Protein AF-A0A7X7MBW1-F1 (afdb_monomer)

pLDDT: mean 75.89, std 17.69, range [26.09, 98.38]

Mean predicted aligned error: 20.04 Å

Foldseek 3Di:
DDDDDDDDDDDDDDDDDPDPPPQWAWAAKDFAAQFPDPPPQQFADPPDPQNGQAWKWAFLVRDIDHFGTKAFAALDLAAITHNRNVQWFKFWADWDADPVGFTFKTKIWIKHFQAQAFDPDFTRWHAGPRGDIHDTPDTGHRWKFFQKKKFWQFAADDCPSADPQADDFPADDDQGKHWDDFRIWTFDGDAFPPVDRDPPDRRGRDTTGMHTQGIAGHRGMGIDMTIIGGNVGHDPPFLLNVLNVCRNVPVDTLQHKALDRPNRPSRHADGDHDPVDHDDDGRRRITTMMMGGYTDPPDPDPDFPDFFAFDLALLKEFEFFAVVQHKKWKFKDKDADFFFWFKKKFKWAWFLNQAFADPVGHRDVLQKKKKKWKFFWDDDPDPDPHIDGAATPAIDIAHRPQKDKDWPFFQGFYKYAYPVVLDIGGRGGGTMMMIMHGDDRVRTDGDDHHNVRMGMMMMMMHMYRNDPPVRGTMGTMWGPDDDDTAMWMDSHDPPDGDDTDGDADGPPRPRPGHGTGTGMTTHGDGRPDDFFKFFFAAADPVEVPAPAHAQGWVVSLGEIEGDDLFFKEAADPDPVQQGRHGDPIGQYDNQRCRSVVVPHANQPQKADDPPPADAAQFWDKIKGAMDGNNQFFWFKWKFKPQQQNRYGPDPPRTQGFRHTDGHGIDIDTGGHHNNGDPDWIWMWMWIFHGTPDDRGHYDDPRTYYDTYTDGRDDD

Sequence (715 aa):
MKSRMSLSGTLAVYAVASLFPFRAFAGPALPVTKPPVAPLNWTGPAPDPLALQGQWFSYPDEREVVCTNEFHDNIIAAGGGLADSGAISGYVSTLFLDDVGNLTNFCILATIFNDTGPTVEPWADGYNSHGESLQSQTPQEPVVMQETRLVAEFAIRDVNWLPRQFTGPYRLSAPFIEAVNEDLAAWYCWCPDMPNPPPGFQAGNYFVPAWDFGTIPPGQSATRELRFEIPAGLPPSDPRFSALLLSFDMQTDILLNRTTSLKISTWIDDPAPDTGYAYPEEPLRGSDASVFFNLVTETAPDSWKWRQPPNLSETGMDVACLKEDPVLLADDFLCTTNTTITNIVVWGSWLYDELPLDPLGAGSPSNVVFTLSFHADIPAGGAATWSMPGAPLWVGTFGPGEYDVRVEAAQIVEGWYEPATSNYLPAADWTCWRYTFPVDITRAFVQTGTVDHPIVYWLDVQAKPIEEIPSARFGWKTTPTHWNDDACWAPATEPYSGIWWEMRYPDNHPWVPESIDLAFMLFGGPAPEEPEWDFGDAPDLSVAGSPWNYPTRLATNGARHQIDPTGPWLGAPPDPLGLPDAETDGQPDINALGDDNNGYDDENGVQFPSFPPMVAGQSPIIHVLVSDGAGVGGTVDAWFDWNGDGDWNDPGEQVLAASWMGVGFNPVAIAIPANATNGWIFARFRISRRGGLTLAVAAPSGTFLGKTYARLRYP

Radius of gyration: 34.31 Å; Cα contacts (8 Å, |Δi|>4): 1900; chains: 1; bounding box: 90×61×96 Å

Secondary structure (DSSP, 8-state):
-------------------------BPPPEE--S--PSSGGGSS-TT-SSTTTSEEEE-TTS-EEEE-EEEE-BSSSSSSB-TT--SEEEEEEEEEE-TTS-EEEEEEEEEEE---S--SSPPPPEE-TTS-EE--SSPPPP--EEEEEEEE-BEES--TTS-TT----S---SPP-EESS-SEEEEE-PPP--SSPPTT---S-EEEEEEEEEEE-TT-EEEEEEEEEEEEEE-TTSTTHHHHHHHHHH---SSSBSTTS--B-TTT-------S----S-SSS---EEEEEEE-SS---SSEEEEE----STT-EEEE-BTTTB-EEEEEEEE-S--EEEEEEEEEEEGGG-PPBPTTS-B-TTSEEEEEEEEEEE-TTSSSSS-EEEEEEEEEEE-TTSSEEEEEEEEEEEEEEETTTTEEEEEEEEEEEEEEEE--GGGSEE----SSS-EEEEEEEEEEESS--TT--EEEEB-S---SS--EEES--SS--S--EE-BPPTTSTTTTSB--B-EEEEE-PPPPP--EE------TTSTT-----S-SGGGT--BEE--TTSEEES-TT-TT-S----SS----TTS-TTTTTT----TTEE--SSSPP-TT--PEEEEEEEETTSS-EEEEEEE-SS-SS-S-STT-EEEEEEEE-SEEEEEE----TTPPSS---EEEEEESS----SSSBPPSSEE-----------

Nearest PDB structures (foldseek):
  5z7a-assembly1_A  TM=3.429E-01  e=5.734E-01  Homo sapiens
  6o14-assembly1_A  TM=4.436E-01  e=9.965E+00  Aquifex aeolicus VF5
  8txb-assembly1_A  TM=1.375E-01  e=6.682E-01  Chlamydomonas reinhardtii

Structure (mmCIF, N/CA/C/O backbone):
data_AF-A0A7X7MBW1-F1
#
_entry.id   AF-A0A7X7MBW1-F1
#
loop_
_atom_site.group_PDB
_atom_site.id
_atom_site.type_symbol
_atom_site.label_atom_id
_atom_site.label_alt_id
_atom_site.label_comp_id
_atom_site.label_asym_id
_atom_site.label_entity_id
_atom_site.label_seq_id
_atom_site.pdbx_PDB_ins_code
_atom_site.Cartn_x
_atom_site.Cartn_y
_atom_site.Cartn_z
_atom_site.occupancy
_atom_site.B_iso_or_equiv
_atom_site.auth_seq_id
_atom_site.auth_comp_id
_atom_site.auth_asym_id
_atom_site.auth_atom_id
_atom_site.pdbx_PDB_model_num
ATOM 1 N N . MET A 1 1 ? 50.647 -34.650 13.489 1.00 34.84 1 MET A N 1
ATOM 2 C CA . MET A 1 1 ? 51.445 -34.416 14.716 1.00 34.84 1 MET A CA 1
ATOM 3 C C . MET A 1 1 ? 51.153 -33.000 15.177 1.00 34.84 1 MET A C 1
ATOM 5 O O . MET A 1 1 ? 51.314 -32.089 14.384 1.00 34.84 1 MET A O 1
ATOM 9 N N . LYS A 1 2 ? 50.624 -32.830 16.393 1.00 34.72 2 LYS A N 1
ATOM 10 C CA . LYS A 1 2 ? 50.243 -31.529 16.962 1.00 34.72 2 LYS A CA 1
ATOM 11 C C . LYS A 1 2 ? 51.502 -30.753 17.373 1.00 34.72 2 LYS A C 1
ATOM 13 O O . LYS A 1 2 ? 52.279 -31.293 18.154 1.00 34.72 2 LYS A O 1
ATOM 18 N N . SER A 1 3 ? 51.652 -29.497 16.956 1.00 26.95 3 SER A N 1
ATOM 19 C CA . SER A 1 3 ? 52.502 -28.528 17.661 1.00 26.95 3 SER A CA 1
ATOM 20 C C . SER A 1 3 ? 51.666 -27.304 18.026 1.00 26.95 3 SER A C 1
ATOM 22 O O . SER A 1 3 ? 51.418 -26.434 17.198 1.00 26.95 3 SER A O 1
ATOM 24 N N . ARG A 1 4 ? 51.201 -27.261 19.279 1.00 28.73 4 ARG A N 1
ATOM 25 C CA . ARG A 1 4 ? 50.742 -26.024 19.918 1.00 28.73 4 ARG A CA 1
ATOM 26 C C . ARG A 1 4 ? 51.982 -25.274 20.386 1.00 28.73 4 ARG A C 1
ATOM 28 O O . ARG A 1 4 ? 52.754 -25.824 21.168 1.00 28.73 4 ARG A O 1
ATOM 35 N N . MET A 1 5 ? 52.149 -24.043 19.929 1.00 26.09 5 MET A N 1
ATOM 36 C CA . MET A 1 5 ? 53.155 -23.119 20.435 1.00 26.09 5 MET A CA 1
ATOM 37 C C . MET A 1 5 ? 52.410 -22.086 21.287 1.00 26.09 5 MET A C 1
ATOM 39 O O . MET A 1 5 ? 51.585 -21.343 20.767 1.00 26.09 5 MET A O 1
ATOM 43 N N . SER A 1 6 ? 52.616 -22.109 22.608 1.00 28.11 6 SER A N 1
ATOM 44 C CA . SER A 1 6 ? 52.097 -21.080 23.514 1.00 28.11 6 SER A CA 1
ATOM 45 C C . SER A 1 6 ? 53.157 -20.002 23.698 1.00 28.11 6 SER A C 1
ATOM 47 O O . SER A 1 6 ? 54.277 -20.327 24.095 1.00 28.11 6 SER A O 1
ATOM 49 N N . LEU A 1 7 ? 52.797 -18.737 23.497 1.00 29.02 7 LEU A N 1
ATOM 50 C CA . LEU A 1 7 ? 53.545 -17.610 24.043 1.00 29.02 7 LEU A CA 1
ATOM 51 C C . LEU A 1 7 ? 52.671 -16.878 25.059 1.00 29.02 7 LEU A C 1
ATOM 53 O O . LEU A 1 7 ? 51.674 -16.247 24.735 1.00 29.02 7 LEU A O 1
ATOM 57 N N . SER A 1 8 ? 53.075 -17.023 26.314 1.00 31.47 8 SER A N 1
ATOM 58 C CA . SER A 1 8 ? 52.645 -16.262 27.477 1.00 31.47 8 SER A CA 1
ATOM 59 C C . SER A 1 8 ? 53.345 -14.899 27.496 1.00 31.47 8 SER A C 1
ATOM 61 O O . SER A 1 8 ? 54.576 -14.851 27.492 1.00 31.47 8 SER A O 1
ATOM 63 N N . GLY A 1 9 ? 52.572 -13.814 27.568 1.00 27.81 9 GLY A N 1
ATOM 64 C CA . GLY A 1 9 ? 53.057 -12.444 27.736 1.00 27.81 9 GLY A CA 1
ATOM 65 C C . GLY A 1 9 ? 52.043 -11.600 28.512 1.00 27.81 9 GLY A C 1
ATOM 66 O O . GLY A 1 9 ? 50.887 -11.498 28.132 1.00 27.81 9 GLY A O 1
ATOM 67 N N . THR A 1 10 ? 52.501 -11.069 29.637 1.00 30.73 10 THR A N 1
ATOM 68 C CA . THR A 1 10 ? 51.832 -10.337 30.722 1.00 30.73 10 THR A CA 1
ATOM 69 C C . THR A 1 10 ? 50.838 -9.246 30.282 1.00 30.73 10 THR A C 1
ATOM 71 O O . THR A 1 10 ? 51.243 -8.288 29.629 1.00 30.73 10 THR A O 1
ATOM 74 N N . LEU A 1 11 ? 49.574 -9.321 30.727 1.00 26.86 11 LEU A N 1
ATOM 75 C CA . LEU A 1 11 ? 48.608 -8.215 30.633 1.00 26.86 11 LEU A CA 1
ATOM 76 C C . LEU A 1 11 ? 48.587 -7.430 31.955 1.00 26.86 11 LEU A C 1
ATOM 78 O O . LEU A 1 11 ? 48.318 -7.991 33.019 1.00 26.86 11 LEU A O 1
ATOM 82 N N . ALA A 1 12 ? 48.902 -6.137 31.887 1.00 29.19 12 ALA A N 1
ATOM 83 C CA . ALA A 1 12 ? 48.758 -5.205 32.997 1.00 29.19 12 ALA A CA 1
ATOM 84 C C . ALA A 1 12 ? 47.276 -4.855 33.204 1.00 29.19 12 ALA A C 1
ATOM 86 O O . ALA A 1 12 ? 46.556 -4.568 32.251 1.00 29.19 12 ALA A O 1
ATOM 87 N N . VAL A 1 13 ? 46.840 -4.875 34.463 1.00 31.19 13 VAL A N 1
ATOM 88 C CA . VAL A 1 13 ? 45.500 -4.468 34.898 1.00 31.19 13 VAL A CA 1
ATOM 89 C C . VAL A 1 13 ? 45.346 -2.958 34.697 1.00 31.19 13 VAL A C 1
ATOM 91 O O . VAL A 1 13 ? 46.019 -2.183 35.374 1.00 31.19 13 VAL A O 1
ATOM 94 N N . TYR A 1 14 ? 44.438 -2.550 33.809 1.00 26.58 14 TYR A N 1
ATOM 95 C CA . TYR A 1 14 ? 43.868 -1.203 33.783 1.00 26.58 14 TYR A CA 1
ATOM 96 C C . TYR A 1 14 ? 42.360 -1.267 34.039 1.00 26.58 14 TYR A C 1
ATOM 98 O O . TYR A 1 14 ? 41.702 -2.266 33.761 1.00 26.58 14 TYR A O 1
ATOM 106 N N . ALA A 1 15 ? 41.882 -0.214 34.694 1.00 27.25 15 ALA A N 1
ATOM 107 C CA . ALA A 1 15 ? 40.635 -0.113 35.433 1.00 27.25 15 ALA A CA 1
ATOM 108 C C . ALA A 1 15 ? 39.376 -0.553 34.670 1.00 27.25 15 ALA A C 1
ATOM 110 O O . ALA A 1 15 ? 39.189 -0.240 33.498 1.00 27.25 15 ALA A O 1
ATOM 111 N N . VAL A 1 16 ? 38.476 -1.210 35.407 1.00 31.17 16 VAL A N 1
ATOM 112 C CA . VAL A 1 16 ? 37.099 -1.488 34.994 1.00 31.17 16 VAL A CA 1
ATOM 113 C C . VAL A 1 16 ? 36.349 -0.157 34.932 1.00 31.17 16 VAL A C 1
ATOM 115 O O . VAL A 1 16 ? 35.877 0.346 35.951 1.00 31.17 16 VAL A O 1
ATOM 118 N N . ALA A 1 17 ? 36.268 0.426 33.739 1.00 28.98 17 ALA A N 1
ATOM 119 C CA . ALA A 1 17 ? 35.177 1.322 33.399 1.00 28.98 17 ALA A CA 1
ATOM 120 C C . ALA A 1 17 ? 33.966 0.443 33.072 1.00 28.98 17 ALA A C 1
ATOM 122 O O . ALA A 1 17 ? 34.059 -0.492 32.278 1.00 28.98 17 ALA A O 1
ATOM 123 N N . SER A 1 18 ? 32.845 0.706 33.732 1.00 28.56 18 SER A N 1
ATOM 124 C CA . SER A 1 18 ? 31.542 0.142 33.399 1.00 28.56 18 SER A CA 1
ATOM 125 C C . SER A 1 18 ? 31.182 0.510 31.956 1.00 28.56 18 SER A C 1
ATOM 127 O O . SER A 1 18 ? 30.691 1.608 31.703 1.00 28.56 18 SER A O 1
ATOM 129 N N . LEU A 1 19 ? 31.462 -0.391 31.017 1.00 29.55 19 LEU A N 1
ATOM 130 C CA . LEU A 1 19 ? 30.981 -0.318 29.644 1.00 29.55 19 LEU A CA 1
ATOM 131 C C . LEU A 1 19 ? 29.529 -0.798 29.643 1.00 29.55 19 LEU A C 1
ATOM 133 O O . LEU A 1 19 ? 29.260 -1.994 29.550 1.00 29.55 19 LEU A O 1
ATOM 137 N N . PHE A 1 20 ? 28.585 0.133 29.765 1.00 29.17 20 PHE A N 1
ATOM 138 C CA . PHE A 1 20 ? 27.349 -0.050 29.012 1.00 29.17 20 PHE A CA 1
ATOM 139 C C . PHE A 1 20 ? 27.763 -0.032 27.534 1.00 29.17 20 PHE A C 1
ATOM 141 O O . PHE A 1 20 ? 28.473 0.901 27.147 1.00 29.17 20 PHE A O 1
ATOM 148 N N . PRO A 1 21 ? 27.427 -1.049 26.723 1.00 35.50 21 PRO A N 1
ATOM 149 C CA . PRO A 1 21 ? 27.675 -0.973 25.296 1.00 35.50 21 PRO A CA 1
ATOM 150 C C . PRO A 1 21 ? 26.760 0.122 24.751 1.00 35.50 21 PRO A C 1
ATOM 152 O O . PRO A 1 21 ? 25.567 -0.093 24.553 1.00 35.50 21 PRO A O 1
ATOM 155 N N . PHE A 1 22 ? 27.309 1.320 24.568 1.00 39.59 22 PHE A N 1
ATOM 156 C CA . PHE A 1 22 ? 26.727 2.280 23.648 1.00 39.59 22 PHE A CA 1
ATOM 157 C C . PHE A 1 22 ? 26.828 1.625 22.275 1.00 39.59 22 PHE A C 1
ATOM 159 O O . PHE A 1 22 ? 27.925 1.508 21.734 1.00 39.59 22 PHE A O 1
ATOM 166 N N . ARG A 1 23 ? 25.711 1.106 21.759 1.00 45.34 23 ARG A N 1
ATOM 167 C CA . ARG A 1 23 ? 25.635 0.839 20.327 1.00 45.34 23 ARG A CA 1
ATOM 168 C C . ARG A 1 23 ? 25.602 2.197 19.642 1.00 45.34 23 ARG A C 1
ATOM 170 O O . ARG A 1 23 ? 24.777 3.040 19.990 1.00 45.34 23 ARG A O 1
ATOM 177 N N . ALA A 1 24 ? 26.561 2.411 18.754 1.00 51.59 24 ALA A N 1
ATOM 178 C CA . ALA A 1 24 ? 26.473 3.459 17.757 1.00 51.59 24 ALA A CA 1
ATOM 179 C C . ALA A 1 24 ? 25.280 3.153 16.832 1.00 51.59 24 ALA A C 1
ATOM 181 O O . ALA A 1 24 ? 24.818 2.015 16.777 1.00 51.59 24 ALA A O 1
ATOM 182 N N . PHE A 1 25 ? 24.765 4.171 16.154 1.00 54.78 25 PHE A N 1
ATOM 183 C CA . PHE A 1 25 ? 23.632 4.054 15.235 1.00 54.78 25 PHE A CA 1
ATOM 184 C C . PHE A 1 25 ? 24.097 4.406 13.821 1.00 54.78 25 PHE A C 1
ATOM 186 O O . PHE A 1 25 ? 25.078 5.152 13.669 1.00 54.78 25 PHE A O 1
ATOM 193 N N . ALA A 1 26 ? 23.425 3.856 12.814 1.00 57.97 26 ALA A N 1
ATOM 194 C CA . ALA A 1 26 ? 23.625 4.172 11.409 1.00 57.97 26 ALA A CA 1
ATOM 195 C C . ALA A 1 26 ? 23.334 5.652 11.138 1.00 57.97 26 ALA A C 1
ATOM 197 O O . ALA A 1 26 ? 22.880 6.397 12.005 1.00 57.97 26 ALA A O 1
ATOM 198 N N . GLY A 1 27 ? 23.629 6.108 9.925 1.00 57.31 27 GLY A N 1
ATOM 199 C CA . GLY A 1 27 ? 23.180 7.400 9.415 1.00 57.31 27 GLY A CA 1
ATOM 200 C C . GLY A 1 27 ? 21.695 7.359 9.042 1.00 57.31 27 GLY A C 1
ATOM 201 O O . GLY A 1 27 ? 21.131 6.275 8.892 1.00 57.31 27 GLY A O 1
ATOM 202 N N . PRO A 1 28 ? 21.029 8.521 8.910 1.00 64.12 28 PRO A N 1
ATOM 203 C CA . PRO A 1 28 ? 19.631 8.554 8.493 1.00 64.12 28 PRO A CA 1
ATOM 204 C C . PRO A 1 28 ? 19.461 7.916 7.108 1.00 64.12 28 PRO A C 1
ATOM 206 O O . PRO A 1 28 ? 20.389 7.919 6.301 1.00 64.12 28 PRO A O 1
ATOM 209 N N . ALA A 1 29 ? 18.262 7.409 6.814 1.00 73.31 29 ALA A N 1
ATOM 210 C CA . ALA A 1 29 ? 17.932 6.903 5.483 1.00 73.31 29 ALA A CA 1
ATOM 211 C C . ALA A 1 29 ? 17.940 8.053 4.467 1.00 73.31 29 ALA A C 1
ATOM 213 O O . ALA A 1 29 ? 17.148 8.991 4.593 1.00 73.31 29 ALA A O 1
ATOM 214 N N . LEU A 1 30 ? 18.788 7.981 3.442 1.00 72.50 30 LEU A N 1
ATOM 215 C CA . LEU A 1 30 ? 18.946 9.066 2.475 1.00 72.50 30 LEU A CA 1
ATOM 216 C C . LEU A 1 30 ? 18.298 8.707 1.144 1.00 72.50 30 LEU A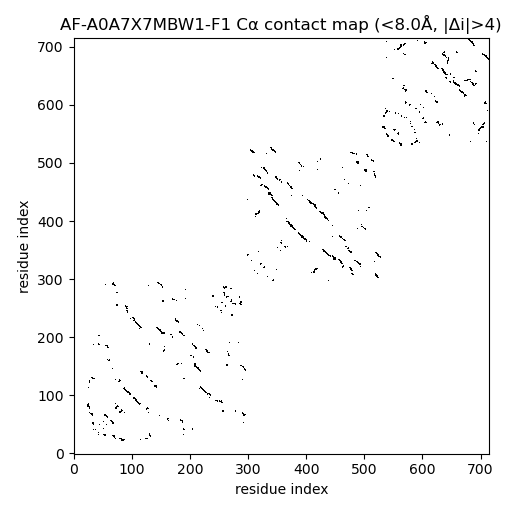 C 1
ATOM 218 O O . LEU A 1 30 ? 18.571 7.623 0.630 1.00 72.50 30 LEU A O 1
ATOM 222 N N . PRO A 1 31 ? 17.462 9.589 0.568 1.00 73.56 31 PRO A N 1
ATOM 223 C CA . PRO A 1 31 ? 17.042 9.441 -0.812 1.00 73.56 31 PRO A CA 1
ATOM 224 C C . PRO A 1 31 ? 18.268 9.378 -1.721 1.00 73.56 31 PRO A C 1
ATOM 226 O O . PRO A 1 31 ? 19.198 10.169 -1.564 1.00 73.56 31 PRO A O 1
ATOM 229 N N . VAL A 1 32 ? 18.255 8.446 -2.663 1.00 69.81 32 VAL A N 1
ATOM 230 C CA . VAL A 1 32 ? 19.230 8.369 -3.747 1.00 69.81 32 VAL A CA 1
ATOM 231 C C . VAL A 1 32 ? 18.502 8.663 -5.039 1.00 69.81 32 VAL A C 1
ATOM 233 O O . VAL A 1 32 ? 17.470 8.068 -5.328 1.00 69.81 32 VAL A O 1
ATOM 236 N N . THR A 1 33 ? 19.030 9.593 -5.819 1.00 65.25 33 THR A N 1
ATOM 237 C CA . THR A 1 33 ? 18.649 9.779 -7.223 1.00 65.25 33 THR A CA 1
ATOM 238 C C . THR A 1 33 ? 19.927 9.887 -8.043 1.00 65.25 33 THR A C 1
ATOM 240 O O . THR A 1 33 ? 21.019 9.860 -7.483 1.00 65.25 33 THR A O 1
ATOM 243 N N . LYS A 1 34 ? 19.829 9.964 -9.376 1.00 58.97 34 LYS A N 1
ATOM 244 C CA . LYS A 1 34 ? 21.005 10.105 -10.248 1.00 58.97 34 LYS A CA 1
ATOM 245 C C . LYS A 1 34 ? 22.024 11.102 -9.652 1.00 58.97 34 LYS A C 1
ATOM 247 O O . LYS A 1 34 ? 21.661 12.267 -9.465 1.00 58.97 34 LYS A O 1
ATOM 252 N N . PRO A 1 35 ? 23.289 10.704 -9.414 1.00 53.72 35 PRO A N 1
ATOM 253 C CA . PRO A 1 35 ? 24.193 11.517 -8.612 1.00 53.72 35 PRO A CA 1
ATOM 254 C C . PRO A 1 35 ? 24.543 12.840 -9.322 1.00 53.72 35 PRO A C 1
ATOM 256 O O . PRO A 1 35 ? 24.672 12.866 -10.555 1.00 53.72 35 PRO A O 1
ATOM 259 N N . PRO A 1 36 ? 24.761 13.946 -8.582 1.00 46.81 36 PRO A N 1
ATOM 260 C CA . PRO A 1 36 ? 25.107 15.265 -9.118 1.00 46.81 36 PRO A CA 1
ATOM 261 C C . PRO A 1 36 ? 26.567 15.358 -9.612 1.00 46.81 36 PRO A C 1
ATOM 263 O O . PRO A 1 36 ? 27.207 16.404 -9.479 1.00 46.81 36 PRO A O 1
ATOM 266 N N . VAL A 1 37 ? 27.131 14.291 -10.192 1.00 48.53 37 VAL A N 1
ATOM 267 C CA . VAL A 1 37 ? 28.507 14.319 -10.710 1.00 48.53 37 VAL A CA 1
ATOM 268 C C . VAL A 1 37 ? 28.539 15.121 -12.009 1.00 48.53 37 VAL A C 1
ATOM 270 O O . VAL A 1 37 ? 27.924 14.765 -13.019 1.00 48.53 37 VAL A O 1
ATOM 273 N N . ALA A 1 38 ? 29.274 16.230 -11.979 1.00 49.47 38 ALA A N 1
ATOM 274 C CA . ALA A 1 38 ? 29.596 17.015 -13.156 1.00 49.47 38 ALA A CA 1
ATOM 275 C C . ALA A 1 38 ? 30.999 16.630 -13.658 1.00 49.47 38 ALA A C 1
ATOM 277 O O . ALA A 1 38 ? 31.948 16.692 -12.878 1.00 49.47 38 ALA A O 1
ATOM 278 N N . PRO A 1 39 ? 31.175 16.330 -14.957 1.00 50.56 39 PRO A N 1
ATOM 279 C CA . PRO A 1 39 ? 30.186 16.430 -16.033 1.00 50.56 39 PRO A CA 1
ATOM 280 C C . PRO A 1 39 ? 29.234 15.210 -16.144 1.00 50.56 39 PRO A C 1
ATOM 282 O O . PRO A 1 39 ? 29.616 14.068 -15.917 1.00 50.56 39 PRO A O 1
ATOM 285 N N . LEU A 1 40 ? 27.978 15.466 -16.554 1.00 51.31 40 LEU A N 1
ATOM 286 C CA . LEU A 1 40 ? 26.843 14.511 -16.607 1.00 51.31 40 LEU A CA 1
ATOM 287 C C . LEU A 1 40 ? 27.048 13.268 -17.498 1.00 51.31 40 LEU A C 1
ATOM 289 O O . LEU A 1 40 ? 26.210 12.371 -17.525 1.00 51.31 40 LEU A O 1
ATOM 293 N N . ASN A 1 41 ? 28.128 13.225 -18.271 1.00 51.59 41 ASN A N 1
ATOM 294 C CA . ASN A 1 41 ? 28.531 12.088 -19.095 1.00 51.59 41 ASN A CA 1
ATOM 295 C C . ASN A 1 41 ? 29.293 11.012 -18.301 1.00 51.59 41 ASN A C 1
ATOM 297 O O . ASN A 1 41 ? 29.777 10.060 -18.908 1.00 51.59 41 ASN A O 1
ATOM 301 N N . TRP A 1 42 ? 29.441 11.177 -16.984 1.00 50.62 42 TRP A N 1
ATOM 302 C CA . TRP A 1 42 ? 30.103 10.219 -16.092 1.00 50.62 42 TRP A CA 1
ATOM 303 C C . TRP A 1 42 ? 29.120 9.410 -15.228 1.00 50.62 42 TRP A C 1
ATOM 305 O O . TRP A 1 42 ? 29.563 8.567 -14.456 1.00 50.62 42 TRP A O 1
ATOM 315 N N . THR A 1 43 ? 27.805 9.624 -15.380 1.00 50.12 43 THR A N 1
ATOM 316 C CA . THR A 1 43 ? 26.754 9.081 -14.493 1.00 50.12 43 THR A CA 1
ATOM 317 C C . THR A 1 43 ? 25.755 8.157 -15.199 1.00 50.12 43 THR A C 1
ATOM 319 O O . THR A 1 43 ? 24.544 8.288 -15.034 1.00 50.12 43 THR A O 1
ATOM 322 N N . GLY A 1 44 ? 26.259 7.194 -15.976 1.00 55.28 44 GLY A N 1
ATOM 323 C CA . GLY A 1 44 ? 25.442 6.118 -16.561 1.00 55.28 44 GLY A CA 1
ATOM 324 C C . GLY A 1 44 ? 24.915 6.390 -17.971 1.00 55.28 44 GLY A C 1
ATOM 325 O O . GLY A 1 44 ? 25.237 7.422 -18.571 1.00 55.28 44 GLY A O 1
ATOM 326 N N . PRO A 1 45 ? 24.135 5.454 -18.539 1.00 50.50 45 PRO A N 1
ATOM 327 C CA . PRO A 1 45 ? 23.693 5.541 -19.921 1.00 50.50 45 PRO A CA 1
ATOM 328 C C . PRO A 1 45 ? 22.600 6.608 -20.089 1.00 50.50 45 PRO A C 1
ATOM 330 O O . PRO A 1 45 ? 21.755 6.818 -19.223 1.00 50.50 45 PRO A O 1
ATOM 333 N N . ALA A 1 46 ? 22.601 7.295 -21.231 1.00 53.22 46 ALA A N 1
ATOM 334 C CA . ALA A 1 46 ? 21.507 8.172 -21.647 1.00 53.22 46 ALA A CA 1
ATOM 335 C C . ALA A 1 46 ? 20.752 7.511 -22.814 1.00 53.22 46 ALA A C 1
ATOM 337 O O . ALA A 1 46 ? 21.426 7.123 -23.776 1.00 53.22 46 ALA A O 1
ATOM 338 N N . PRO A 1 47 ? 19.403 7.422 -22.819 1.00 54.53 47 PRO A N 1
ATOM 339 C CA . PRO A 1 47 ? 18.413 7.787 -21.798 1.00 54.53 47 PRO A CA 1
ATOM 340 C C . PRO A 1 47 ? 17.836 6.549 -21.081 1.00 54.53 47 PRO A C 1
ATOM 342 O O . PRO A 1 47 ? 17.143 5.751 -21.707 1.00 54.53 47 PRO A O 1
ATOM 345 N N . ASP A 1 48 ? 18.076 6.420 -19.777 1.00 57.38 48 ASP A N 1
ATOM 346 C CA . ASP A 1 48 ? 17.426 5.412 -18.931 1.00 57.38 48 ASP A CA 1
ATOM 347 C C . ASP A 1 48 ? 16.547 6.108 -17.867 1.00 57.38 48 ASP A C 1
ATOM 349 O O . ASP A 1 48 ? 17.082 6.766 -16.967 1.00 57.38 48 ASP A O 1
ATOM 353 N N . PRO A 1 49 ? 15.206 6.035 -17.980 1.00 58.06 49 PRO A N 1
ATOM 354 C CA . PRO A 1 49 ? 14.282 6.637 -17.020 1.00 58.06 49 PRO A CA 1
ATOM 355 C C . PRO A 1 49 ? 14.360 6.063 -15.598 1.00 58.06 49 PRO A C 1
ATOM 357 O O . PRO A 1 49 ? 13.990 6.775 -14.663 1.00 58.06 49 PRO A O 1
ATOM 360 N N . LEU A 1 50 ? 14.812 4.818 -15.406 1.00 57.59 50 LEU A N 1
ATOM 361 C CA . LEU A 1 50 ? 14.922 4.197 -14.078 1.00 57.59 50 LEU A CA 1
ATOM 362 C C . LEU A 1 50 ? 16.133 4.725 -13.312 1.00 57.59 50 LEU A C 1
ATOM 364 O O . LEU A 1 50 ? 16.041 4.970 -12.111 1.00 57.59 50 LEU A O 1
ATOM 368 N N . ALA A 1 51 ? 17.227 5.030 -14.012 1.00 58.72 51 ALA A N 1
ATOM 369 C CA . ALA A 1 51 ? 18.413 5.644 -13.413 1.00 58.72 51 ALA A CA 1
ATOM 370 C C . ALA A 1 51 ? 18.145 7.034 -12.792 1.00 58.72 51 ALA A C 1
ATOM 372 O O . ALA A 1 51 ? 18.957 7.528 -12.012 1.00 58.72 51 ALA A O 1
ATOM 373 N N . LEU A 1 52 ? 17.025 7.688 -13.131 1.00 61.69 52 LEU A N 1
ATOM 374 C CA . LEU A 1 52 ? 16.595 8.960 -12.533 1.00 61.69 52 LEU A CA 1
ATOM 375 C C . LEU A 1 52 ? 15.767 8.789 -11.250 1.00 61.69 52 LEU A C 1
ATOM 377 O O . LEU A 1 52 ? 15.586 9.765 -10.528 1.00 61.69 52 LEU A O 1
ATOM 381 N N . GLN A 1 53 ? 15.263 7.584 -10.978 1.00 64.25 53 GLN A N 1
ATOM 382 C CA . GLN A 1 53 ? 14.311 7.306 -9.896 1.00 64.25 53 GLN A CA 1
ATOM 383 C C . GLN A 1 53 ? 14.980 6.762 -8.628 1.00 64.25 53 GLN A C 1
ATOM 385 O O . GLN A 1 53 ? 14.373 6.798 -7.563 1.00 64.25 53 GLN A O 1
ATOM 390 N N . GLY A 1 54 ? 16.219 6.277 -8.731 1.00 73.38 54 GLY A N 1
ATOM 391 C CA . GLY A 1 54 ? 17.009 5.843 -7.587 1.00 73.38 54 GLY A CA 1
ATOM 392 C C . GLY A 1 54 ? 18.161 4.924 -7.958 1.00 73.38 54 GLY A C 1
ATOM 393 O O . GLY A 1 54 ? 18.635 4.929 -9.096 1.00 73.38 54 GLY A O 1
ATOM 394 N N . GLN A 1 55 ? 18.617 4.131 -6.989 1.00 79.62 55 GLN A N 1
ATOM 395 C CA . GLN A 1 55 ? 19.606 3.090 -7.231 1.00 79.62 55 GLN A CA 1
ATOM 396 C C . GLN A 1 55 ? 18.980 1.984 -8.081 1.00 79.62 55 GLN A C 1
ATOM 398 O O . GLN A 1 55 ? 18.012 1.349 -7.674 1.00 79.62 55 GLN A O 1
ATOM 403 N N . TRP A 1 56 ? 19.554 1.739 -9.251 1.00 78.12 56 TRP A N 1
ATOM 404 C CA . TRP A 1 56 ? 19.031 0.809 -10.246 1.00 78.12 56 TRP A CA 1
ATOM 405 C C . TRP A 1 56 ? 19.653 -0.590 -10.121 1.00 78.12 56 TRP A C 1
ATOM 407 O O . TRP A 1 56 ? 20.849 -0.731 -9.841 1.00 78.12 56 TRP A O 1
ATOM 417 N N . PHE A 1 57 ? 18.835 -1.621 -10.345 1.00 81.44 57 PHE A N 1
ATOM 418 C CA . PHE A 1 57 ? 19.207 -3.034 -10.314 1.00 81.44 57 PHE A CA 1
ATOM 419 C C . PHE A 1 57 ? 18.617 -3.786 -11.507 1.00 81.44 57 PHE A C 1
ATOM 421 O O . PHE A 1 57 ? 17.526 -3.464 -11.978 1.00 81.44 57 PHE A O 1
ATOM 428 N N . SER A 1 58 ? 19.301 -4.846 -11.931 1.00 80.12 58 SER A N 1
ATOM 429 C CA . SER A 1 58 ? 18.871 -5.741 -13.005 1.00 80.12 58 SER A CA 1
ATOM 430 C C . SER A 1 58 ? 18.909 -7.206 -12.556 1.00 80.12 58 SER A C 1
ATOM 432 O O . SER A 1 58 ? 19.848 -7.641 -11.885 1.00 80.12 58 SER A O 1
ATOM 434 N N . TYR A 1 59 ? 17.872 -7.960 -12.909 1.00 79.38 59 TYR A N 1
ATOM 435 C CA . TYR A 1 59 ? 17.744 -9.397 -12.667 1.00 79.38 59 TYR A CA 1
ATOM 436 C C . TYR A 1 59 ? 18.290 -10.229 -13.846 1.00 79.38 59 TYR A C 1
ATOM 438 O O . TYR A 1 59 ? 18.400 -9.720 -14.963 1.00 79.38 59 TYR A O 1
ATOM 446 N N . PRO A 1 60 ? 18.554 -11.541 -13.652 1.00 78.31 60 PRO A N 1
ATOM 447 C CA . PRO A 1 60 ? 18.981 -12.448 -14.730 1.00 78.31 60 PRO A CA 1
ATOM 448 C C . PRO A 1 60 ? 18.024 -12.561 -15.913 1.00 78.31 60 PRO A C 1
ATOM 450 O O . PRO A 1 60 ? 18.427 -13.007 -16.985 1.00 78.31 60 PRO A O 1
ATOM 453 N N . ASP A 1 61 ? 16.761 -12.192 -15.718 1.00 73.75 61 ASP A N 1
ATOM 454 C CA . ASP A 1 61 ? 15.702 -12.201 -16.724 1.00 73.75 61 ASP A CA 1
ATOM 455 C C . ASP A 1 61 ? 15.504 -10.838 -17.413 1.00 73.75 61 ASP A C 1
ATOM 457 O O . ASP A 1 61 ? 14.477 -10.631 -18.054 1.00 73.75 61 ASP A O 1
ATOM 461 N N . GLU A 1 62 ? 16.478 -9.927 -17.296 1.00 71.19 62 GLU A N 1
ATOM 462 C CA . GLU A 1 62 ? 16.448 -8.553 -17.823 1.00 71.19 62 GLU A CA 1
ATOM 463 C C . GLU A 1 62 ? 15.399 -7.643 -17.155 1.00 71.19 62 GLU A C 1
ATOM 465 O O . GLU A 1 62 ? 15.223 -6.499 -17.572 1.00 71.19 62 GLU A O 1
ATOM 470 N N . ARG A 1 63 ? 14.709 -8.095 -16.096 1.00 76.00 63 ARG A N 1
ATOM 471 C CA . ARG A 1 63 ? 13.820 -7.225 -15.316 1.00 76.00 63 ARG A CA 1
ATOM 472 C C . ARG A 1 63 ? 14.639 -6.199 -14.541 1.00 76.00 63 ARG A C 1
ATOM 474 O O . ARG A 1 63 ? 15.631 -6.537 -13.900 1.00 76.00 63 ARG A O 1
ATOM 481 N N . GLU A 1 64 ? 14.171 -4.960 -14.533 1.00 74.75 64 GLU A N 1
ATOM 482 C CA . GLU A 1 64 ? 14.838 -3.842 -13.872 1.00 74.75 64 GLU A CA 1
ATOM 483 C C . GLU A 1 64 ? 13.994 -3.301 -12.716 1.00 74.75 64 GLU A C 1
ATOM 485 O O . GLU A 1 64 ? 12.764 -3.255 -12.798 1.00 74.75 64 GLU A O 1
ATOM 490 N N . VAL A 1 65 ? 14.652 -2.921 -11.620 1.00 72.69 65 VAL A N 1
ATOM 491 C CA . VAL A 1 65 ? 14.015 -2.361 -10.417 1.00 72.69 65 VAL A CA 1
ATOM 492 C C . VAL A 1 65 ? 14.852 -1.227 -9.836 1.00 72.69 65 VAL A C 1
ATOM 494 O O . VAL A 1 65 ? 16.040 -1.100 -10.140 1.00 72.69 65 VAL A O 1
ATOM 497 N N . VAL A 1 66 ? 14.232 -0.403 -8.992 1.00 76.75 66 VAL A N 1
ATOM 498 C CA . VAL A 1 66 ? 14.881 0.735 -8.334 1.00 76.75 66 VAL A CA 1
ATOM 499 C C . VAL A 1 66 ? 14.659 0.703 -6.821 1.00 76.75 66 VAL A C 1
ATOM 501 O O . VAL A 1 66 ? 13.581 0.329 -6.356 1.00 76.75 66 VAL A O 1
ATOM 504 N N . CYS A 1 67 ? 15.680 1.106 -6.066 1.00 79.50 67 CYS A N 1
ATOM 505 C CA . CYS A 1 67 ? 15.560 1.483 -4.659 1.00 79.50 67 CYS A CA 1
ATOM 506 C C . CYS A 1 67 ? 15.683 2.995 -4.513 1.00 79.50 67 CYS A C 1
ATOM 508 O O . CYS A 1 67 ? 16.612 3.594 -5.058 1.00 79.50 67 CYS A O 1
ATOM 510 N N . THR A 1 68 ? 14.801 3.598 -3.726 1.00 79.62 68 THR A N 1
ATOM 511 C CA . THR A 1 68 ? 14.775 5.051 -3.523 1.00 79.62 68 THR A CA 1
ATOM 512 C C . THR A 1 68 ? 15.694 5.531 -2.409 1.00 79.62 68 THR A C 1
ATOM 514 O O . THR A 1 68 ? 15.981 6.724 -2.350 1.00 79.62 68 THR A O 1
ATOM 517 N N . ASN A 1 69 ? 16.145 4.645 -1.516 1.00 82.19 69 ASN A N 1
ATOM 518 C CA . ASN A 1 69 ? 16.916 5.024 -0.336 1.00 82.19 69 ASN A CA 1
ATOM 519 C C . ASN A 1 69 ? 18.185 4.189 -0.164 1.00 82.19 69 ASN A C 1
ATOM 521 O O . ASN A 1 69 ? 18.226 3.010 -0.517 1.00 82.19 69 ASN A O 1
ATOM 525 N N . GLU A 1 70 ? 19.201 4.814 0.428 1.00 80.56 70 GLU A N 1
ATOM 526 C CA . GLU A 1 70 ? 20.475 4.207 0.809 1.00 80.56 70 GLU A CA 1
ATOM 527 C C . GLU A 1 70 ? 20.803 4.519 2.278 1.00 80.56 70 GLU A C 1
ATOM 529 O O . GLU A 1 70 ? 20.558 5.629 2.764 1.00 80.56 70 GLU A O 1
ATOM 534 N N . PHE A 1 71 ? 21.412 3.554 2.968 1.00 75.88 71 PHE A N 1
ATOM 535 C CA . PHE A 1 71 ? 22.337 3.820 4.072 1.00 75.88 71 PHE A CA 1
ATOM 536 C C . PHE A 1 71 ? 23.623 3.009 3.877 1.00 75.88 71 PHE A C 1
ATOM 538 O O . PHE A 1 71 ? 23.625 1.940 3.264 1.00 75.88 71 PHE A O 1
ATOM 545 N N . HIS A 1 72 ? 24.725 3.513 4.420 1.00 70.81 72 HIS A N 1
ATOM 546 C CA . HIS A 1 72 ? 26.021 2.836 4.431 1.00 70.81 72 HIS A CA 1
ATOM 547 C C . HIS A 1 72 ? 26.666 2.961 5.814 1.00 70.81 72 HIS A C 1
ATOM 549 O O . HIS A 1 72 ? 26.254 3.817 6.587 1.00 70.81 72 HIS A O 1
ATOM 555 N N . ASP A 1 73 ? 27.657 2.122 6.127 1.00 62.84 73 ASP A N 1
ATOM 556 C CA . ASP A 1 73 ? 28.353 2.114 7.425 1.00 62.84 73 ASP A CA 1
ATOM 557 C C . ASP A 1 73 ? 29.809 2.570 7.240 1.00 62.84 73 ASP A C 1
ATOM 559 O O . ASP A 1 73 ? 30.557 1.967 6.465 1.00 62.84 73 ASP A O 1
ATOM 563 N N . ASN A 1 74 ? 30.219 3.652 7.912 1.00 59.41 74 ASN A N 1
ATOM 564 C CA . ASN A 1 74 ? 31.546 4.251 7.748 1.00 59.41 74 ASN A CA 1
ATOM 565 C C . ASN A 1 74 ? 32.246 4.470 9.092 1.00 59.41 74 ASN A C 1
ATOM 567 O O . ASN A 1 74 ? 31.650 4.883 10.083 1.00 59.41 74 ASN A O 1
ATOM 571 N N . ILE A 1 75 ? 33.563 4.267 9.108 1.00 54.75 75 ILE A N 1
ATOM 572 C CA . ILE A 1 75 ? 34.394 4.352 10.317 1.00 54.75 75 ILE A CA 1
ATOM 573 C C . ILE A 1 75 ? 34.750 5.808 10.715 1.00 54.75 75 ILE A C 1
ATOM 575 O O . ILE A 1 75 ? 35.396 6.047 11.736 1.00 54.75 75 ILE A O 1
ATOM 579 N N . ILE A 1 76 ? 34.338 6.809 9.927 1.00 53.91 76 ILE A N 1
ATOM 580 C CA . ILE A 1 76 ? 34.421 8.242 10.265 1.00 53.91 76 ILE A CA 1
ATOM 581 C C . ILE A 1 76 ? 33.047 8.895 10.156 1.00 53.91 76 ILE A C 1
ATOM 583 O O . ILE A 1 76 ? 32.245 8.507 9.321 1.00 53.91 76 ILE A O 1
ATOM 587 N N . ALA A 1 77 ? 32.820 9.950 10.947 1.00 48.97 77 ALA A N 1
ATOM 588 C CA . ALA A 1 77 ? 31.578 10.736 10.998 1.00 48.97 77 ALA A CA 1
ATOM 589 C C . ALA A 1 77 ? 31.219 11.491 9.690 1.00 48.97 77 ALA A C 1
ATOM 591 O O . ALA A 1 77 ? 30.472 12.466 9.722 1.00 48.97 77 ALA A O 1
ATOM 592 N N . ALA A 1 78 ? 31.791 11.093 8.555 1.00 47.59 78 ALA A N 1
ATOM 593 C CA . ALA A 1 78 ? 31.504 11.613 7.232 1.00 47.59 78 ALA A CA 1
ATOM 594 C C . ALA A 1 78 ? 30.788 10.516 6.430 1.00 47.59 78 ALA A C 1
ATOM 596 O O . ALA A 1 78 ? 31.434 9.708 5.770 1.00 47.59 78 ALA A O 1
ATOM 597 N N . GLY A 1 79 ? 29.457 10.511 6.524 1.00 50.03 79 GLY A N 1
ATOM 598 C CA . GLY A 1 79 ? 28.565 9.656 5.740 1.00 50.03 79 GLY A CA 1
ATOM 599 C C . GLY A 1 79 ? 28.321 8.294 6.361 1.00 50.03 79 GLY A C 1
ATOM 600 O O . GLY A 1 79 ? 29.230 7.486 6.400 1.00 50.03 79 GLY A O 1
ATOM 601 N N . GLY A 1 80 ? 27.103 8.037 6.841 1.00 52.66 80 GLY A N 1
ATOM 602 C CA . GLY A 1 80 ? 26.689 6.678 7.211 1.00 52.66 80 GLY A CA 1
ATOM 603 C C . GLY A 1 80 ? 26.541 6.362 8.702 1.00 52.66 80 GLY A C 1
ATOM 604 O O . GLY A 1 80 ? 26.179 5.245 9.050 1.00 52.66 80 GLY A O 1
ATOM 605 N N . GLY A 1 81 ? 26.734 7.329 9.601 1.00 55.06 81 GLY A N 1
ATOM 606 C CA . GLY A 1 81 ? 26.511 7.134 11.042 1.00 55.06 81 GLY A CA 1
ATOM 607 C C . GLY A 1 81 ? 27.794 7.082 11.865 1.00 55.06 81 GLY A C 1
ATOM 608 O O . GLY A 1 81 ? 28.833 7.603 11.461 1.00 55.06 81 GLY A O 1
ATOM 609 N N . LEU A 1 82 ? 27.707 6.538 13.080 1.00 54.34 82 LEU A N 1
ATOM 610 C CA . LEU A 1 82 ? 28.856 6.399 13.979 1.00 54.34 82 LEU A CA 1
ATOM 611 C C . LEU A 1 82 ? 29.633 5.108 13.671 1.00 54.34 82 LEU A C 1
ATOM 613 O O . LEU A 1 82 ? 29.030 4.071 13.428 1.00 54.34 82 LEU A O 1
ATOM 617 N N . ALA A 1 83 ? 30.962 5.174 13.803 1.00 49.44 83 ALA A N 1
ATOM 618 C CA . ALA A 1 83 ? 31.966 4.169 13.415 1.00 49.44 83 ALA A CA 1
ATOM 619 C C . ALA A 1 83 ? 31.836 2.736 13.986 1.00 49.44 83 ALA A C 1
ATOM 621 O O . ALA A 1 83 ? 32.702 1.907 13.727 1.00 49.44 83 ALA A O 1
ATOM 622 N N . ASP A 1 84 ? 30.790 2.445 14.758 1.00 51.88 84 ASP A N 1
ATOM 623 C CA . ASP A 1 84 ? 30.548 1.169 15.442 1.00 51.88 84 ASP A CA 1
ATOM 624 C C . ASP A 1 84 ? 29.055 0.772 15.391 1.00 51.88 84 ASP A C 1
ATOM 626 O O . ASP A 1 84 ? 28.554 0.097 16.298 1.00 51.88 84 ASP A O 1
ATOM 630 N N . SER A 1 85 ? 28.304 1.269 14.398 1.00 58.31 85 SER A N 1
ATOM 631 C CA . SER A 1 85 ? 26.849 1.083 14.347 1.00 58.31 85 SER A CA 1
ATOM 632 C C . SER A 1 85 ? 26.442 -0.378 14.159 1.00 58.31 85 SER A C 1
ATOM 634 O O . SER A 1 85 ? 25.492 -0.859 14.784 1.00 58.31 85 SER A O 1
ATOM 636 N N . GLY A 1 86 ? 27.212 -1.115 13.350 1.00 65.81 86 GLY A N 1
ATOM 637 C CA . GLY A 1 86 ? 26.934 -2.509 13.020 1.00 65.81 86 GLY A CA 1
ATOM 638 C C . GLY A 1 86 ? 25.646 -2.680 12.212 1.00 65.81 86 GLY A C 1
ATOM 639 O O . GLY A 1 86 ? 25.072 -3.772 12.215 1.00 65.81 86 GLY A O 1
ATOM 640 N N . ALA A 1 87 ? 25.180 -1.613 11.556 1.00 74.19 87 ALA A N 1
ATOM 641 C CA . ALA A 1 87 ? 23.993 -1.627 10.706 1.00 74.19 87 ALA A CA 1
ATOM 642 C C . ALA A 1 87 ? 24.214 -2.464 9.441 1.00 74.19 87 ALA A C 1
ATOM 644 O O . ALA A 1 87 ? 23.308 -3.170 8.997 1.00 74.19 87 ALA A O 1
ATOM 645 N N . ILE A 1 88 ? 25.444 -2.459 8.920 1.00 83.12 88 ILE A N 1
ATOM 646 C CA . ILE A 1 88 ? 25.928 -3.392 7.904 1.00 83.12 88 ILE A CA 1
ATOM 647 C C . ILE A 1 88 ? 27.119 -4.112 8.513 1.00 83.12 88 ILE A C 1
ATOM 649 O O . ILE A 1 88 ? 28.145 -3.496 8.760 1.00 83.12 88 ILE A O 1
ATOM 653 N N . SER A 1 89 ? 27.000 -5.414 8.751 1.00 84.62 89 SER A N 1
ATOM 654 C CA . SER A 1 89 ? 28.125 -6.187 9.274 1.00 84.62 89 SER A CA 1
ATOM 655 C C . SER A 1 89 ? 28.259 -7.530 8.597 1.00 84.62 89 SER A C 1
ATOM 657 O O . SER A 1 89 ? 27.278 -8.158 8.202 1.00 84.62 89 SER A O 1
ATOM 659 N N . GLY A 1 90 ? 29.481 -8.021 8.465 1.00 88.31 90 GLY A N 1
ATOM 660 C CA . GLY A 1 90 ? 29.695 -9.379 7.996 1.00 88.31 90 GLY A CA 1
ATOM 661 C C . GLY A 1 90 ? 31.055 -9.912 8.375 1.00 88.31 90 GLY A C 1
ATOM 662 O O . GLY A 1 90 ? 32.017 -9.168 8.488 1.00 88.31 90 GLY A O 1
ATOM 663 N N . TYR A 1 91 ? 31.164 -11.221 8.549 1.00 89.56 91 TYR A N 1
ATOM 664 C CA . TYR A 1 91 ? 32.460 -11.863 8.743 1.00 89.56 91 TYR A CA 1
ATOM 665 C C . TYR A 1 91 ? 32.578 -13.113 7.886 1.00 89.56 91 TYR A C 1
ATOM 667 O O . TYR A 1 91 ? 31.579 -13.745 7.529 1.00 89.56 91 TYR A O 1
ATOM 675 N N . VAL A 1 92 ? 33.812 -13.482 7.556 1.00 92.38 92 VAL A N 1
ATOM 676 C CA . VAL A 1 92 ? 34.100 -14.700 6.802 1.00 92.38 92 VAL A CA 1
ATOM 677 C C . VAL A 1 92 ? 33.753 -15.905 7.675 1.00 92.38 92 VAL A C 1
ATOM 679 O O . VAL A 1 92 ? 34.420 -16.188 8.665 1.00 92.38 92 VAL A O 1
ATOM 682 N N . SER A 1 93 ? 32.685 -16.618 7.326 1.00 93.19 93 SER A N 1
ATOM 683 C CA . SER A 1 93 ? 32.181 -17.765 8.089 1.00 93.19 93 SER A CA 1
ATOM 684 C C . SER A 1 93 ? 32.862 -19.072 7.690 1.00 93.19 93 SER A C 1
ATOM 686 O O . SER A 1 93 ? 33.004 -19.985 8.505 1.00 93.19 93 SER A O 1
ATOM 688 N N . THR A 1 94 ? 33.298 -19.170 6.434 1.00 92.06 94 THR A N 1
ATOM 689 C CA . THR A 1 94 ? 34.011 -20.329 5.889 1.00 92.06 94 THR A CA 1
ATOM 690 C C . THR A 1 94 ? 35.081 -19.882 4.907 1.00 92.06 94 THR A C 1
ATOM 692 O O . THR A 1 94 ? 34.917 -18.872 4.228 1.00 92.06 94 THR A O 1
ATOM 695 N N . LEU A 1 95 ? 36.172 -20.643 4.825 1.00 93.81 95 LEU A N 1
ATOM 696 C CA . LEU A 1 95 ? 37.317 -20.351 3.971 1.00 93.81 95 LEU A CA 1
ATOM 697 C C . LEU A 1 95 ? 37.982 -21.657 3.502 1.00 93.81 95 LEU A C 1
ATOM 699 O O . LEU A 1 95 ? 38.160 -22.579 4.301 1.00 93.81 95 LEU A O 1
ATOM 703 N N . PHE A 1 96 ? 38.376 -21.731 2.227 1.00 94.75 96 PHE A N 1
ATOM 704 C CA . PHE A 1 96 ? 38.986 -22.917 1.613 1.00 94.75 96 PHE A CA 1
ATOM 705 C C . PHE A 1 96 ? 40.302 -22.587 0.901 1.00 94.75 96 PHE A C 1
ATOM 707 O O . PHE A 1 96 ? 40.351 -21.713 0.039 1.00 94.75 96 PHE A O 1
ATOM 714 N N . LEU A 1 97 ? 41.366 -23.326 1.223 1.00 94.88 97 LEU A N 1
ATOM 715 C CA . LEU A 1 97 ? 42.676 -23.201 0.577 1.00 94.88 97 LEU A CA 1
ATOM 716 C C . LEU A 1 97 ? 42.949 -24.397 -0.346 1.00 94.88 97 LEU A C 1
ATOM 718 O O . LEU A 1 97 ? 42.555 -25.520 -0.027 1.00 94.88 97 LEU A O 1
ATOM 722 N N . ASP A 1 98 ? 43.653 -24.165 -1.453 1.00 93.94 98 ASP A N 1
ATOM 723 C CA . ASP A 1 98 ? 44.216 -25.230 -2.289 1.00 93.94 98 ASP A CA 1
ATOM 724 C C . ASP A 1 98 ? 45.490 -25.850 -1.671 1.00 93.94 98 ASP A C 1
ATOM 726 O O . ASP A 1 98 ? 46.004 -25.400 -0.642 1.00 93.94 98 ASP A O 1
ATOM 730 N N . ASP A 1 99 ? 46.032 -26.884 -2.322 1.00 92.06 99 ASP A N 1
ATOM 731 C CA . ASP A 1 99 ? 47.237 -27.601 -1.870 1.00 92.06 99 ASP A CA 1
ATOM 732 C C . ASP A 1 99 ? 48.510 -26.726 -1.824 1.00 92.06 99 ASP A C 1
ATOM 734 O O . ASP A 1 99 ? 49.509 -27.113 -1.210 1.00 92.06 99 ASP A O 1
ATOM 738 N N . VAL A 1 100 ? 48.502 -25.561 -2.480 1.00 91.19 100 VAL A N 1
ATOM 739 C CA . VAL A 1 100 ? 49.623 -24.608 -2.547 1.00 91.19 100 VAL A CA 1
ATOM 740 C C . VAL A 1 100 ? 49.410 -23.429 -1.579 1.00 91.19 100 VAL A C 1
ATOM 742 O O . VAL A 1 100 ? 50.316 -22.618 -1.383 1.00 91.19 100 VAL A O 1
ATOM 745 N N . GLY A 1 101 ? 48.262 -23.378 -0.896 1.00 91.62 101 GLY A N 1
ATOM 746 C CA . GLY A 1 101 ? 47.912 -22.370 0.101 1.00 91.62 101 GLY A CA 1
ATOM 747 C C . GLY A 1 101 ? 47.204 -21.138 -0.464 1.00 91.62 101 GLY A C 1
ATOM 748 O O . GLY A 1 101 ? 47.104 -20.140 0.250 1.00 91.62 101 GLY A O 1
ATOM 749 N N . ASN A 1 102 ? 46.719 -21.177 -1.708 1.00 94.88 102 ASN A N 1
ATOM 750 C CA . ASN A 1 102 ? 45.898 -20.100 -2.260 1.00 94.88 102 ASN A CA 1
ATOM 751 C C . ASN A 1 102 ? 44.450 -20.254 -1.798 1.00 94.88 102 ASN A C 1
ATOM 753 O O . ASN A 1 102 ? 43.913 -21.359 -1.767 1.00 94.88 102 ASN A O 1
ATOM 757 N N . LEU A 1 103 ? 43.795 -19.141 -1.491 1.00 93.81 103 LEU A N 1
ATOM 758 C CA . LEU A 1 103 ? 42.377 -19.116 -1.160 1.00 93.81 103 LEU A CA 1
ATOM 759 C C . LEU A 1 103 ? 41.534 -19.295 -2.428 1.00 93.81 103 LEU A C 1
ATOM 761 O O . LEU A 1 103 ? 41.740 -18.597 -3.412 1.00 93.81 103 LEU A O 1
ATOM 765 N N . THR A 1 104 ? 40.610 -20.250 -2.416 1.00 95.38 104 THR A N 1
ATOM 766 C CA . THR A 1 104 ? 39.803 -20.643 -3.587 1.00 95.38 104 THR A CA 1
ATOM 767 C C . THR A 1 104 ? 38.330 -20.309 -3.428 1.00 95.38 104 THR A C 1
ATOM 769 O O . THR A 1 104 ? 37.678 -19.966 -4.407 1.00 95.38 104 THR A O 1
ATOM 772 N N . ASN A 1 105 ? 37.802 -20.368 -2.206 1.00 94.31 105 ASN A N 1
ATOM 773 C CA . ASN A 1 105 ? 36.402 -20.091 -1.912 1.00 94.31 105 ASN A CA 1
ATOM 774 C C . ASN A 1 105 ? 36.263 -19.583 -0.481 1.00 94.31 105 ASN A C 1
ATOM 776 O O . ASN A 1 105 ? 37.022 -19.985 0.406 1.00 94.31 105 ASN A O 1
ATOM 780 N N . PHE A 1 106 ? 35.252 -18.761 -0.237 1.00 94.06 106 PHE A N 1
ATOM 781 C CA . PHE A 1 106 ? 34.854 -18.376 1.111 1.00 94.06 106 PHE A CA 1
ATOM 782 C C . PHE A 1 106 ? 33.385 -17.957 1.133 1.00 94.06 106 PHE A C 1
ATOM 784 O O . PHE A 1 106 ? 32.789 -17.681 0.088 1.00 94.06 106 PHE A O 1
ATOM 791 N N . CYS A 1 107 ? 32.807 -17.913 2.331 1.00 93.56 107 CYS A N 1
ATOM 792 C CA . CYS A 1 107 ? 31.488 -17.329 2.542 1.00 93.56 107 CYS A CA 1
ATOM 793 C C . CYS A 1 107 ? 31.570 -16.200 3.563 1.00 93.56 107 CYS A C 1
ATOM 795 O O . CYS A 1 107 ? 32.322 -16.302 4.533 1.00 93.56 107 CYS A O 1
ATOM 797 N N . ILE A 1 108 ? 30.772 -15.157 3.364 1.00 92.94 108 ILE A N 1
ATOM 798 C CA . ILE A 1 108 ? 30.551 -14.091 4.343 1.00 92.94 108 ILE A CA 1
ATOM 799 C C . ILE A 1 108 ? 29.169 -14.307 4.947 1.00 92.94 108 ILE A C 1
ATOM 801 O O . ILE A 1 108 ? 28.193 -14.426 4.212 1.00 92.94 108 ILE A O 1
ATOM 805 N N . LEU A 1 109 ? 29.064 -14.340 6.272 1.00 91.06 109 LEU A N 1
ATOM 806 C CA . LEU A 1 109 ? 27.772 -14.231 6.942 1.00 91.06 109 LEU A CA 1
ATOM 807 C C . LEU A 1 109 ? 27.468 -12.745 7.147 1.00 91.06 109 LEU A C 1
ATOM 809 O O . LEU A 1 109 ? 28.007 -12.135 8.067 1.00 91.06 109 LEU A O 1
ATOM 813 N N . ALA A 1 110 ? 26.657 -12.173 6.262 1.00 90.94 110 ALA A N 1
ATOM 814 C CA . ALA A 1 110 ? 26.302 -10.759 6.244 1.00 90.94 110 ALA A CA 1
ATOM 815 C C . ALA A 1 110 ? 24.991 -10.520 6.998 1.00 90.94 110 ALA A C 1
ATOM 817 O O . ALA A 1 110 ? 24.052 -11.301 6.866 1.00 90.94 110 ALA A O 1
ATOM 818 N N . THR A 1 111 ? 24.920 -9.449 7.778 1.00 87.62 111 THR A N 1
ATOM 819 C CA . THR A 1 111 ? 23.759 -9.037 8.565 1.00 87.62 111 THR A CA 1
ATOM 820 C C . THR A 1 111 ? 23.476 -7.566 8.326 1.00 87.62 111 THR A C 1
ATOM 822 O O . THR A 1 111 ? 24.373 -6.732 8.428 1.00 87.62 111 THR A O 1
ATOM 825 N N . ILE A 1 112 ? 22.211 -7.273 8.051 1.00 87.94 112 ILE A N 1
ATOM 826 C CA . ILE A 1 112 ? 21.672 -5.922 8.001 1.00 87.94 112 ILE A CA 1
ATOM 827 C C . ILE A 1 112 ? 20.799 -5.734 9.234 1.00 87.94 112 ILE A C 1
ATOM 829 O O . ILE A 1 112 ? 19.902 -6.546 9.467 1.00 87.94 112 ILE A O 1
ATOM 833 N N . PHE A 1 113 ? 21.048 -4.691 10.018 1.00 83.06 113 PHE A N 1
ATOM 834 C CA . PHE A 1 113 ? 20.213 -4.302 11.151 1.00 83.06 113 PHE A CA 1
ATOM 835 C C . PHE A 1 113 ? 19.513 -2.985 10.828 1.00 83.06 113 PHE A C 1
ATOM 837 O O . PHE A 1 113 ? 20.172 -1.997 10.525 1.00 83.06 113 PHE A O 1
ATOM 844 N N . ASN A 1 114 ? 18.180 -2.981 10.880 1.00 81.00 114 ASN A N 1
ATOM 845 C CA . ASN A 1 114 ? 17.395 -1.769 10.697 1.00 81.00 114 ASN A CA 1
ATOM 846 C C . ASN A 1 114 ? 17.308 -1.024 12.030 1.00 81.00 114 ASN A C 1
ATOM 848 O O . ASN A 1 114 ? 16.523 -1.388 12.905 1.00 81.00 114 ASN A O 1
ATOM 852 N N . ASP A 1 115 ? 18.097 0.027 12.180 1.00 69.62 115 ASP A N 1
ATOM 853 C CA . ASP A 1 115 ? 18.094 0.918 13.338 1.00 69.62 115 ASP A CA 1
ATOM 854 C C . ASP A 1 115 ? 17.499 2.299 13.039 1.00 69.62 115 ASP A C 1
ATOM 856 O O . ASP A 1 115 ? 17.685 3.239 13.814 1.00 69.62 115 ASP A O 1
ATOM 860 N N . THR A 1 116 ? 16.742 2.427 11.948 1.00 67.06 116 THR A N 1
ATOM 861 C CA . THR A 1 116 ? 16.029 3.664 11.633 1.00 67.06 116 THR A CA 1
ATOM 862 C C . THR A 1 116 ? 14.967 3.940 12.716 1.00 67.06 116 THR A C 1
ATOM 864 O O . THR A 1 116 ? 14.128 3.084 13.002 1.00 67.06 116 THR A O 1
ATOM 867 N N . GLY A 1 117 ? 15.012 5.105 13.381 1.00 58.66 117 GLY A N 1
ATOM 868 C CA . GLY A 1 117 ? 14.048 5.500 14.426 1.00 58.66 117 GLY A CA 1
ATOM 869 C C . GLY A 1 117 ? 14.576 6.509 15.462 1.00 58.66 117 GLY A C 1
ATOM 870 O O . GLY A 1 117 ? 15.775 6.787 15.499 1.00 58.66 117 GLY A O 1
ATOM 871 N N . PRO A 1 118 ? 13.715 7.080 16.333 1.00 49.81 118 PRO A N 1
ATOM 872 C CA . PRO A 1 118 ? 14.117 8.113 17.274 1.00 49.81 118 PRO A CA 1
ATOM 873 C C . PRO A 1 118 ? 14.988 7.516 18.379 1.00 49.81 118 PRO A C 1
ATOM 875 O O . PRO A 1 118 ? 14.586 6.615 19.117 1.00 49.81 118 PRO A O 1
ATOM 878 N N . THR A 1 119 ? 16.189 8.066 18.523 1.00 47.09 119 THR A N 1
ATOM 879 C CA . THR A 1 119 ? 17.115 7.757 19.611 1.00 47.09 119 THR A CA 1
ATOM 880 C C . THR A 1 119 ? 17.243 8.961 20.542 1.00 47.09 119 THR A C 1
ATOM 882 O O . THR A 1 119 ? 16.882 10.089 20.209 1.00 47.09 119 THR A O 1
ATOM 885 N N . VAL A 1 120 ? 17.724 8.715 21.761 1.00 40.41 120 VAL A N 1
ATOM 886 C CA . VAL A 1 120 ? 17.816 9.721 22.836 1.00 40.41 120 VAL A CA 1
ATOM 887 C C . VAL A 1 120 ? 18.971 10.720 22.617 1.00 40.41 120 VAL A C 1
ATOM 889 O O . VAL A 1 120 ? 19.117 11.659 23.394 1.00 40.41 120 VAL A O 1
ATOM 892 N N . GLU A 1 121 ? 19.784 10.539 21.570 1.00 50.94 121 GLU A N 1
ATOM 893 C CA . GLU A 1 121 ? 21.002 11.310 21.293 1.00 50.94 121 GLU A CA 1
ATOM 894 C C . GLU A 1 121 ? 20.967 11.933 19.881 1.00 50.94 121 GLU A C 1
ATOM 896 O O . GLU A 1 121 ? 20.360 11.369 18.969 1.00 50.94 121 GLU A O 1
ATOM 901 N N . PRO A 1 122 ? 21.603 13.099 19.667 1.00 52.56 122 PRO A N 1
ATOM 902 C CA . PRO A 1 122 ? 21.639 13.752 18.362 1.00 52.56 122 PRO A CA 1
ATOM 903 C C . PRO A 1 122 ? 22.433 12.928 17.338 1.00 52.56 122 PRO A C 1
ATOM 905 O O . PRO A 1 122 ? 23.560 12.508 17.603 1.00 52.56 122 PRO A O 1
ATOM 908 N N . TRP A 1 123 ? 21.852 12.741 16.151 1.00 57.19 123 TRP A N 1
ATOM 909 C CA . TRP A 1 123 ? 22.507 12.082 15.022 1.00 57.19 123 TRP A CA 1
ATOM 910 C C . TRP A 1 123 ? 23.638 12.961 14.471 1.00 57.19 123 TRP A C 1
ATOM 912 O O . TRP A 1 123 ? 23.557 14.192 14.500 1.00 57.19 123 TRP A O 1
ATOM 922 N N . ALA A 1 124 ? 24.686 12.330 13.938 1.00 56.97 124 ALA A N 1
ATOM 923 C CA . ALA A 1 124 ? 25.616 13.016 13.045 1.00 56.97 124 ALA A CA 1
ATOM 924 C C . ALA A 1 124 ? 24.933 13.270 11.688 1.00 56.97 124 ALA A C 1
ATOM 926 O O . ALA A 1 124 ? 24.053 12.506 11.291 1.00 56.97 124 ALA A O 1
ATOM 927 N N . ASP A 1 125 ? 25.336 14.330 10.980 1.00 61.66 125 ASP A N 1
ATOM 928 C CA . ASP A 1 125 ? 24.861 14.589 9.615 1.00 61.66 125 ASP A CA 1
ATOM 929 C C . ASP A 1 125 ? 25.124 13.358 8.725 1.00 61.66 125 ASP A C 1
ATOM 931 O O . ASP A 1 125 ? 26.240 12.828 8.680 1.00 61.66 125 ASP A O 1
ATOM 935 N N . GLY A 1 126 ? 24.087 12.899 8.026 1.00 60.97 126 GLY A N 1
ATOM 936 C CA . GLY A 1 126 ? 24.169 11.776 7.098 1.00 60.97 126 GLY A CA 1
ATOM 937 C C . GLY A 1 126 ? 24.668 12.218 5.728 1.00 60.97 126 GLY A C 1
ATOM 938 O O . GLY A 1 126 ? 24.319 13.302 5.266 1.00 60.97 126 GLY A O 1
ATOM 939 N N . TYR A 1 127 ? 25.435 11.352 5.069 1.00 65.25 127 TYR A N 1
ATOM 940 C CA . TYR A 1 127 ? 25.770 11.435 3.645 1.00 65.25 127 TYR A CA 1
ATOM 941 C C . TYR A 1 127 ? 25.590 10.045 3.039 1.00 65.25 127 TYR A C 1
ATOM 943 O O . TYR A 1 127 ? 25.735 9.067 3.772 1.00 65.25 127 TYR A O 1
ATOM 951 N N . ASN A 1 128 ? 25.245 9.956 1.757 1.00 66.44 128 ASN A N 1
ATOM 952 C CA . ASN A 1 128 ? 25.134 8.699 1.011 1.00 66.44 128 ASN A CA 1
ATOM 953 C C . ASN A 1 128 ? 26.314 8.574 0.014 1.00 66.44 128 ASN A C 1
ATOM 955 O O . ASN A 1 128 ? 27.150 9.481 -0.066 1.00 66.44 128 ASN A O 1
ATOM 959 N N . SER A 1 129 ? 26.430 7.461 -0.720 1.00 64.56 129 SER A N 1
ATOM 960 C CA . SER A 1 129 ? 27.547 7.269 -1.670 1.00 64.56 129 SER A CA 1
ATOM 961 C C . SER A 1 129 ? 27.401 8.109 -2.950 1.00 64.56 129 SER A C 1
ATOM 963 O O . SER A 1 129 ? 28.338 8.234 -3.740 1.00 64.56 129 SER A O 1
ATOM 965 N N . HIS A 1 130 ? 26.241 8.744 -3.131 1.00 63.66 130 HIS A N 1
ATOM 966 C CA . HIS A 1 130 ? 25.881 9.557 -4.294 1.00 63.66 130 HIS A CA 1
ATOM 967 C C . HIS A 1 130 ? 26.101 11.063 -4.064 1.00 63.66 130 HIS A C 1
ATOM 969 O O . HIS A 1 130 ? 26.055 11.847 -5.013 1.00 63.66 130 HIS A O 1
ATOM 975 N N . GLY A 1 131 ? 26.477 11.467 -2.847 1.00 62.88 131 GLY A N 1
ATOM 976 C CA . GLY A 1 131 ? 26.851 12.839 -2.498 1.00 62.88 131 GLY A CA 1
ATOM 977 C C . GLY A 1 131 ? 25.708 13.690 -1.937 1.00 62.88 131 GLY A C 1
ATOM 978 O O . GLY A 1 131 ? 25.915 14.878 -1.674 1.00 62.88 131 GLY A O 1
ATOM 979 N N . GLU A 1 132 ? 24.523 13.119 -1.726 1.00 66.06 132 GLU A N 1
ATOM 980 C CA . GLU A 1 132 ? 23.445 13.736 -0.963 1.00 66.06 132 GLU A CA 1
ATOM 981 C C . GLU A 1 132 ? 23.790 13.778 0.530 1.00 66.06 132 GLU A C 1
ATOM 983 O O . GLU A 1 132 ? 24.499 12.921 1.064 1.00 66.06 132 GLU A O 1
ATOM 988 N N . SER A 1 133 ? 23.272 14.796 1.219 1.00 67.38 133 SER A N 1
ATOM 989 C CA . SER A 1 133 ? 23.457 14.976 2.654 1.00 67.38 133 SER A CA 1
ATOM 990 C C . SER A 1 133 ? 22.158 15.354 3.353 1.00 67.38 133 SER A C 1
ATOM 992 O O . SER A 1 133 ? 21.327 16.084 2.807 1.00 67.38 133 SER A O 1
ATOM 994 N N . LEU A 1 134 ? 21.989 14.874 4.585 1.00 61.75 134 LEU A N 1
ATOM 995 C CA . LEU A 1 134 ? 20.872 15.235 5.451 1.00 61.75 134 LEU A CA 1
ATOM 996 C C . LEU A 1 134 ? 21.399 15.695 6.803 1.00 61.75 134 LEU A C 1
ATOM 998 O O . LEU A 1 134 ? 22.064 14.948 7.522 1.00 61.75 134 LEU A O 1
ATOM 1002 N N . GLN A 1 135 ? 21.070 16.937 7.150 1.00 61.62 135 GLN A N 1
ATOM 1003 C CA . GLN A 1 135 ? 21.425 17.510 8.440 1.00 61.62 135 GLN A CA 1
ATOM 1004 C C . GLN A 1 135 ? 20.343 17.197 9.471 1.00 61.62 135 GLN A C 1
ATOM 1006 O O . GLN A 1 135 ? 19.170 17.529 9.280 1.00 61.62 135 GLN A O 1
ATOM 1011 N N . SER A 1 136 ? 20.733 16.575 10.581 1.00 53.44 136 SER A N 1
ATOM 1012 C CA . SER A 1 136 ? 19.803 16.152 11.630 1.00 53.44 136 SER A CA 1
ATOM 1013 C C . SER A 1 136 ? 19.347 17.347 12.477 1.00 53.44 136 SER A C 1
ATOM 1015 O O . SER A 1 136 ? 20.001 17.717 13.453 1.00 53.44 136 SER A O 1
ATOM 1017 N N . GLN A 1 137 ? 18.195 17.940 12.147 1.00 48.25 137 GLN A N 1
ATOM 1018 C CA . GLN A 1 137 ? 17.487 18.875 13.041 1.00 48.25 137 GLN A CA 1
ATOM 1019 C C . GLN A 1 137 ? 16.153 18.333 13.575 1.00 48.25 137 GLN A C 1
ATOM 1021 O O . GLN A 1 137 ? 15.501 19.000 14.379 1.00 48.25 137 GLN A O 1
ATOM 1026 N N . THR A 1 138 ? 15.725 17.138 13.162 1.00 51.00 138 THR A N 1
ATOM 1027 C CA . THR A 1 138 ? 14.445 16.542 13.577 1.00 51.00 138 THR A CA 1
ATOM 1028 C C . THR A 1 138 ? 14.602 15.022 13.696 1.00 51.00 138 THR A C 1
ATOM 1030 O O . THR A 1 138 ? 15.212 14.436 12.804 1.00 51.00 138 THR A O 1
ATOM 1033 N N . PRO A 1 139 ? 14.107 14.378 14.774 1.00 54.06 139 PRO A N 1
ATOM 1034 C CA . PRO A 1 139 ? 14.106 12.920 14.887 1.00 54.06 139 PRO A CA 1
ATOM 1035 C C . PRO A 1 139 ? 13.391 12.285 13.690 1.00 54.06 139 PRO A C 1
ATOM 1037 O O . PRO A 1 139 ? 12.292 12.713 13.341 1.00 54.06 139 PRO A O 1
ATOM 1040 N N . GLN A 1 140 ? 14.017 11.290 13.061 1.00 57.12 140 GLN A N 1
ATOM 1041 C CA . GLN A 1 140 ? 13.378 10.505 12.009 1.00 57.12 140 GLN A CA 1
ATOM 1042 C C . GLN A 1 140 ? 12.505 9.422 12.656 1.00 57.12 140 GLN A C 1
ATOM 1044 O O . GLN A 1 140 ? 12.962 8.711 13.555 1.00 57.12 140 GLN A O 1
ATOM 1049 N N . GLU A 1 141 ? 11.258 9.299 12.205 1.00 61.12 141 GLU A N 1
ATOM 1050 C CA . GLU A 1 141 ? 10.394 8.182 12.597 1.00 61.12 141 GLU A CA 1
ATOM 1051 C C . GLU A 1 141 ? 10.989 6.847 12.116 1.00 61.12 141 GLU A C 1
ATOM 1053 O O . GLU A 1 141 ? 11.663 6.820 11.080 1.00 61.12 141 GLU A O 1
ATOM 1058 N N . PRO A 1 142 ? 10.769 5.730 12.835 1.00 66.62 142 PRO A N 1
ATOM 1059 C CA . PRO A 1 142 ? 11.253 4.428 12.402 1.00 66.62 142 PRO A CA 1
ATOM 1060 C C . PRO A 1 142 ? 10.653 4.041 11.054 1.00 66.62 142 PRO A C 1
ATOM 1062 O O . PRO A 1 142 ? 9.439 4.133 10.873 1.00 66.62 142 PRO A O 1
ATOM 1065 N N . VAL A 1 143 ? 11.478 3.563 10.121 1.00 70.12 143 VAL A N 1
ATOM 1066 C CA . VAL A 1 143 ? 11.009 3.164 8.790 1.00 70.12 143 VAL A CA 1
ATOM 1067 C C . VAL A 1 143 ? 11.222 1.678 8.554 1.00 70.12 143 VAL A C 1
ATOM 1069 O O . VAL A 1 143 ? 12.255 1.099 8.879 1.00 70.12 143 VAL A O 1
ATOM 1072 N N . VAL A 1 144 ? 10.229 1.018 7.968 1.00 73.62 144 VAL A N 1
ATOM 1073 C CA . VAL A 1 144 ? 10.400 -0.357 7.493 1.00 73.62 144 VAL A CA 1
ATOM 1074 C C . VAL A 1 144 ? 11.200 -0.308 6.196 1.00 73.62 144 VAL A C 1
ATOM 1076 O O . VAL A 1 144 ? 10.819 0.386 5.254 1.00 73.62 144 VAL A O 1
ATOM 1079 N N . MET A 1 145 ? 12.291 -1.068 6.148 1.00 82.06 145 MET A N 1
ATOM 1080 C CA . MET A 1 145 ? 13.092 -1.225 4.943 1.00 82.06 145 MET A CA 1
ATOM 1081 C C . MET A 1 145 ? 12.484 -2.335 4.087 1.00 82.06 145 MET A C 1
ATOM 1083 O O . MET A 1 145 ? 12.529 -3.504 4.471 1.00 82.06 145 MET A O 1
ATOM 1087 N N . GLN A 1 146 ? 11.877 -1.986 2.956 1.00 78.50 146 GLN A N 1
ATOM 1088 C CA . GLN A 1 146 ? 11.307 -2.941 2.006 1.00 78.50 146 GLN A CA 1
ATOM 1089 C C . GLN A 1 146 ? 12.269 -3.223 0.861 1.00 78.50 146 GLN A C 1
ATOM 1091 O O . GLN A 1 146 ? 13.050 -2.356 0.473 1.00 78.50 146 GLN A O 1
ATOM 1096 N N . GLU A 1 147 ? 12.182 -4.440 0.314 1.00 79.38 147 GLU A N 1
ATOM 1097 C CA . GLU A 1 147 ? 13.054 -4.901 -0.772 1.00 79.38 147 GLU A CA 1
ATOM 1098 C C . GLU A 1 147 ? 14.529 -4.561 -0.511 1.00 79.38 147 GLU A C 1
ATOM 1100 O O . GLU A 1 147 ? 15.223 -3.965 -1.338 1.00 79.38 147 GLU A O 1
ATOM 1105 N N . THR A 1 148 ? 14.976 -4.867 0.705 1.00 88.44 148 THR A N 1
ATOM 1106 C CA . THR A 1 148 ? 16.299 -4.497 1.189 1.00 88.44 148 THR A CA 1
ATOM 1107 C C . THR A 1 148 ? 17.353 -5.268 0.417 1.00 88.44 148 THR A C 1
ATOM 1109 O O . THR A 1 148 ? 17.305 -6.494 0.340 1.00 88.44 148 THR A O 1
ATOM 1112 N N . ARG A 1 149 ? 18.343 -4.559 -0.114 1.00 90.38 149 ARG A N 1
ATOM 1113 C CA . ARG A 1 149 ? 19.403 -5.106 -0.956 1.00 90.38 149 ARG A CA 1
ATOM 1114 C C . ARG A 1 149 ? 20.754 -4.678 -0.409 1.00 90.38 149 ARG A C 1
ATOM 1116 O O . ARG A 1 149 ? 21.005 -3.487 -0.258 1.00 90.38 149 ARG A O 1
ATOM 1123 N N . LEU A 1 150 ? 21.630 -5.641 -0.141 1.00 90.75 150 LEU A N 1
ATOM 1124 C CA . LEU A 1 150 ? 23.041 -5.374 0.130 1.00 90.75 150 LEU A CA 1
ATOM 1125 C C . LEU A 1 150 ? 23.800 -5.365 -1.191 1.00 90.75 150 LEU A C 1
ATOM 1127 O O . LEU A 1 150 ? 23.717 -6.324 -1.960 1.00 90.75 150 LEU A O 1
ATOM 1131 N N . VAL A 1 151 ? 24.575 -4.315 -1.414 1.00 86.50 151 VAL A N 1
ATOM 1132 C CA . VAL A 1 151 ? 25.486 -4.172 -2.544 1.00 86.50 151 VAL A CA 1
ATOM 1133 C C . VAL A 1 151 ? 26.906 -4.140 -2.009 1.00 86.50 151 VAL A C 1
ATOM 1135 O O . VAL A 1 151 ? 27.192 -3.424 -1.052 1.00 86.50 151 VAL A O 1
ATOM 1138 N N . ALA A 1 152 ? 27.793 -4.919 -2.622 1.00 81.81 152 ALA A N 1
ATOM 1139 C CA . ALA A 1 152 ? 29.212 -4.901 -2.296 1.00 81.81 152 ALA A CA 1
ATOM 1140 C C . ALA A 1 152 ? 30.059 -5.092 -3.558 1.00 81.81 152 ALA A C 1
ATOM 1142 O O . ALA A 1 152 ? 29.686 -5.829 -4.473 1.00 81.81 152 ALA A O 1
ATOM 1143 N N . GLU A 1 153 ? 31.221 -4.443 -3.597 1.00 78.31 153 GLU A N 1
ATOM 1144 C CA . GLU A 1 153 ? 32.115 -4.394 -4.760 1.00 78.31 153 GLU A CA 1
ATOM 1145 C C . GLU A 1 153 ? 32.862 -5.722 -5.030 1.00 78.31 153 GLU A C 1
ATOM 1147 O O . GLU A 1 153 ? 34.082 -5.824 -4.862 1.00 78.31 153 GLU A O 1
ATOM 1152 N N . PHE A 1 154 ? 32.142 -6.746 -5.500 1.00 80.75 154 PHE A N 1
ATOM 1153 C CA . PHE A 1 154 ? 32.702 -8.020 -5.978 1.00 80.75 154 PHE A CA 1
ATOM 1154 C C . PHE A 1 154 ? 32.552 -8.204 -7.496 1.00 80.75 154 PHE A C 1
ATOM 1156 O O . PHE A 1 154 ? 31.862 -7.437 -8.166 1.00 80.75 154 PHE A O 1
ATOM 1163 N N . ALA A 1 155 ? 33.204 -9.221 -8.072 1.00 79.25 155 ALA A N 1
ATOM 1164 C CA . ALA A 1 155 ? 33.017 -9.547 -9.482 1.00 79.25 155 ALA A CA 1
ATOM 1165 C C . ALA A 1 155 ? 31.714 -10.327 -9.707 1.00 79.25 155 ALA A C 1
ATOM 1167 O O . ALA A 1 155 ? 31.438 -11.297 -9.002 1.00 79.25 155 ALA A O 1
ATOM 1168 N N . ILE A 1 156 ? 30.953 -9.936 -10.731 1.00 80.19 156 ILE A N 1
ATOM 1169 C CA . ILE A 1 156 ? 29.832 -10.732 -11.240 1.00 80.19 156 ILE A CA 1
ATOM 1170 C C . ILE A 1 156 ? 30.401 -11.857 -12.103 1.00 80.19 156 ILE A C 1
ATOM 1172 O O . ILE A 1 156 ? 31.202 -11.609 -13.009 1.00 80.19 156 ILE A O 1
ATOM 1176 N N . ARG A 1 157 ? 29.996 -13.095 -11.817 1.00 79.75 157 ARG A N 1
ATOM 1177 C CA . ARG A 1 157 ? 30.527 -14.287 -12.488 1.00 79.75 157 ARG A CA 1
ATOM 1178 C C . ARG A 1 157 ? 30.068 -14.407 -13.935 1.00 79.75 157 ARG A C 1
ATOM 1180 O O . ARG A 1 157 ? 30.876 -14.618 -14.838 1.00 79.75 157 ARG A O 1
ATOM 1187 N N . ASP A 1 158 ? 28.760 -14.351 -14.152 1.00 80.62 158 ASP A N 1
ATOM 1188 C CA . ASP A 1 158 ? 28.184 -14.435 -15.489 1.00 80.62 158 ASP A CA 1
ATOM 1189 C C . ASP A 1 158 ? 27.933 -13.013 -15.981 1.00 80.62 158 ASP A C 1
ATOM 1191 O O . ASP A 1 158 ? 27.134 -12.293 -15.416 1.00 80.62 158 ASP A O 1
ATOM 1195 N N . VAL A 1 159 ? 28.640 -12.552 -17.003 1.00 77.25 159 VAL A N 1
ATOM 1196 C CA . VAL A 1 159 ? 28.402 -11.203 -17.549 1.00 77.25 159 VAL A CA 1
ATOM 1197 C C . VAL A 1 159 ? 27.368 -11.213 -18.676 1.00 77.25 159 VAL A C 1
ATOM 1199 O O . VAL A 1 159 ? 27.010 -10.156 -19.183 1.00 77.25 159 VAL A O 1
ATOM 1202 N N . ASN A 1 160 ? 26.883 -12.391 -19.091 1.00 76.44 160 ASN A N 1
ATOM 1203 C CA . ASN A 1 160 ? 25.981 -12.518 -20.239 1.00 76.44 160 ASN A CA 1
ATOM 1204 C C . ASN A 1 160 ? 24.528 -12.135 -19.923 1.00 76.44 160 ASN A C 1
ATOM 1206 O O . ASN A 1 160 ? 23.766 -11.919 -20.861 1.00 76.44 160 ASN A O 1
ATOM 1210 N N . TRP A 1 161 ? 24.146 -12.071 -18.643 1.00 74.75 161 TRP A N 1
ATOM 1211 C CA . TRP A 1 161 ? 22.820 -11.620 -18.190 1.00 74.75 161 TRP A CA 1
ATOM 1212 C C . TRP A 1 161 ? 22.773 -10.132 -17.845 1.00 74.75 161 TRP A C 1
ATOM 1214 O O . TRP A 1 161 ? 21.717 -9.616 -17.498 1.00 74.75 161 TRP A O 1
ATOM 1224 N N . LEU A 1 162 ? 23.906 -9.432 -17.938 1.00 74.81 162 LEU A N 1
ATOM 1225 C CA . LEU A 1 162 ? 23.934 -7.991 -17.733 1.00 74.81 162 LEU A CA 1
ATOM 1226 C C . LEU A 1 162 ? 23.291 -7.274 -18.933 1.00 74.81 162 LEU A C 1
ATOM 1228 O O . LEU A 1 162 ? 23.388 -7.768 -20.064 1.00 74.81 162 LEU A O 1
ATOM 1232 N N . PRO A 1 163 ? 22.675 -6.093 -18.727 1.00 67.50 163 PRO A N 1
ATOM 1233 C CA . PRO A 1 163 ? 22.045 -5.326 -19.796 1.00 67.50 163 PRO A CA 1
ATOM 1234 C C . PRO A 1 163 ? 22.952 -5.117 -21.016 1.00 67.50 163 PRO A C 1
ATOM 1236 O O . PRO A 1 163 ? 24.171 -4.973 -20.906 1.00 67.50 163 PRO A O 1
ATOM 1239 N N . ARG A 1 164 ? 22.351 -5.011 -22.212 1.00 56.66 164 ARG A N 1
ATOM 1240 C CA . ARG A 1 164 ? 23.084 -4.916 -23.497 1.00 56.66 164 ARG A CA 1
ATOM 1241 C C . ARG A 1 164 ? 24.053 -3.731 -23.603 1.00 56.66 164 ARG A C 1
ATOM 1243 O O . ARG A 1 164 ? 24.914 -3.743 -24.479 1.00 56.66 164 ARG A O 1
ATOM 1250 N N . GLN A 1 165 ? 23.910 -2.714 -22.750 1.00 59.78 165 GLN A N 1
ATOM 1251 C CA . GLN A 1 165 ? 24.815 -1.561 -22.653 1.00 59.78 165 GLN A CA 1
ATOM 1252 C C . GLN A 1 165 ? 25.912 -1.734 -21.587 1.00 59.78 165 GLN A C 1
ATOM 1254 O O . GLN A 1 165 ? 26.421 -0.754 -21.044 1.00 59.78 165 GLN A O 1
ATOM 1259 N N . PHE A 1 166 ? 26.295 -2.975 -21.298 1.00 63.03 166 PHE A N 1
ATOM 1260 C CA . PHE A 1 166 ? 27.418 -3.308 -20.436 1.00 63.03 166 PHE A CA 1
ATOM 1261 C C . PHE A 1 166 ? 28.762 -3.202 -21.172 1.00 63.03 166 PHE A C 1
ATOM 1263 O O . PHE A 1 166 ? 28.935 -3.726 -22.276 1.00 63.03 166 PHE A O 1
ATOM 1270 N N . THR A 1 167 ? 29.734 -2.541 -20.545 1.00 58.53 167 THR A N 1
ATOM 1271 C CA . THR A 1 167 ? 31.039 -2.222 -21.156 1.00 58.53 167 THR A CA 1
ATOM 1272 C C . THR A 1 167 ? 32.240 -2.763 -20.374 1.00 58.53 167 THR A C 1
ATOM 1274 O O . THR A 1 167 ? 33.379 -2.446 -20.715 1.00 58.53 167 THR A O 1
ATOM 1277 N N . GLY A 1 168 ? 32.026 -3.574 -19.333 1.00 58.72 168 GLY A N 1
ATOM 1278 C CA . GLY A 1 168 ? 33.096 -3.955 -18.405 1.00 58.72 168 GLY A CA 1
ATOM 1279 C C . GLY A 1 168 ? 34.145 -4.953 -18.936 1.00 58.72 168 GLY A C 1
ATOM 1280 O O . GLY A 1 168 ? 34.004 -5.474 -20.046 1.00 58.72 168 GLY A O 1
ATOM 1281 N N . PRO A 1 169 ? 35.180 -5.289 -18.128 1.00 56.38 169 PRO A N 1
ATOM 1282 C CA . PRO A 1 169 ? 35.635 -4.609 -16.903 1.00 56.38 169 PRO A CA 1
ATOM 1283 C C . PRO A 1 169 ? 36.790 -3.612 -17.158 1.00 56.38 169 PRO A C 1
ATOM 1285 O O . PRO A 1 169 ? 37.633 -3.832 -18.033 1.00 56.38 169 PRO A O 1
ATOM 1288 N N . TYR A 1 170 ? 36.880 -2.539 -16.352 1.00 55.44 170 TYR A N 1
ATOM 1289 C CA . TYR A 1 170 ? 37.864 -1.466 -16.568 1.00 55.44 170 TYR A CA 1
ATOM 1290 C C . TYR A 1 170 ? 39.293 -1.777 -16.086 1.00 55.44 170 TYR A C 1
ATOM 1292 O O . TYR A 1 170 ? 40.215 -1.109 -16.562 1.00 55.44 170 TYR A O 1
ATOM 1300 N N . ARG A 1 171 ? 39.550 -2.822 -15.272 1.00 55.62 171 ARG A N 1
ATOM 1301 C CA . ARG A 1 171 ? 40.909 -3.389 -15.083 1.00 55.62 171 ARG A CA 1
ATOM 1302 C C . ARG A 1 171 ? 40.922 -4.934 -15.028 1.00 55.62 171 ARG A C 1
ATOM 1304 O O . ARG A 1 171 ? 40.056 -5.595 -14.471 1.00 55.62 171 ARG A O 1
ATOM 1311 N N . LEU A 1 172 ? 41.928 -5.535 -15.673 1.00 54.25 172 LEU A N 1
ATOM 1312 C CA . LEU A 1 172 ? 42.001 -6.974 -16.009 1.00 54.25 172 LEU A CA 1
ATOM 1313 C C . LEU A 1 172 ? 43.008 -7.779 -15.153 1.00 54.25 172 LEU A C 1
ATOM 1315 O O . LEU A 1 172 ? 43.603 -8.738 -15.644 1.00 54.25 172 LEU A O 1
ATOM 1319 N N . SER A 1 173 ? 43.284 -7.402 -13.902 1.00 60.97 173 SER A N 1
ATOM 1320 C CA . SER A 1 173 ? 44.312 -8.086 -13.094 1.00 60.97 173 SER A CA 1
ATOM 1321 C C . SER A 1 173 ? 43.727 -9.132 -12.142 1.00 60.97 173 SER A C 1
ATOM 1323 O O . SER A 1 173 ? 43.441 -8.828 -10.990 1.00 60.97 173 SER A O 1
ATOM 1325 N N . ALA A 1 174 ? 43.601 -10.375 -12.612 1.00 69.44 174 ALA A N 1
ATOM 1326 C CA . ALA A 1 174 ? 43.313 -11.544 -11.774 1.00 69.44 174 ALA A CA 1
ATOM 1327 C C . ALA A 1 174 ? 44.270 -11.646 -10.554 1.00 69.44 174 ALA A C 1
ATOM 1329 O O . ALA A 1 174 ? 45.423 -11.211 -10.658 1.00 69.44 174 ALA A O 1
ATOM 1330 N N . PRO A 1 175 ? 43.850 -12.266 -9.429 1.00 80.12 175 PRO A N 1
ATOM 1331 C CA . PRO A 1 175 ? 42.637 -13.078 -9.266 1.00 80.12 175 PRO A CA 1
ATOM 1332 C C . PRO A 1 175 ? 41.375 -12.273 -8.905 1.00 80.12 175 PRO A C 1
ATOM 1334 O O . PRO A 1 175 ? 41.417 -11.355 -8.078 1.00 80.12 175 PRO A O 1
ATOM 1337 N N . PHE A 1 176 ? 40.253 -12.663 -9.522 1.00 78.94 176 PHE A N 1
ATOM 1338 C CA . PHE A 1 176 ? 38.906 -12.170 -9.226 1.00 78.94 176 PHE A CA 1
ATOM 1339 C C . PHE A 1 176 ? 38.269 -13.019 -8.126 1.00 78.94 176 PHE A C 1
ATOM 1341 O O . PHE A 1 176 ? 38.475 -14.229 -8.079 1.00 78.94 176 PHE A O 1
ATOM 1348 N N . ILE A 1 177 ? 37.498 -12.372 -7.265 1.00 85.38 177 ILE A N 1
ATOM 1349 C CA . ILE A 1 177 ? 36.604 -12.995 -6.300 1.00 85.38 177 ILE A CA 1
ATOM 1350 C C . ILE A 1 177 ? 35.208 -12.758 -6.856 1.00 85.38 177 ILE A C 1
ATOM 1352 O O . ILE A 1 177 ? 34.711 -11.632 -6.885 1.00 85.38 177 ILE A O 1
ATOM 1356 N N . GLU A 1 178 ? 34.648 -13.835 -7.372 1.00 86.88 178 GLU A N 1
ATOM 1357 C CA . GLU A 1 178 ? 33.383 -13.877 -8.080 1.00 86.88 178 GLU A CA 1
ATOM 1358 C C . GLU A 1 178 ? 32.280 -14.224 -7.086 1.00 86.88 178 GLU A C 1
ATOM 1360 O O . GLU A 1 178 ? 32.388 -15.220 -6.364 1.00 86.88 178 GLU A O 1
ATOM 1365 N N . ALA A 1 179 ? 31.230 -13.407 -7.039 1.00 89.56 179 ALA A N 1
ATOM 1366 C CA . ALA A 1 179 ? 29.992 -13.776 -6.370 1.00 89.56 179 ALA A CA 1
ATOM 1367 C C . ALA A 1 179 ? 29.340 -14.950 -7.118 1.00 89.56 179 ALA A C 1
ATOM 1369 O O . ALA A 1 179 ? 29.472 -15.076 -8.338 1.00 89.56 179 ALA A O 1
ATOM 1370 N N . VAL A 1 180 ? 28.709 -15.862 -6.372 1.00 89.31 180 VAL A N 1
ATOM 1371 C CA . VAL A 1 180 ? 28.035 -17.035 -6.965 1.00 89.31 180 VAL A CA 1
ATOM 1372 C C . VAL A 1 180 ? 26.603 -17.252 -6.503 1.00 89.31 180 VAL A C 1
ATOM 1374 O O . VAL A 1 180 ? 25.994 -18.271 -6.831 1.00 89.31 180 VAL A O 1
ATOM 1377 N N . ASN A 1 181 ? 26.077 -16.345 -5.691 1.00 88.94 181 ASN A N 1
ATOM 1378 C CA . ASN A 1 181 ? 24.707 -16.404 -5.188 1.00 88.94 181 ASN A CA 1
ATOM 1379 C C . ASN A 1 181 ? 24.082 -15.015 -5.022 1.00 88.94 181 ASN A C 1
ATOM 1381 O O . ASN A 1 181 ? 23.219 -14.833 -4.156 1.00 88.94 181 ASN A O 1
ATOM 1385 N N . GLU A 1 182 ? 24.570 -14.049 -5.795 1.00 89.81 182 GLU A N 1
ATOM 1386 C CA . GLU A 1 182 ? 23.907 -12.777 -6.035 1.00 89.81 182 GLU A CA 1
ATOM 1387 C C . GLU A 1 182 ? 22.546 -13.011 -6.699 1.00 89.81 182 GLU A C 1
ATOM 1389 O O . GLU A 1 182 ? 22.385 -13.936 -7.497 1.00 89.81 182 GLU A O 1
ATOM 1394 N N . ASP A 1 183 ? 21.554 -12.195 -6.351 1.00 86.25 183 ASP A N 1
ATOM 1395 C CA . ASP A 1 183 ? 20.222 -12.273 -6.968 1.00 86.25 183 ASP A CA 1
ATOM 1396 C C . ASP A 1 183 ? 20.078 -11.267 -8.111 1.00 86.25 183 ASP A C 1
ATOM 1398 O O . ASP A 1 183 ? 19.248 -11.442 -9.003 1.00 86.25 183 ASP A O 1
ATOM 1402 N N . LEU A 1 184 ? 20.865 -10.191 -8.047 1.00 87.50 184 LEU A N 1
ATOM 1403 C CA . LEU A 1 184 ? 20.758 -9.015 -8.894 1.00 87.50 184 LEU A CA 1
ATOM 1404 C C . LEU A 1 184 ? 22.149 -8.461 -9.200 1.00 87.50 184 LEU A C 1
ATOM 1406 O O . LEU A 1 184 ? 23.110 -8.645 -8.450 1.00 87.50 184 LEU A O 1
ATOM 1410 N N . ALA A 1 185 ? 22.202 -7.687 -10.271 1.00 85.50 185 ALA A N 1
ATOM 1411 C CA . ALA A 1 185 ? 23.293 -6.799 -10.601 1.00 85.50 185 ALA A CA 1
ATOM 1412 C C . ALA A 1 185 ? 22.878 -5.364 -10.241 1.00 85.50 185 ALA A C 1
ATOM 1414 O O . ALA A 1 185 ? 21.925 -4.835 -10.811 1.00 85.50 185 ALA A O 1
ATOM 1415 N N . ALA A 1 186 ? 23.571 -4.726 -9.300 1.00 82.56 186 ALA A N 1
ATOM 1416 C CA . ALA A 1 186 ? 23.387 -3.309 -9.000 1.00 82.56 186 ALA A CA 1
ATOM 1417 C C . ALA A 1 186 ? 24.219 -2.472 -9.964 1.00 82.56 186 ALA A C 1
ATOM 1419 O O . ALA A 1 186 ? 25.418 -2.717 -10.126 1.00 82.56 186 ALA A O 1
ATOM 1420 N N . TRP A 1 187 ? 23.595 -1.482 -10.596 1.00 77.38 187 TRP A N 1
ATOM 1421 C CA . TRP A 1 187 ? 24.334 -0.480 -11.349 1.00 77.38 187 TRP A CA 1
ATOM 1422 C C . TRP A 1 187 ? 25.173 0.353 -10.390 1.00 77.38 187 TRP A C 1
ATOM 1424 O O . TRP A 1 187 ? 24.727 0.668 -9.297 1.00 77.38 187 TRP A O 1
ATOM 1434 N N . TYR A 1 188 ? 26.381 0.731 -10.767 1.00 68.94 188 TYR A N 1
ATOM 1435 C CA . TYR A 1 188 ? 27.213 1.521 -9.873 1.00 68.94 188 TYR A CA 1
ATOM 1436 C C . TYR A 1 188 ? 27.588 2.838 -10.545 1.00 68.94 188 TYR A C 1
ATOM 1438 O O . TYR A 1 188 ? 28.161 2.887 -11.638 1.00 68.94 188 TYR A O 1
ATOM 1446 N N . CYS A 1 189 ? 27.166 3.917 -9.895 1.00 53.38 189 CYS A N 1
ATOM 1447 C CA . CYS A 1 189 ? 26.944 5.219 -10.517 1.00 53.38 189 CYS A CA 1
ATOM 1448 C C . CYS A 1 189 ? 28.175 6.115 -10.534 1.00 53.38 189 CYS A C 1
ATOM 1450 O O . CYS A 1 189 ? 28.219 7.108 -11.265 1.00 53.38 189 CYS A O 1
ATOM 1452 N N . TRP A 1 190 ? 29.154 5.781 -9.700 1.00 53.19 190 TRP A N 1
ATOM 1453 C CA . TRP A 1 190 ? 30.311 6.607 -9.436 1.00 53.19 190 TRP A CA 1
ATOM 1454 C C . TRP A 1 190 ? 31.536 6.069 -10.168 1.00 53.19 190 TRP A C 1
ATOM 1456 O O . TRP A 1 190 ? 32.003 4.964 -9.930 1.00 53.19 190 TRP A O 1
ATOM 1466 N N . CYS A 1 191 ? 32.068 6.869 -11.084 1.00 50.91 191 CYS A N 1
ATOM 1467 C CA . CYS A 1 191 ? 33.427 6.683 -11.564 1.00 50.91 191 CYS A CA 1
ATOM 1468 C C . CYS A 1 191 ? 34.353 7.354 -10.542 1.00 50.91 191 CYS A C 1
ATOM 1470 O O . CYS A 1 191 ? 34.083 8.511 -10.212 1.00 50.91 191 CYS A O 1
ATOM 1472 N N . PRO A 1 192 ? 35.451 6.724 -10.082 1.00 50.72 192 PRO A N 1
ATOM 1473 C CA . PRO A 1 192 ? 36.439 7.457 -9.305 1.00 50.72 192 PRO A CA 1
ATOM 1474 C C . PRO A 1 192 ? 36.877 8.663 -10.130 1.00 50.72 192 PRO A C 1
ATOM 1476 O O . PRO A 1 192 ? 37.064 8.537 -11.348 1.00 50.72 192 PRO A O 1
ATOM 1479 N N . ASP A 1 193 ? 37.021 9.822 -9.485 1.00 46.59 193 ASP A N 1
ATOM 1480 C CA . ASP A 1 193 ? 37.590 11.023 -10.089 1.00 46.59 193 ASP A CA 1
ATOM 1481 C C . ASP A 1 193 ? 38.996 10.687 -10.616 1.00 46.59 193 ASP A C 1
ATOM 1483 O O . ASP A 1 193 ? 40.010 10.830 -9.934 1.00 46.59 193 ASP A O 1
ATOM 1487 N N . MET A 1 194 ? 39.072 10.184 -11.850 1.00 51.59 194 MET A N 1
ATOM 1488 C CA . MET A 1 194 ? 40.300 10.009 -12.606 1.00 51.59 194 MET A CA 1
ATOM 1489 C C . MET A 1 194 ? 40.451 11.257 -13.467 1.00 51.59 194 MET A C 1
ATOM 1491 O O . MET A 1 194 ? 39.965 11.278 -14.599 1.00 51.59 194 MET A O 1
ATOM 1495 N N . PRO A 1 195 ? 41.169 12.297 -13.003 1.00 49.47 195 PRO A N 1
ATOM 1496 C CA . PRO A 1 195 ? 41.395 13.497 -13.802 1.00 49.47 195 PRO A CA 1
ATOM 1497 C C . PRO A 1 195 ? 42.112 13.208 -15.134 1.00 49.47 195 PRO A C 1
ATOM 1499 O O . PRO A 1 195 ? 42.118 14.065 -16.013 1.00 49.47 195 PRO A O 1
ATOM 1502 N N . ASN A 1 196 ? 42.709 12.017 -15.303 1.00 51.31 196 ASN A N 1
ATOM 1503 C CA . ASN A 1 196 ? 43.316 11.542 -16.549 1.00 51.31 196 ASN A CA 1
ATOM 1504 C C . ASN A 1 196 ? 43.052 10.035 -16.766 1.00 51.31 196 ASN A C 1
ATOM 1506 O O . ASN A 1 196 ? 43.899 9.214 -16.396 1.00 51.31 196 ASN A O 1
ATOM 1510 N N . PRO A 1 197 ? 41.913 9.641 -17.359 1.00 55.66 197 PRO A N 1
ATOM 1511 C CA . PRO A 1 197 ? 41.622 8.235 -17.611 1.00 55.66 197 PRO A CA 1
ATOM 1512 C C . PRO A 1 197 ? 42.566 7.645 -18.683 1.00 55.66 197 PRO A C 1
ATOM 1514 O O . PRO A 1 197 ? 42.967 8.353 -19.617 1.00 55.66 197 PRO A O 1
ATOM 1517 N N . PRO A 1 198 ? 42.936 6.351 -18.599 1.00 53.47 198 PRO A N 1
ATOM 1518 C CA . PRO A 1 198 ? 43.695 5.681 -19.652 1.00 53.47 198 PRO A CA 1
ATOM 1519 C C . PRO A 1 198 ? 42.957 5.712 -21.006 1.00 53.47 198 PRO A C 1
ATOM 1521 O O . PRO A 1 198 ? 41.724 5.683 -21.035 1.00 53.47 198 PRO A O 1
ATOM 1524 N N . PRO A 1 199 ? 43.667 5.707 -22.151 1.00 50.44 199 PRO A N 1
ATOM 1525 C CA . PRO A 1 199 ? 43.026 5.600 -23.462 1.00 50.44 199 PRO A CA 1
ATOM 1526 C C . PRO A 1 199 ? 42.146 4.342 -23.562 1.00 50.44 199 PRO A C 1
ATOM 1528 O O . PRO A 1 199 ? 42.644 3.234 -23.379 1.00 50.44 199 PRO A O 1
ATOM 1531 N N . GLY A 1 200 ? 40.856 4.510 -23.878 1.00 52.03 200 GLY A N 1
ATOM 1532 C CA . GLY A 1 200 ? 39.881 3.412 -23.990 1.00 52.03 200 GLY A CA 1
ATOM 1533 C C . GLY A 1 200 ? 39.021 3.171 -22.744 1.00 52.03 200 GLY A C 1
ATOM 1534 O O . GLY A 1 200 ? 38.110 2.352 -22.804 1.00 52.03 200 GLY A O 1
ATOM 1535 N N . PHE A 1 201 ? 39.266 3.898 -21.651 1.00 55.06 201 PHE A N 1
ATOM 1536 C CA . PHE A 1 201 ? 38.375 3.934 -20.494 1.00 55.06 201 PHE A CA 1
ATOM 1537 C C . PHE A 1 201 ? 37.031 4.572 -20.880 1.00 55.06 201 PHE A C 1
ATOM 1539 O O . PHE A 1 201 ? 37.000 5.651 -21.477 1.00 55.06 201 PHE A O 1
ATOM 1546 N N . GLN A 1 202 ? 35.931 3.901 -20.553 1.00 54.31 202 GLN A N 1
ATOM 1547 C CA . GLN A 1 202 ? 34.574 4.431 -20.676 1.00 54.31 202 GLN A CA 1
ATOM 1548 C C . GLN A 1 202 ? 34.089 4.729 -19.247 1.00 54.31 202 GLN A C 1
ATOM 1550 O O . GLN A 1 202 ? 34.380 3.982 -18.325 1.00 54.31 202 GLN A O 1
ATOM 1555 N N . ALA A 1 203 ? 33.471 5.884 -19.017 1.00 51.53 203 ALA A N 1
ATOM 1556 C CA . ALA A 1 203 ? 32.985 6.249 -17.686 1.00 51.53 203 ALA A CA 1
ATOM 1557 C C . ALA A 1 203 ? 31.544 5.748 -17.519 1.00 51.53 203 ALA A C 1
ATOM 1559 O O . ALA A 1 203 ? 30.761 5.838 -18.464 1.00 51.53 203 ALA A O 1
ATOM 1560 N N . GLY A 1 204 ? 31.198 5.243 -16.331 1.00 54.38 204 GLY A N 1
ATOM 1561 C CA . GLY A 1 204 ? 29.885 4.647 -16.067 1.00 54.38 204 GLY A CA 1
ATOM 1562 C C . GLY A 1 204 ? 29.664 3.295 -16.770 1.00 54.38 204 GLY A C 1
ATOM 1563 O O . GLY A 1 204 ? 30.520 2.810 -17.513 1.00 54.38 204 GLY A O 1
ATOM 1564 N N . ASN A 1 205 ? 28.507 2.677 -16.507 1.00 58.97 205 ASN A N 1
ATOM 1565 C CA . ASN A 1 205 ? 28.028 1.395 -17.070 1.00 58.97 205 ASN A CA 1
ATOM 1566 C C . ASN A 1 205 ? 28.712 0.112 -16.562 1.00 58.97 205 ASN A C 1
ATOM 1568 O O . ASN A 1 205 ? 28.970 -0.813 -17.338 1.00 58.97 205 ASN A O 1
ATOM 1572 N N . TYR A 1 206 ? 28.970 0.013 -15.260 1.00 70.75 206 TYR A N 1
ATOM 1573 C CA . TYR A 1 206 ? 29.367 -1.255 -14.647 1.00 70.75 206 TYR A CA 1
ATOM 1574 C C . TYR A 1 206 ? 28.377 -1.686 -13.574 1.00 70.75 206 TYR A C 1
ATOM 1576 O O . TYR A 1 206 ? 27.610 -0.879 -13.046 1.00 70.75 206 TYR A O 1
ATOM 1584 N N . PHE A 1 207 ? 28.405 -2.986 -13.300 1.00 77.50 207 PHE A N 1
ATOM 1585 C CA . PHE A 1 207 ? 27.530 -3.628 -12.343 1.00 77.50 207 PHE A CA 1
ATOM 1586 C C . PHE A 1 207 ? 28.352 -4.381 -11.307 1.00 77.50 207 PHE A C 1
ATOM 1588 O O . PHE A 1 207 ? 29.392 -4.962 -11.629 1.00 77.50 207 PHE A O 1
ATOM 1595 N N . VAL A 1 208 ? 27.851 -4.386 -10.080 1.00 80.88 208 VAL A N 1
ATOM 1596 C CA . VAL A 1 208 ? 28.367 -5.168 -8.956 1.00 80.88 208 VAL A CA 1
ATOM 1597 C C . VAL A 1 208 ? 27.261 -6.096 -8.444 1.00 80.88 208 VAL A C 1
ATOM 1599 O O . VAL A 1 208 ? 26.079 -5.816 -8.663 1.00 80.88 208 VAL A O 1
ATOM 1602 N N . PRO A 1 209 ? 27.599 -7.224 -7.807 1.00 87.19 209 PRO A N 1
ATOM 1603 C CA . PRO A 1 209 ? 26.595 -8.137 -7.288 1.00 87.19 209 PRO A CA 1
ATOM 1604 C C . PRO A 1 209 ? 25.799 -7.506 -6.145 1.00 87.19 209 PRO A C 1
ATOM 1606 O O . PRO A 1 209 ? 26.318 -6.729 -5.338 1.00 87.19 209 PRO A O 1
ATOM 1609 N N . ALA A 1 210 ? 24.532 -7.893 -6.074 1.00 90.25 210 ALA A N 1
ATOM 1610 C CA . ALA A 1 210 ? 23.611 -7.494 -5.032 1.00 90.25 210 ALA A CA 1
ATOM 1611 C C . ALA A 1 210 ? 22.816 -8.696 -4.513 1.00 90.25 210 ALA A C 1
ATOM 1613 O O . ALA A 1 210 ? 22.491 -9.629 -5.256 1.00 90.25 210 ALA A O 1
ATOM 1614 N N . TRP A 1 211 ? 22.491 -8.656 -3.225 1.00 92.31 211 TRP A N 1
ATOM 1615 C CA . TRP A 1 211 ? 21.768 -9.716 -2.531 1.00 92.31 211 TRP A CA 1
ATOM 1616 C C . TRP A 1 211 ? 20.525 -9.162 -1.861 1.00 92.31 211 TRP A C 1
ATOM 1618 O O . TRP A 1 211 ? 20.595 -8.165 -1.145 1.00 92.31 211 TRP A O 1
ATOM 1628 N N . ASP A 1 212 ? 19.408 -9.847 -2.057 1.00 86.88 212 ASP A N 1
ATOM 1629 C CA . ASP A 1 212 ? 18.124 -9.533 -1.448 1.00 86.88 212 ASP A CA 1
ATOM 1630 C C . ASP A 1 212 ? 18.067 -10.047 0.004 1.00 86.88 212 ASP A C 1
ATOM 1632 O O . ASP A 1 212 ? 18.444 -11.187 0.311 1.00 86.88 212 ASP A O 1
ATOM 1636 N N . PHE A 1 213 ? 17.618 -9.182 0.906 1.00 87.56 213 PHE A N 1
ATOM 1637 C CA . PHE A 1 213 ? 17.390 -9.430 2.330 1.00 87.56 213 PHE A CA 1
ATOM 1638 C C . PHE A 1 213 ? 15.907 -9.272 2.707 1.00 87.56 213 PHE A C 1
ATOM 1640 O O . PHE A 1 213 ? 15.539 -9.489 3.862 1.00 87.56 213 PHE A O 1
ATOM 1647 N N . GLY A 1 214 ? 15.045 -8.945 1.743 1.00 78.81 214 GLY A N 1
ATOM 1648 C CA . GLY A 1 214 ? 13.610 -8.808 1.913 1.00 78.81 214 GLY A CA 1
ATOM 1649 C C . GLY A 1 214 ? 13.224 -7.589 2.743 1.00 78.81 214 GLY A C 1
ATOM 1650 O O . GLY A 1 214 ? 13.845 -6.529 2.686 1.00 78.81 214 GLY A O 1
ATOM 1651 N N . THR A 1 215 ? 12.146 -7.729 3.506 1.00 79.69 215 THR A N 1
ATOM 1652 C CA . THR A 1 215 ? 11.657 -6.655 4.375 1.00 79.69 215 THR A CA 1
ATOM 1653 C C . THR A 1 215 ? 12.284 -6.763 5.761 1.00 79.69 215 THR A C 1
ATOM 1655 O O . THR A 1 215 ? 12.196 -7.815 6.393 1.00 79.69 215 THR A O 1
ATOM 1658 N N . ILE A 1 216 ? 12.859 -5.669 6.259 1.00 75.75 216 ILE A N 1
ATOM 1659 C CA . ILE A 1 216 ? 13.445 -5.578 7.599 1.00 75.75 216 ILE A CA 1
ATOM 1660 C C . ILE A 1 216 ? 12.697 -4.489 8.383 1.00 75.75 216 ILE A C 1
ATOM 1662 O O . ILE A 1 216 ? 12.897 -3.300 8.125 1.00 75.75 216 ILE A O 1
ATOM 1666 N N . PRO A 1 217 ? 11.811 -4.853 9.329 1.00 77.00 217 PRO A N 1
ATOM 1667 C CA . PRO A 1 217 ? 11.146 -3.884 10.200 1.00 77.00 217 PRO A CA 1
ATOM 1668 C C . PRO A 1 217 ? 12.127 -3.149 11.131 1.00 77.00 217 PRO A C 1
ATOM 1670 O O . PRO A 1 217 ? 13.199 -3.691 11.417 1.00 77.00 217 PRO A O 1
ATOM 1673 N N . PRO A 1 218 ? 11.763 -1.966 11.661 1.00 76.94 218 PRO A N 1
ATOM 1674 C CA . PRO A 1 218 ? 12.583 -1.263 12.641 1.00 76.94 218 PRO A CA 1
ATOM 1675 C C . PRO A 1 218 ? 12.960 -2.140 13.838 1.00 76.94 218 PRO A C 1
ATOM 1677 O O . PRO A 1 218 ? 12.134 -2.882 14.378 1.00 76.94 218 PRO A O 1
ATOM 1680 N N . GLY A 1 219 ? 14.221 -2.067 14.252 1.00 73.62 219 GLY A N 1
ATOM 1681 C CA . GLY A 1 219 ? 14.796 -2.854 15.343 1.00 73.62 219 GLY A CA 1
ATOM 1682 C C . GLY A 1 219 ? 15.026 -4.335 15.024 1.00 73.62 219 GLY A C 1
ATOM 1683 O O . GLY A 1 219 ? 15.457 -5.078 15.909 1.00 73.62 219 GLY A O 1
ATOM 1684 N N . GLN A 1 220 ? 14.742 -4.788 13.799 1.00 79.88 220 GLN A N 1
ATOM 1685 C CA . GLN A 1 220 ? 14.994 -6.159 13.352 1.00 79.88 220 GLN A CA 1
ATOM 1686 C C . GLN A 1 220 ? 16.271 -6.251 12.511 1.00 79.88 220 GLN A C 1
ATOM 1688 O O . GLN A 1 220 ? 16.846 -5.252 12.084 1.00 79.88 220 GLN A O 1
ATOM 1693 N N . SER A 1 221 ? 16.724 -7.482 12.268 1.00 82.94 221 SER A N 1
ATOM 1694 C CA . SER A 1 221 ? 17.825 -7.760 11.344 1.00 82.94 221 SER A CA 1
ATOM 1695 C C . SER A 1 221 ? 17.493 -8.903 10.404 1.00 82.94 221 SER A C 1
ATOM 1697 O O . SER A 1 221 ? 16.697 -9.784 10.734 1.00 82.94 221 SER A O 1
ATOM 1699 N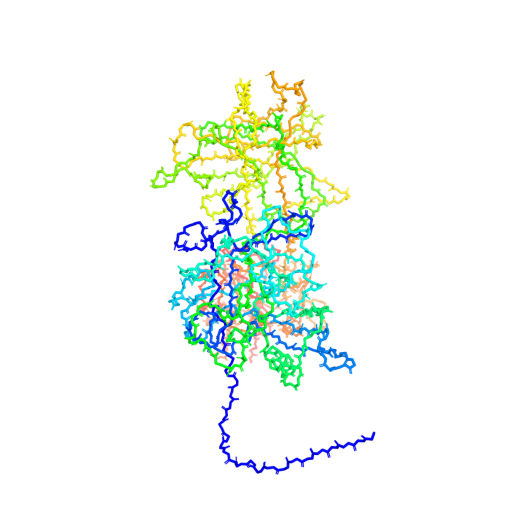 N . ALA A 1 222 ? 18.159 -8.907 9.256 1.00 80.75 222 ALA A N 1
ATOM 1700 C CA . ALA A 1 222 ? 18.198 -10.039 8.349 1.00 80.75 222 ALA A CA 1
ATOM 1701 C C . ALA A 1 222 ? 19.653 -10.459 8.126 1.00 80.75 222 ALA A C 1
ATOM 1703 O O . ALA A 1 222 ? 20.536 -9.620 7.946 1.00 80.75 222 ALA A O 1
ATOM 1704 N N . THR A 1 223 ? 19.897 -11.768 8.132 1.00 87.81 223 THR A N 1
ATOM 1705 C CA . THR A 1 223 ? 21.229 -12.354 7.955 1.00 87.81 223 THR A CA 1
ATOM 1706 C C . THR A 1 223 ? 21.218 -13.317 6.777 1.00 87.81 223 THR A C 1
ATOM 1708 O O . THR A 1 223 ? 20.341 -14.178 6.683 1.00 87.81 223 THR A O 1
ATOM 1711 N N . ARG A 1 224 ? 22.224 -13.222 5.907 1.00 87.75 224 ARG A N 1
ATOM 1712 C CA . ARG A 1 224 ? 22.389 -14.073 4.727 1.00 87.75 224 ARG A CA 1
ATOM 1713 C C . ARG A 1 224 ? 23.845 -14.483 4.541 1.00 87.75 224 ARG A C 1
ATOM 1715 O O . ARG A 1 224 ? 24.768 -13.715 4.786 1.00 87.75 224 ARG A O 1
ATOM 1722 N N . GLU A 1 225 ? 24.047 -15.712 4.076 1.00 89.81 225 GLU A N 1
ATOM 1723 C CA . GLU A 1 225 ? 25.358 -16.185 3.633 1.00 89.81 225 GLU A CA 1
ATOM 1724 C C . GLU A 1 225 ? 25.608 -15.767 2.175 1.00 89.81 225 GLU A C 1
ATOM 1726 O O . GLU A 1 225 ? 24.891 -16.189 1.263 1.00 89.81 225 GLU A O 1
ATOM 1731 N N . LEU A 1 226 ? 26.639 -14.958 1.955 1.00 92.06 226 LEU A N 1
ATOM 1732 C CA . LEU A 1 226 ? 27.139 -14.564 0.639 1.00 92.06 226 LEU A CA 1
ATOM 1733 C C . LEU A 1 226 ? 28.277 -15.507 0.251 1.00 92.06 226 LEU A C 1
ATOM 1735 O O . LEU A 1 226 ? 29.141 -15.800 1.081 1.00 92.06 226 LEU A O 1
ATOM 1739 N N . ARG A 1 227 ? 28.288 -15.998 -0.987 1.00 91.62 227 ARG A N 1
ATOM 1740 C CA . ARG A 1 227 ? 29.216 -17.039 -1.440 1.00 91.62 227 ARG A CA 1
ATOM 1741 C C . ARG A 1 227 ? 30.112 -16.526 -2.543 1.00 91.62 227 ARG A C 1
ATOM 1743 O O . ARG A 1 227 ? 29.637 -15.889 -3.482 1.00 91.62 227 ARG A O 1
ATOM 1750 N N . PHE A 1 228 ? 31.385 -16.896 -2.444 1.00 91.81 228 PHE A N 1
ATOM 1751 C CA . PHE A 1 228 ? 32.405 -16.435 -3.366 1.00 91.81 228 PHE A CA 1
ATOM 1752 C C . PHE A 1 228 ? 33.330 -17.555 -3.837 1.00 91.81 228 PHE A C 1
ATOM 1754 O O . PHE A 1 228 ? 33.701 -18.459 -3.077 1.00 91.81 228 PHE A O 1
ATOM 1761 N N . GLU A 1 229 ? 33.751 -17.450 -5.094 1.00 92.25 229 GLU A N 1
ATOM 1762 C CA . GLU A 1 229 ? 34.765 -18.303 -5.711 1.00 92.25 229 GLU A CA 1
ATOM 1763 C C . GLU A 1 229 ? 35.919 -17.467 -6.261 1.00 92.25 229 GLU A C 1
ATOM 1765 O O . GLU A 1 229 ? 35.763 -16.313 -6.650 1.00 92.25 229 GLU A O 1
ATOM 1770 N N . ILE A 1 230 ? 37.102 -18.070 -6.297 1.00 90.88 230 ILE A N 1
ATOM 1771 C CA . ILE A 1 230 ? 38.332 -17.465 -6.795 1.00 90.88 230 ILE A CA 1
ATOM 1772 C C . ILE A 1 230 ? 38.964 -18.453 -7.774 1.00 90.88 230 ILE A C 1
ATOM 1774 O O . ILE A 1 230 ? 39.854 -19.215 -7.386 1.00 90.88 230 ILE A O 1
ATOM 1778 N N . PRO A 1 231 ? 38.528 -18.488 -9.047 1.00 88.31 231 PRO A N 1
ATOM 1779 C CA . PRO A 1 231 ? 38.938 -19.545 -9.974 1.00 88.31 231 PRO A CA 1
ATOM 1780 C C . PRO A 1 231 ? 40.457 -19.668 -10.164 1.00 88.31 231 PRO A C 1
ATOM 1782 O O . PRO A 1 231 ? 40.973 -20.763 -10.377 1.00 88.31 231 PRO A O 1
ATOM 1785 N N . ALA A 1 232 ? 41.184 -18.549 -10.073 1.00 88.00 232 ALA A N 1
ATOM 1786 C CA . ALA A 1 232 ? 42.643 -18.514 -10.191 1.00 88.00 232 ALA A CA 1
ATOM 1787 C C . ALA A 1 232 ? 43.391 -18.779 -8.867 1.00 88.00 232 ALA A C 1
ATOM 1789 O O . ALA A 1 232 ? 44.611 -18.943 -8.891 1.00 88.00 232 ALA A O 1
ATOM 1790 N N . GLY A 1 233 ? 42.681 -18.817 -7.735 1.00 91.12 233 GLY A N 1
ATOM 1791 C CA . GLY A 1 233 ? 43.259 -18.823 -6.395 1.00 91.12 233 GLY A CA 1
ATOM 1792 C C . GLY A 1 233 ? 43.836 -17.459 -5.989 1.00 91.12 233 GLY A C 1
ATOM 1793 O O . GLY A 1 233 ? 44.509 -16.784 -6.766 1.00 91.12 233 GLY A O 1
ATOM 1794 N N . LEU A 1 234 ? 43.588 -17.042 -4.750 1.00 90.06 234 LEU A N 1
ATOM 1795 C CA . LEU A 1 234 ? 44.125 -15.822 -4.152 1.00 90.06 234 LEU A CA 1
ATOM 1796 C C . LEU A 1 234 ? 45.385 -16.173 -3.346 1.00 90.06 234 LEU A C 1
ATOM 1798 O O . LEU A 1 234 ? 45.271 -16.838 -2.312 1.00 90.06 234 LEU A O 1
ATOM 1802 N N . PRO A 1 235 ? 46.589 -15.776 -3.794 1.00 91.94 235 PRO A N 1
ATOM 1803 C CA . PRO A 1 235 ? 47.821 -16.156 -3.120 1.00 91.94 235 PRO A CA 1
ATOM 1804 C C . PRO A 1 235 ? 48.012 -15.385 -1.804 1.00 91.94 235 PRO A C 1
ATOM 1806 O O . PRO A 1 235 ? 47.578 -14.239 -1.704 1.00 91.94 235 PRO A O 1
ATOM 1809 N N . PRO A 1 236 ? 48.766 -15.926 -0.827 1.00 91.31 236 PRO A N 1
ATOM 1810 C CA . PRO A 1 236 ? 49.068 -15.227 0.429 1.00 91.31 236 PRO A CA 1
ATOM 1811 C C . PRO A 1 236 ? 49.793 -13.879 0.285 1.00 91.31 236 PRO A C 1
ATOM 1813 O O . PRO A 1 236 ? 49.848 -13.107 1.236 1.00 91.31 236 PRO A O 1
ATOM 1816 N N . SER A 1 237 ? 50.400 -13.605 -0.876 1.00 87.38 237 SER A N 1
ATOM 1817 C CA . SER A 1 237 ? 51.026 -12.313 -1.187 1.00 87.38 237 SER A CA 1
ATOM 1818 C C . SER A 1 237 ? 50.028 -11.233 -1.605 1.00 87.38 237 SER A C 1
ATOM 1820 O O . SER A 1 237 ? 50.417 -10.075 -1.736 1.00 87.38 237 SER A O 1
ATOM 1822 N N . ASP A 1 238 ? 48.783 -11.610 -1.890 1.00 85.06 238 ASP A N 1
ATOM 1823 C CA . ASP A 1 238 ? 47.731 -10.672 -2.245 1.00 85.06 238 ASP A CA 1
ATOM 1824 C C . ASP A 1 238 ? 47.278 -9.901 -0.992 1.00 85.06 238 ASP A C 1
ATOM 1826 O O . ASP A 1 238 ? 47.000 -10.526 0.037 1.00 85.06 238 ASP A O 1
ATOM 1830 N N . PRO A 1 239 ? 47.190 -8.559 -1.042 1.00 78.19 239 PRO A N 1
ATOM 1831 C CA . PRO A 1 239 ? 46.855 -7.746 0.129 1.00 78.19 239 PRO A CA 1
ATOM 1832 C C . PRO A 1 239 ? 45.481 -8.062 0.743 1.00 78.19 239 PRO A C 1
ATOM 1834 O O . PRO A 1 239 ? 45.253 -7.778 1.917 1.00 78.19 239 PRO A O 1
ATOM 1837 N N . ARG A 1 240 ? 44.579 -8.692 -0.014 1.00 82.00 240 ARG A N 1
ATOM 1838 C CA . ARG A 1 240 ? 43.232 -9.067 0.437 1.00 82.00 240 ARG A CA 1
ATOM 1839 C C . ARG A 1 240 ? 43.216 -10.359 1.253 1.00 82.00 240 ARG A C 1
ATOM 1841 O O . ARG A 1 240 ? 42.311 -10.575 2.057 1.00 82.00 240 ARG A O 1
ATOM 1848 N N . PHE A 1 241 ? 44.225 -11.215 1.075 1.00 87.75 241 PHE A N 1
ATOM 1849 C CA . PHE A 1 241 ? 44.298 -12.525 1.725 1.00 87.75 241 PHE A CA 1
ATOM 1850 C C . PHE A 1 241 ? 44.306 -12.401 3.253 1.00 87.75 241 PHE A C 1
ATOM 1852 O O . PHE A 1 241 ? 43.575 -13.112 3.943 1.00 87.75 241 PHE A O 1
ATOM 1859 N N . SER A 1 242 ? 45.104 -11.476 3.795 1.00 84.44 242 SER A N 1
ATOM 1860 C CA . SER A 1 242 ? 45.197 -11.270 5.243 1.00 84.44 242 SER A CA 1
ATOM 1861 C C . SER A 1 242 ? 43.905 -10.738 5.854 1.00 84.44 242 SER A C 1
ATOM 1863 O O . SER A 1 242 ? 43.600 -11.108 6.981 1.00 84.44 242 SER A O 1
ATOM 1865 N N . ALA A 1 243 ? 43.136 -9.920 5.129 1.00 81.94 243 ALA A N 1
ATOM 1866 C CA . ALA A 1 243 ? 41.857 -9.397 5.610 1.00 81.94 243 ALA A CA 1
ATOM 1867 C C . ALA A 1 243 ? 40.798 -10.509 5.709 1.00 81.94 243 ALA A C 1
ATOM 1869 O O . ALA A 1 243 ? 40.124 -10.637 6.730 1.00 81.94 243 ALA A O 1
ATOM 1870 N N . LEU A 1 244 ? 40.718 -11.376 4.690 1.00 87.94 244 LEU A N 1
ATOM 1871 C CA . LEU A 1 244 ? 39.829 -12.546 4.687 1.00 87.94 244 LEU A CA 1
ATOM 1872 C C . LEU A 1 244 ? 40.175 -13.527 5.810 1.00 87.94 244 LEU A C 1
ATOM 1874 O O . LEU A 1 244 ? 39.285 -14.005 6.513 1.00 87.94 244 LEU A O 1
ATOM 1878 N N . LEU A 1 245 ? 41.467 -13.795 6.011 1.00 88.94 245 LEU A N 1
ATOM 1879 C CA . LEU A 1 245 ? 41.921 -14.675 7.084 1.00 88.94 245 LEU A CA 1
ATOM 1880 C C . LEU A 1 245 ? 41.662 -14.068 8.470 1.00 88.94 245 LEU A C 1
ATOM 1882 O O . LEU A 1 245 ? 41.202 -14.771 9.364 1.00 88.94 245 LEU A O 1
ATOM 1886 N N . LEU A 1 246 ? 41.907 -12.766 8.641 1.00 85.56 246 LEU A N 1
ATOM 1887 C CA . LEU A 1 246 ? 41.641 -12.064 9.896 1.00 85.56 246 LEU A CA 1
ATOM 1888 C C . LEU A 1 246 ? 40.149 -12.092 10.244 1.00 85.56 246 LEU A C 1
ATOM 1890 O O . LEU A 1 246 ? 39.798 -12.398 11.381 1.00 85.56 246 LEU A O 1
ATOM 1894 N N . SER A 1 247 ? 39.275 -11.843 9.266 1.00 87.50 247 SER A N 1
ATOM 1895 C CA . SER A 1 247 ? 37.828 -11.942 9.461 1.00 87.50 247 SER A CA 1
ATOM 1896 C C . SER A 1 247 ? 37.386 -13.355 9.821 1.00 87.50 247 SER A C 1
ATOM 1898 O O . SER A 1 247 ? 36.556 -13.519 10.710 1.00 87.50 247 SER A O 1
ATOM 1900 N N . PHE A 1 248 ? 37.989 -14.378 9.218 1.00 92.06 248 PHE A N 1
ATOM 1901 C CA . PHE A 1 248 ? 37.702 -15.765 9.572 1.00 92.06 248 PHE A CA 1
ATOM 1902 C C . PHE A 1 248 ? 38.149 -16.114 11.001 1.00 92.06 248 PHE A C 1
ATOM 1904 O O . PHE A 1 248 ? 37.390 -16.710 11.765 1.00 92.06 248 PHE A O 1
ATOM 1911 N N . ASP A 1 249 ? 39.361 -15.715 11.389 1.00 90.44 249 ASP A N 1
ATOM 1912 C CA . ASP A 1 249 ? 39.946 -16.071 12.686 1.00 90.44 249 ASP A CA 1
ATOM 1913 C C . ASP A 1 249 ? 39.368 -15.256 13.852 1.00 90.44 249 ASP A C 1
ATOM 1915 O O . ASP A 1 249 ? 39.256 -15.758 14.975 1.00 90.44 249 ASP A O 1
ATOM 1919 N N . MET A 1 250 ? 39.036 -13.987 13.608 1.00 87.56 250 MET A N 1
ATOM 1920 C CA . MET A 1 250 ? 38.659 -13.020 14.642 1.00 87.56 250 MET A CA 1
ATOM 1921 C C . MET A 1 250 ? 37.223 -12.504 14.519 1.00 87.56 250 MET A C 1
ATOM 1923 O O . MET A 1 250 ? 36.820 -11.687 15.344 1.00 87.56 250 MET A O 1
ATOM 1927 N N . GLN A 1 251 ? 36.457 -12.966 13.525 1.00 85.81 251 GLN A N 1
ATOM 1928 C CA . GLN A 1 251 ? 35.103 -12.481 13.223 1.00 85.81 251 GLN A CA 1
ATOM 1929 C C . GLN A 1 251 ? 35.045 -10.959 13.048 1.00 85.81 251 GLN A C 1
ATOM 1931 O O . GLN A 1 251 ? 34.054 -10.318 13.389 1.00 85.81 251 GLN A O 1
ATOM 1936 N N . THR A 1 252 ? 36.132 -10.365 12.549 1.00 83.25 252 THR A N 1
ATOM 1937 C CA . THR A 1 252 ? 36.173 -8.927 12.292 1.00 83.25 252 THR A CA 1
ATOM 1938 C C . THR A 1 252 ? 35.262 -8.590 11.131 1.00 83.25 252 THR A C 1
ATOM 1940 O O . THR A 1 252 ? 35.266 -9.308 10.122 1.00 83.25 252 THR A O 1
ATOM 1943 N N . ASP A 1 253 ? 34.557 -7.469 11.264 1.00 81.62 253 ASP A N 1
ATOM 1944 C CA . ASP A 1 253 ? 33.685 -6.974 10.216 1.00 81.62 253 ASP A CA 1
ATOM 1945 C C . ASP A 1 253 ? 34.482 -6.694 8.940 1.00 81.62 253 ASP A C 1
ATOM 1947 O O . ASP A 1 253 ? 35.471 -5.947 8.929 1.00 81.62 253 ASP A O 1
ATOM 1951 N N . ILE A 1 254 ? 34.081 -7.390 7.890 1.00 81.88 254 ILE A N 1
ATOM 1952 C CA . ILE A 1 254 ? 34.715 -7.434 6.585 1.00 81.88 254 ILE A CA 1
ATOM 1953 C C . ILE A 1 254 ? 33.890 -6.696 5.526 1.00 81.88 254 ILE A C 1
ATOM 1955 O O . ILE A 1 254 ? 34.353 -6.584 4.393 1.00 81.88 254 ILE A O 1
ATOM 1959 N N . LEU A 1 255 ? 32.691 -6.220 5.893 1.00 82.12 255 LEU A N 1
ATOM 1960 C CA . LEU A 1 255 ? 31.849 -5.341 5.081 1.00 82.12 255 LEU A CA 1
ATOM 1961 C C . LEU A 1 255 ? 32.005 -3.864 5.468 1.00 82.12 255 LEU A C 1
ATOM 1963 O O . LEU A 1 255 ? 31.708 -3.007 4.650 1.00 82.12 255 LEU A O 1
ATOM 1967 N N . LEU A 1 256 ? 32.552 -3.561 6.648 1.00 77.19 256 LEU A N 1
ATOM 1968 C CA . LEU A 1 256 ? 32.814 -2.191 7.108 1.00 77.19 256 LEU A CA 1
ATOM 1969 C C . LEU A 1 256 ? 33.669 -1.367 6.125 1.00 77.19 256 LEU A C 1
ATOM 1971 O O . LEU A 1 256 ? 34.821 -1.730 5.875 1.00 77.19 256 LEU A O 1
ATOM 1975 N N . ASN A 1 257 ? 33.171 -0.219 5.653 1.00 72.06 257 ASN A N 1
ATOM 1976 C CA . ASN A 1 257 ? 33.859 0.620 4.661 1.00 72.06 257 ASN A CA 1
ATOM 1977 C C . ASN A 1 257 ? 35.182 1.196 5.205 1.00 72.06 257 ASN A C 1
ATOM 1979 O O . ASN A 1 257 ? 35.218 1.928 6.197 1.00 72.06 257 ASN A O 1
ATOM 1983 N N . ARG A 1 258 ? 36.306 0.843 4.562 1.00 66.69 258 ARG A N 1
ATOM 1984 C CA . ARG A 1 258 ? 37.672 1.294 4.905 1.00 66.69 258 ARG A CA 1
ATOM 1985 C C . ARG A 1 258 ? 38.626 1.175 3.714 1.00 66.69 258 ARG A C 1
ATOM 1987 O O . ARG A 1 258 ? 38.260 0.638 2.668 1.00 66.69 258 ARG A O 1
ATOM 1994 N N . THR A 1 259 ? 39.880 1.611 3.905 1.00 58.56 259 THR A N 1
ATOM 1995 C CA . THR A 1 259 ? 40.986 1.513 2.917 1.00 58.56 259 THR A CA 1
ATOM 1996 C C . THR A 1 259 ? 41.134 0.095 2.333 1.00 58.56 259 THR A C 1
ATOM 1998 O O . THR A 1 259 ? 41.662 -0.088 1.239 1.00 58.56 259 THR A O 1
ATOM 2001 N N . THR A 1 260 ? 40.661 -0.928 3.057 1.00 58.28 260 THR A N 1
ATOM 2002 C CA . THR A 1 260 ? 40.466 -2.295 2.555 1.00 58.28 260 THR A CA 1
ATOM 2003 C C . THR A 1 260 ? 39.323 -2.993 3.312 1.00 58.28 260 THR A C 1
ATOM 2005 O O . THR A 1 260 ? 39.542 -3.888 4.126 1.00 58.28 260 THR A O 1
ATOM 2008 N N . SER A 1 261 ? 38.078 -2.577 3.063 1.00 55.06 261 SER A N 1
ATOM 2009 C CA . SER A 1 261 ? 36.979 -3.562 3.059 1.00 55.06 261 SER A CA 1
ATOM 2010 C C . SER A 1 261 ? 37.130 -4.394 1.778 1.00 55.06 261 SER A C 1
ATOM 2012 O O . SER A 1 261 ? 37.986 -4.061 0.962 1.00 55.06 261 SER A O 1
ATOM 2014 N N . LEU A 1 262 ? 36.438 -5.511 1.588 1.00 56.12 262 LEU A N 1
ATOM 2015 C CA . LEU A 1 262 ? 36.696 -6.471 0.496 1.00 56.12 262 LEU A CA 1
ATOM 2016 C C . LEU A 1 262 ? 36.466 -5.958 -0.942 1.00 56.12 262 LEU A C 1
ATOM 2018 O O . LEU A 1 262 ? 35.700 -6.553 -1.695 1.00 56.12 262 LEU A O 1
ATOM 2022 N N . LYS A 1 263 ? 37.211 -4.949 -1.394 1.00 55.41 263 LYS A N 1
ATOM 2023 C CA . LYS A 1 263 ? 37.366 -4.611 -2.803 1.00 55.41 263 LYS A CA 1
ATOM 2024 C C . LYS A 1 263 ? 38.027 -5.760 -3.534 1.00 55.41 263 LYS A C 1
ATOM 2026 O O . LYS A 1 263 ? 39.245 -5.809 -3.742 1.00 55.41 263 LYS A O 1
ATOM 2031 N N . ILE A 1 264 ? 37.208 -6.702 -3.963 1.00 51.16 264 ILE A N 1
ATOM 2032 C CA . ILE A 1 264 ? 37.530 -7.543 -5.094 1.00 51.16 264 ILE A CA 1
ATOM 2033 C C . ILE A 1 264 ? 36.525 -7.287 -6.175 1.00 51.16 264 ILE A C 1
ATOM 2035 O O . ILE A 1 264 ? 35.833 -8.156 -6.691 1.00 51.16 264 ILE A O 1
ATOM 2039 N N . SER A 1 265 ? 36.593 -6.070 -6.637 1.00 45.88 265 SER A N 1
ATOM 2040 C CA . SER A 1 265 ? 36.340 -5.844 -8.015 1.00 45.88 265 SER A CA 1
ATOM 2041 C C . SER A 1 265 ? 37.636 -5.232 -8.525 1.00 45.88 265 SER A C 1
ATOM 2043 O O . SER A 1 265 ? 38.013 -4.109 -8.217 1.00 45.88 265 SER A O 1
ATOM 2045 N N . THR A 1 266 ? 38.360 -5.987 -9.342 1.00 48.56 266 THR A N 1
ATOM 2046 C CA . THR A 1 266 ? 39.347 -5.398 -10.255 1.00 48.56 266 THR A CA 1
ATOM 2047 C C . THR A 1 266 ? 38.653 -4.511 -11.287 1.00 48.56 266 THR A C 1
ATOM 2049 O O . THR A 1 266 ? 39.258 -4.153 -12.287 1.00 48.56 266 THR A O 1
ATOM 2052 N N . TRP A 1 267 ? 37.361 -4.215 -11.141 1.00 53.31 267 TRP A N 1
ATOM 2053 C CA . TRP A 1 267 ? 36.626 -3.514 -12.160 1.00 53.31 267 TRP A CA 1
ATOM 2054 C C . TRP A 1 267 ? 37.089 -2.069 -12.218 1.00 53.31 267 TRP A C 1
ATOM 2056 O O . TRP A 1 267 ? 37.022 -1.524 -13.310 1.00 53.31 267 TRP A O 1
ATOM 2066 N N . ILE A 1 268 ? 37.584 -1.477 -11.113 1.00 51.47 268 ILE A N 1
ATOM 2067 C CA . ILE A 1 268 ? 37.802 -0.020 -11.003 1.00 51.47 268 ILE A CA 1
ATOM 2068 C C . ILE A 1 268 ? 39.056 0.396 -10.221 1.00 51.47 268 ILE A C 1
ATOM 2070 O O . ILE A 1 268 ? 39.771 1.285 -10.696 1.00 51.47 268 ILE A O 1
ATOM 2074 N N . ASP A 1 269 ? 39.377 -0.287 -9.117 1.00 59.16 269 ASP A N 1
ATOM 2075 C CA . ASP A 1 269 ? 40.405 0.144 -8.155 1.00 59.16 269 ASP A CA 1
ATOM 2076 C C . ASP A 1 269 ? 41.625 -0.787 -8.064 1.00 59.16 269 ASP A C 1
ATOM 2078 O O . ASP A 1 269 ? 41.590 -1.954 -8.467 1.00 59.16 269 ASP A O 1
ATOM 2082 N N . ASP A 1 270 ? 42.724 -0.258 -7.513 1.00 66.00 270 ASP A N 1
ATOM 2083 C CA . ASP A 1 270 ? 43.956 -1.014 -7.267 1.00 66.00 270 ASP A CA 1
ATOM 2084 C C . ASP A 1 270 ? 43.923 -1.712 -5.888 1.00 66.00 270 ASP A C 1
ATOM 2086 O O . ASP A 1 270 ? 43.585 -1.073 -4.888 1.00 66.00 270 ASP A O 1
ATOM 2090 N N . PRO A 1 271 ? 44.359 -2.985 -5.775 1.00 67.88 271 PRO A N 1
ATOM 2091 C CA . PRO A 1 271 ? 44.473 -3.656 -4.482 1.00 67.88 271 PRO A CA 1
ATOM 2092 C C . PRO A 1 271 ? 45.434 -2.919 -3.535 1.00 67.88 271 PRO A C 1
ATOM 2094 O O . PRO A 1 271 ? 46.576 -2.628 -3.901 1.00 67.88 271 PRO A O 1
ATOM 2097 N N . ALA A 1 272 ? 45.007 -2.691 -2.291 1.00 68.50 272 ALA A N 1
ATOM 2098 C CA . ALA A 1 272 ? 45.804 -2.057 -1.240 1.00 68.50 272 ALA A CA 1
ATOM 2099 C C . ALA A 1 272 ? 45.781 -2.888 0.061 1.00 68.50 272 ALA A C 1
ATOM 2101 O O . ALA A 1 272 ? 44.834 -3.644 0.272 1.00 68.50 272 ALA A O 1
ATOM 2102 N N . PRO A 1 273 ? 46.820 -2.808 0.919 1.00 69.88 273 PRO A N 1
ATOM 2103 C CA . PRO A 1 273 ? 46.812 -3.460 2.230 1.00 69.88 273 PRO A CA 1
ATOM 2104 C C . PRO A 1 273 ? 45.793 -2.841 3.192 1.00 69.88 273 PRO A C 1
ATOM 2106 O O . PRO A 1 273 ? 45.736 -1.614 3.309 1.00 69.88 273 PRO A O 1
ATOM 2109 N N . ASP A 1 274 ? 45.101 -3.682 3.970 1.00 70.44 274 ASP A N 1
ATOM 2110 C CA . ASP A 1 274 ? 44.217 -3.204 5.038 1.00 70.44 274 ASP A CA 1
ATOM 2111 C C . ASP A 1 274 ? 45.031 -2.583 6.173 1.00 70.44 274 ASP A C 1
ATOM 2113 O O . ASP A 1 274 ? 45.794 -3.261 6.866 1.00 70.44 274 ASP A O 1
ATOM 2117 N N . THR A 1 275 ? 44.881 -1.273 6.354 1.00 67.00 275 THR A N 1
ATOM 2118 C CA . THR A 1 275 ? 45.527 -0.536 7.445 1.00 67.00 275 THR A CA 1
ATOM 2119 C C . THR A 1 275 ? 44.611 -0.352 8.654 1.00 67.00 275 THR A C 1
ATOM 2121 O O . THR A 1 275 ? 45.066 0.163 9.674 1.00 67.00 275 THR A O 1
ATOM 2124 N N . GLY A 1 276 ? 43.336 -0.753 8.562 1.00 63.06 276 GLY A N 1
ATOM 2125 C CA . GLY A 1 276 ? 42.326 -0.538 9.600 1.00 63.06 276 GLY A CA 1
ATOM 2126 C C . GLY A 1 276 ? 41.908 0.926 9.793 1.00 63.06 276 GLY A C 1
ATOM 2127 O O . GLY A 1 276 ? 41.101 1.207 10.674 1.00 63.06 276 GLY A O 1
ATOM 2128 N N . TYR A 1 277 ? 42.443 1.861 8.999 1.00 58.72 277 TYR A N 1
ATOM 2129 C CA . TYR A 1 277 ? 42.098 3.280 9.060 1.00 58.72 277 TYR A CA 1
ATOM 2130 C C . TYR A 1 277 ? 41.039 3.660 8.016 1.00 58.72 277 TYR A C 1
ATOM 2132 O O . TYR A 1 277 ? 41.043 3.161 6.882 1.00 58.72 277 TYR A O 1
ATOM 2140 N N . ALA A 1 278 ? 40.178 4.604 8.411 1.00 56.94 278 ALA A N 1
ATOM 2141 C CA . ALA A 1 278 ? 39.366 5.405 7.500 1.00 56.94 278 ALA A CA 1
ATOM 2142 C C . ALA A 1 278 ? 40.250 6.187 6.529 1.00 56.94 278 ALA A C 1
ATOM 2144 O O . ALA A 1 278 ? 41.390 6.503 6.870 1.00 56.94 278 ALA A O 1
ATOM 2145 N N . TYR A 1 279 ? 39.678 6.549 5.381 1.00 55.94 279 TYR A N 1
ATOM 2146 C CA . TYR A 1 279 ? 40.223 7.470 4.382 1.00 55.94 279 TYR A CA 1
ATOM 2147 C C . TYR A 1 279 ? 41.331 8.411 4.882 1.00 55.94 279 TYR A C 1
ATOM 2149 O O . TYR A 1 279 ? 41.118 9.235 5.779 1.00 55.94 279 TYR A O 1
ATOM 2157 N N . PRO A 1 280 ? 42.480 8.390 4.189 1.00 45.09 280 PRO A N 1
ATOM 2158 C CA . PRO A 1 280 ? 43.009 9.672 3.740 1.00 45.09 280 PRO A CA 1
ATOM 2159 C C . PRO A 1 280 ? 43.513 9.671 2.286 1.00 45.09 280 PRO A C 1
ATOM 2161 O O . PRO A 1 280 ? 44.052 10.690 1.861 1.00 45.09 280 PRO A O 1
ATOM 2164 N N . GLU A 1 281 ? 43.390 8.575 1.526 1.00 47.94 281 GLU A N 1
ATOM 2165 C CA . GLU A 1 281 ? 43.843 8.540 0.126 1.00 47.94 281 GLU A CA 1
ATOM 2166 C C . GLU A 1 281 ? 42.696 8.728 -0.876 1.00 47.94 281 GLU A C 1
ATOM 2168 O O . GLU A 1 281 ? 41.614 8.168 -0.721 1.00 47.94 281 GLU A O 1
ATOM 2173 N N . GLU A 1 282 ? 42.997 9.554 -1.885 1.00 49.94 282 GLU A N 1
ATOM 2174 C CA . GLU A 1 282 ? 42.232 9.879 -3.097 1.00 49.94 282 GLU A CA 1
ATOM 2175 C C . GLU A 1 282 ? 41.438 8.680 -3.672 1.00 49.94 282 GLU A C 1
ATOM 2177 O O . GLU A 1 282 ? 41.890 7.539 -3.545 1.00 49.94 282 GLU A O 1
ATOM 2182 N N . PRO A 1 283 ? 40.307 8.930 -4.363 1.00 51.38 283 PRO A N 1
ATOM 2183 C CA . PRO A 1 283 ? 39.167 8.023 -4.611 1.00 51.38 283 PRO A CA 1
ATOM 2184 C C . PRO A 1 283 ? 39.407 6.656 -5.293 1.00 51.38 283 PRO A C 1
ATOM 2186 O O . PRO A 1 283 ? 38.450 5.954 -5.577 1.00 51.38 283 PRO A O 1
ATOM 2189 N N . LEU A 1 284 ? 40.648 6.241 -5.543 1.00 51.62 284 LEU A N 1
ATOM 2190 C CA . LEU A 1 284 ? 41.027 5.027 -6.285 1.00 51.62 284 LEU A CA 1
ATOM 2191 C C . LEU A 1 284 ? 41.189 3.759 -5.415 1.00 51.62 284 LEU A C 1
ATOM 2193 O O . LEU A 1 284 ? 41.763 2.770 -5.884 1.00 51.62 284 LEU A O 1
ATOM 2197 N N . ARG A 1 285 ? 40.848 3.819 -4.115 1.00 53.72 285 ARG A N 1
ATOM 2198 C CA . ARG A 1 285 ? 41.185 2.773 -3.117 1.00 53.72 285 ARG A CA 1
ATOM 2199 C C . ARG A 1 285 ? 40.179 2.579 -1.964 1.00 53.72 285 ARG A C 1
ATOM 2201 O O . ARG A 1 285 ? 40.466 1.786 -1.073 1.00 53.72 285 ARG A O 1
ATOM 2208 N N . GLY A 1 286 ? 39.035 3.271 -1.919 1.00 57.50 286 GLY A N 1
ATOM 2209 C CA . GLY A 1 286 ? 38.126 3.248 -0.746 1.00 57.50 286 GLY A CA 1
ATOM 2210 C C . GLY A 1 286 ? 36.899 2.358 -0.935 1.00 57.50 286 GLY A C 1
ATOM 2211 O O . GLY A 1 286 ? 36.210 2.558 -1.917 1.00 57.50 286 GLY A O 1
ATOM 2212 N N . SER A 1 287 ? 36.712 1.316 -0.108 1.00 59.12 287 SER A N 1
ATOM 2213 C CA . SER A 1 287 ? 35.761 0.207 -0.361 1.00 59.12 287 SER A CA 1
ATOM 2214 C C . SER A 1 287 ? 34.349 0.511 0.099 1.00 59.12 287 SER A C 1
ATOM 2216 O O . SER A 1 287 ? 34.209 0.890 1.260 1.00 59.12 287 SER A O 1
ATOM 2218 N N . ASP A 1 288 ? 33.355 0.177 -0.733 1.00 70.75 288 ASP A N 1
ATOM 2219 C CA . ASP A 1 288 ? 31.952 0.461 -0.423 1.00 70.75 288 ASP A CA 1
ATOM 2220 C C . ASP A 1 288 ? 31.078 -0.809 -0.367 1.00 70.75 288 ASP A C 1
ATOM 2222 O O . ASP A 1 288 ? 30.959 -1.590 -1.317 1.00 70.75 288 ASP A O 1
ATOM 2226 N N . ALA A 1 289 ? 30.451 -1.010 0.787 1.00 80.50 289 ALA A N 1
ATOM 2227 C CA . ALA A 1 289 ? 29.248 -1.792 0.988 1.00 80.50 289 ALA A CA 1
ATOM 2228 C C . ALA A 1 289 ? 28.111 -0.833 1.359 1.00 80.50 289 ALA A C 1
ATOM 2230 O O . ALA A 1 289 ? 28.242 -0.014 2.277 1.00 80.50 289 ALA A O 1
ATOM 2231 N N . SER A 1 290 ? 26.992 -0.971 0.656 1.00 81.94 290 SER A N 1
ATOM 2232 C CA . SER A 1 290 ? 25.811 -0.125 0.822 1.00 81.94 290 SER A CA 1
ATOM 2233 C C . SER A 1 290 ? 24.561 -0.980 0.906 1.00 81.94 290 SER A C 1
ATOM 2235 O O . SER A 1 290 ? 24.452 -2.018 0.246 1.00 81.94 290 SER A O 1
ATOM 2237 N N . VAL A 1 291 ? 23.592 -0.528 1.695 1.00 86.81 291 VAL A N 1
ATOM 2238 C CA . VAL A 1 291 ? 22.255 -1.111 1.720 1.00 86.81 291 VAL A CA 1
ATOM 2239 C C . VAL A 1 291 ? 21.282 -0.155 1.062 1.00 86.81 291 VAL A C 1
ATOM 2241 O O . VAL A 1 291 ? 21.171 1.010 1.438 1.00 86.81 291 VAL A O 1
ATOM 2244 N N . PHE A 1 292 ? 20.541 -0.687 0.100 1.00 87.31 292 PHE A N 1
ATOM 2245 C CA . PHE A 1 292 ? 19.500 0.021 -0.620 1.00 87.31 292 PHE A CA 1
ATOM 2246 C C . PHE A 1 292 ? 18.145 -0.600 -0.331 1.00 87.31 292 PHE A C 1
ATOM 2248 O O . PHE A 1 292 ? 18.019 -1.817 -0.232 1.00 87.31 292 PHE A O 1
ATOM 2255 N N . PHE A 1 293 ? 17.116 0.222 -0.219 1.00 85.06 293 PHE A N 1
ATOM 2256 C CA . PHE A 1 293 ? 15.774 -0.225 0.134 1.00 85.06 293 PHE A CA 1
ATOM 2257 C C . PHE A 1 293 ? 14.752 0.805 -0.327 1.00 85.06 293 PHE A C 1
ATOM 2259 O O . PHE A 1 293 ? 15.084 1.950 -0.647 1.00 85.06 293 PHE A O 1
ATOM 2266 N N . ASN A 1 294 ? 13.500 0.380 -0.337 1.00 78.62 294 ASN A N 1
ATOM 2267 C CA . ASN A 1 294 ? 12.358 1.260 -0.467 1.00 78.62 294 ASN A CA 1
ATOM 2268 C C . ASN A 1 294 ? 11.774 1.513 0.923 1.00 78.62 294 ASN A C 1
ATOM 2270 O O . ASN A 1 294 ? 11.737 0.623 1.778 1.00 78.62 294 ASN A O 1
ATOM 2274 N N . LEU A 1 295 ? 11.340 2.744 1.165 1.00 70.69 295 LEU A N 1
ATOM 2275 C CA . LEU A 1 295 ? 10.513 3.041 2.328 1.00 70.69 295 LEU A CA 1
ATOM 2276 C C . LEU A 1 295 ? 9.118 2.469 2.090 1.00 70.69 295 LEU A C 1
ATOM 2278 O O . LEU A 1 295 ? 8.669 2.396 0.947 1.00 70.69 295 LEU A O 1
ATOM 2282 N N . VAL A 1 296 ? 8.414 2.117 3.167 1.00 55.31 296 VAL A N 1
ATOM 2283 C CA . VAL A 1 296 ? 6.962 1.925 3.087 1.00 55.31 296 VAL A CA 1
ATOM 2284 C C . VAL A 1 296 ? 6.344 3.249 2.645 1.00 55.31 296 VAL A C 1
ATOM 2286 O O . VAL A 1 296 ? 6.101 4.140 3.453 1.00 55.31 296 VAL A O 1
ATOM 2289 N N . THR A 1 297 ? 6.076 3.375 1.352 1.00 47.50 297 THR A N 1
ATOM 2290 C CA . THR A 1 297 ? 4.821 3.970 0.917 1.00 47.50 297 THR A CA 1
ATOM 2291 C C . THR A 1 297 ? 3.760 2.918 1.215 1.00 47.50 297 THR A C 1
ATOM 2293 O O . THR A 1 297 ? 4.008 1.735 0.997 1.00 47.50 297 THR A O 1
ATOM 2296 N N . GLU A 1 298 ? 2.651 3.305 1.843 1.00 37.88 298 GLU A N 1
ATOM 2297 C CA . GLU A 1 298 ? 1.561 2.416 2.271 1.00 37.88 298 GLU A CA 1
ATOM 2298 C C . GLU A 1 298 ? 1.353 1.213 1.322 1.00 37.88 298 GLU A C 1
ATOM 2300 O O . GLU A 1 298 ? 0.736 1.324 0.267 1.00 37.88 298 GLU A O 1
ATOM 2305 N N . THR A 1 299 ? 1.938 0.071 1.710 1.00 39.69 299 THR A N 1
ATOM 2306 C CA . THR A 1 299 ? 1.898 -1.272 1.104 1.00 39.69 299 THR A CA 1
ATOM 2307 C C . THR A 1 299 ? 1.348 -1.374 -0.324 1.00 39.69 299 THR A C 1
ATOM 2309 O O . THR A 1 299 ? 0.137 -1.432 -0.482 1.00 39.69 299 THR A O 1
ATOM 2312 N N . ALA A 1 300 ? 2.179 -1.608 -1.342 1.00 33.12 300 ALA A N 1
ATOM 2313 C CA . ALA A 1 300 ? 1.728 -2.375 -2.510 1.00 33.12 300 ALA A CA 1
ATOM 2314 C C . ALA A 1 300 ? 1.995 -3.873 -2.234 1.00 33.12 300 ALA A C 1
ATOM 2316 O O . ALA A 1 300 ? 3.156 -4.275 -2.212 1.00 33.12 300 ALA A O 1
ATOM 2317 N N . PRO A 1 301 ? 0.983 -4.722 -1.962 1.00 41.25 301 PRO A N 1
ATOM 2318 C CA . PRO A 1 301 ? 1.191 -6.161 -1.805 1.00 41.25 301 PRO A CA 1
ATOM 2319 C C . PRO A 1 301 ? 1.474 -6.802 -3.167 1.00 41.25 301 PRO A C 1
ATOM 2321 O O . PRO A 1 301 ? 0.703 -6.614 -4.099 1.00 41.25 301 PRO A O 1
ATOM 2324 N N . ASP A 1 302 ? 2.486 -7.659 -3.286 1.00 37.56 302 ASP A N 1
ATOM 2325 C CA . ASP A 1 302 ? 2.767 -8.418 -4.521 1.00 37.56 302 ASP A CA 1
ATOM 2326 C C . ASP A 1 302 ? 1.671 -9.436 -4.926 1.00 37.56 302 ASP A C 1
ATOM 2328 O O . ASP A 1 302 ? 1.785 -10.113 -5.949 1.00 37.56 302 ASP A O 1
ATOM 2332 N N . SER A 1 303 ? 0.567 -9.540 -4.177 1.00 57.09 303 SER A N 1
ATOM 2333 C CA . SER A 1 303 ? -0.645 -10.249 -4.600 1.00 57.09 303 SER A CA 1
ATOM 2334 C C . SER A 1 303 ? -1.785 -9.259 -4.837 1.00 57.09 303 SER A C 1
ATOM 2336 O O . SER A 1 303 ? -2.481 -8.842 -3.907 1.00 57.09 303 SER A O 1
ATOM 2338 N N . TRP A 1 304 ? -1.993 -8.889 -6.096 1.00 65.62 304 TRP A N 1
ATOM 2339 C CA . TRP A 1 304 ? -3.178 -8.152 -6.523 1.00 65.62 304 TRP A CA 1
ATOM 2340 C C . TRP A 1 304 ? -4.432 -9.010 -6.313 1.00 65.62 304 TRP A C 1
ATOM 2342 O O . TRP A 1 304 ? -4.453 -10.206 -6.606 1.00 65.62 304 TRP A O 1
ATOM 2352 N N . LYS A 1 305 ? -5.493 -8.388 -5.800 1.00 77.94 305 LYS A N 1
ATOM 2353 C CA . LYS A 1 305 ? -6.826 -8.993 -5.678 1.00 77.94 305 LYS A CA 1
ATOM 2354 C C . LYS A 1 305 ? -7.525 -9.050 -7.032 1.00 77.94 305 LYS A C 1
ATOM 2356 O O . LYS A 1 305 ? -8.214 -10.019 -7.335 1.00 77.94 305 LYS A O 1
ATOM 2361 N N . TRP A 1 306 ? -7.343 -8.006 -7.831 1.00 86.81 306 TRP A N 1
ATOM 2362 C CA . TRP A 1 306 ? -7.910 -7.878 -9.164 1.00 86.81 306 TRP A CA 1
ATOM 2363 C C . TRP A 1 306 ? -6.891 -7.237 -10.091 1.00 86.81 306 TRP A C 1
ATOM 2365 O O . TRP A 1 306 ? -6.178 -6.333 -9.656 1.00 86.81 306 TRP A O 1
ATOM 2375 N N . ARG A 1 307 ? -6.813 -7.684 -11.348 1.00 86.94 307 ARG A N 1
ATOM 2376 C CA . ARG A 1 307 ? -5.867 -7.132 -12.320 1.00 86.94 307 ARG A CA 1
ATOM 2377 C C . ARG A 1 307 ? -6.405 -7.191 -13.748 1.00 86.94 307 ARG A C 1
ATOM 2379 O O . ARG A 1 307 ? -6.440 -8.260 -14.352 1.00 86.94 307 ARG A O 1
ATOM 2386 N N . GLN A 1 308 ? -6.666 -6.013 -14.303 1.00 91.19 308 GLN A N 1
ATOM 2387 C CA . GLN A 1 308 ? -6.910 -5.735 -15.717 1.00 91.19 308 GLN A CA 1
ATOM 2388 C C . GLN A 1 308 ? -5.783 -4.825 -16.232 1.00 91.19 308 GLN A C 1
ATOM 2390 O O . GLN A 1 308 ? -5.812 -3.617 -16.006 1.00 91.19 308 GLN A O 1
ATOM 2395 N N . PRO A 1 309 ? -4.722 -5.376 -16.852 1.00 87.94 309 PRO A N 1
ATOM 2396 C CA . PRO A 1 309 ? -3.577 -4.576 -17.289 1.00 87.94 309 PRO A CA 1
ATOM 2397 C C . PRO A 1 309 ? -3.931 -3.630 -18.446 1.00 87.94 309 PRO A C 1
ATOM 2399 O O . PRO A 1 309 ? -4.834 -3.948 -19.222 1.00 87.94 309 PRO A O 1
ATOM 2402 N N . PRO A 1 310 ? -3.185 -2.531 -18.640 1.00 94.31 310 PRO A N 1
ATOM 2403 C CA . PRO A 1 310 ? -3.413 -1.615 -19.753 1.00 94.31 310 PRO A CA 1
ATOM 2404 C C . PRO A 1 310 ? -3.095 -2.252 -21.109 1.00 94.31 310 PRO A C 1
ATOM 2406 O O . PRO A 1 310 ? -2.157 -3.044 -21.245 1.00 94.31 310 PRO A O 1
ATOM 2409 N N . ASN A 1 311 ? -3.862 -1.883 -22.135 1.00 91.81 311 ASN A N 1
ATOM 2410 C CA . ASN A 1 311 ? -3.526 -2.169 -23.523 1.00 91.81 311 ASN A CA 1
ATOM 2411 C C . ASN A 1 311 ? -2.489 -1.151 -24.008 1.00 91.81 311 ASN A C 1
ATOM 2413 O O . ASN A 1 311 ? -2.835 -0.025 -24.342 1.00 91.81 311 ASN A O 1
ATOM 2417 N N . LEU A 1 312 ? -1.225 -1.567 -24.057 1.00 91.81 312 LEU A N 1
ATOM 2418 C CA . LEU A 1 312 ? -0.098 -0.728 -24.490 1.00 91.81 312 LEU A CA 1
ATOM 2419 C C . LEU A 1 312 ? 0.244 -0.895 -25.983 1.00 91.81 312 LEU A C 1
ATOM 2421 O O . LEU A 1 312 ? 1.321 -0.501 -26.425 1.00 91.81 312 LEU A O 1
ATOM 2425 N N . SER A 1 313 ? -0.621 -1.561 -26.752 1.00 89.69 313 SER A N 1
ATOM 2426 C CA . SER A 1 313 ? -0.433 -1.748 -28.194 1.00 89.69 313 SER A CA 1
ATOM 2427 C C . SER A 1 313 ? -1.022 -0.589 -29.003 1.00 89.69 313 SER A C 1
ATOM 2429 O O . SER A 1 313 ? -1.751 0.239 -28.471 1.00 89.69 313 SER A O 1
ATOM 2431 N N . GLU A 1 314 ? -0.779 -0.572 -30.318 1.00 88.31 314 GLU A N 1
ATOM 2432 C CA . GLU A 1 314 ? -1.311 0.464 -31.222 1.00 88.31 314 GLU A CA 1
ATOM 2433 C C . GLU A 1 314 ? -2.849 0.509 -31.314 1.00 88.31 314 GLU A C 1
ATOM 2435 O O . GLU A 1 314 ? -3.418 1.477 -31.815 1.00 88.31 314 GLU A O 1
ATOM 2440 N N . THR A 1 315 ? -3.536 -0.541 -30.854 1.00 89.62 315 THR A N 1
ATOM 2441 C CA . THR A 1 315 ? -5.005 -0.589 -30.752 1.00 89.62 315 THR A CA 1
ATOM 2442 C C . THR A 1 315 ? -5.510 -0.241 -29.351 1.00 89.62 315 THR A C 1
ATOM 2444 O O . THR A 1 315 ? -6.700 -0.375 -29.072 1.00 89.62 315 THR A O 1
ATOM 2447 N N . GLY A 1 316 ? -4.613 0.155 -28.446 1.00 92.88 316 GLY A N 1
ATOM 2448 C CA . GLY A 1 316 ? -4.966 0.764 -27.173 1.00 92.88 316 GLY A CA 1
ATOM 2449 C C . GLY A 1 316 ? -5.616 2.127 -27.378 1.00 92.88 316 GLY A C 1
ATOM 2450 O O . GLY A 1 316 ? -5.424 2.797 -28.398 1.00 92.88 316 GLY A O 1
ATOM 2451 N N . MET A 1 317 ? -6.418 2.523 -26.398 1.00 95.44 317 MET A N 1
ATOM 2452 C CA . MET A 1 317 ? -6.935 3.882 -26.313 1.00 95.44 317 MET A CA 1
ATOM 2453 C C . MET A 1 317 ? -7.149 4.325 -24.874 1.00 95.44 317 MET A C 1
ATOM 2455 O O . MET A 1 317 ? -7.357 3.484 -23.991 1.00 95.44 317 MET A O 1
ATOM 2459 N N . ASP A 1 318 ? -7.183 5.637 -24.690 1.00 96.94 318 ASP A N 1
ATOM 2460 C CA . ASP A 1 318 ? -7.567 6.316 -23.460 1.00 96.94 318 ASP A CA 1
ATOM 2461 C C . ASP A 1 318 ? -8.954 6.946 -23.627 1.00 96.94 318 ASP A C 1
ATOM 2463 O O . ASP A 1 318 ? -9.245 7.632 -24.611 1.00 96.94 318 ASP A O 1
ATOM 2467 N N . VAL A 1 319 ? -9.850 6.661 -22.683 1.00 97.56 319 VAL A N 1
ATOM 2468 C CA . VAL A 1 319 ? -11.241 7.119 -22.709 1.00 97.56 319 VAL A CA 1
ATOM 2469 C C . VAL A 1 319 ? -11.383 8.306 -21.765 1.00 97.56 319 VAL A C 1
ATOM 2471 O O . VAL A 1 319 ? -11.066 8.201 -20.584 1.00 97.56 319 VAL A O 1
ATOM 2474 N N . ALA A 1 320 ? -11.853 9.445 -22.268 1.00 96.06 320 ALA A N 1
ATOM 2475 C CA . ALA A 1 320 ? -11.915 10.686 -21.496 1.00 96.06 320 ALA A CA 1
ATOM 2476 C C . ALA A 1 320 ? -12.770 10.547 -20.217 1.00 96.06 320 ALA A C 1
ATOM 2478 O O . ALA A 1 320 ? -13.938 10.164 -20.304 1.00 96.06 320 ALA A O 1
ATOM 2479 N N . CYS A 1 321 ? -12.226 10.930 -19.054 1.00 94.69 321 CYS A N 1
ATOM 2480 C CA . CYS A 1 321 ? -12.944 10.935 -17.770 1.00 94.69 321 CYS A CA 1
ATOM 2481 C C . CYS A 1 321 ? -12.632 12.185 -16.931 1.00 94.69 321 CYS A C 1
ATOM 2483 O O . CYS A 1 321 ? -11.703 12.231 -16.123 1.00 94.69 321 CYS A O 1
ATOM 2485 N N . LEU A 1 322 ? -13.423 13.241 -17.126 1.00 91.88 322 LEU A N 1
ATOM 2486 C CA . LEU A 1 322 ? -13.197 14.550 -16.511 1.00 91.88 322 LEU A CA 1
ATOM 2487 C C . LEU A 1 322 ? -14.353 14.979 -15.614 1.00 91.88 322 LEU A C 1
ATOM 2489 O O . LEU A 1 322 ? -15.507 14.648 -15.861 1.00 91.88 322 LEU A O 1
ATOM 2493 N N . LYS A 1 323 ? -14.044 15.765 -14.579 1.00 85.19 323 LYS A N 1
ATOM 2494 C CA . LYS A 1 323 ? -15.039 16.324 -13.649 1.00 85.19 323 LYS A CA 1
ATOM 2495 C C . LYS A 1 323 ? -15.701 17.608 -14.144 1.00 85.19 323 LYS A C 1
ATOM 2497 O O . LYS A 1 323 ? -16.865 17.850 -13.842 1.00 85.19 323 LYS A O 1
ATOM 2502 N N . GLU A 1 324 ? -14.954 18.458 -14.846 1.00 83.19 324 GLU A N 1
ATOM 2503 C CA . GLU A 1 324 ? -15.430 19.785 -15.281 1.00 83.19 324 GLU A CA 1
ATOM 2504 C C . GLU A 1 324 ? -16.169 19.751 -16.623 1.00 83.19 324 GLU A C 1
ATOM 2506 O O . GLU A 1 324 ? -17.107 20.519 -16.831 1.00 83.19 324 GLU A O 1
ATOM 2511 N N . ASP A 1 325 ? -15.787 18.817 -17.492 1.00 82.69 325 ASP A N 1
ATOM 2512 C CA . ASP A 1 325 ? -16.569 18.343 -18.634 1.00 82.69 325 ASP A CA 1
ATOM 2513 C C . ASP A 1 325 ? -17.074 16.944 -18.258 1.00 82.69 325 ASP A C 1
ATOM 2515 O O . ASP A 1 325 ? -16.364 15.966 -18.497 1.00 82.69 325 ASP A O 1
ATOM 2519 N N . PRO A 1 326 ? -18.191 16.863 -17.507 1.00 88.06 326 PRO A N 1
ATOM 2520 C CA . PRO A 1 326 ? -18.489 15.725 -16.651 1.00 88.06 326 PRO A CA 1
ATOM 2521 C C . PRO A 1 326 ? -18.669 14.456 -17.475 1.00 88.06 326 PRO A C 1
ATOM 2523 O O . PRO A 1 326 ? -19.679 14.291 -18.157 1.00 88.06 326 PRO A O 1
ATOM 2526 N N . VAL A 1 327 ? -17.692 13.561 -17.371 1.00 94.19 327 VAL A N 1
ATOM 2527 C CA . VAL A 1 327 ? -17.718 12.192 -17.878 1.00 94.19 327 VAL A CA 1
ATOM 2528 C C . VAL A 1 327 ? -17.177 11.300 -16.766 1.00 94.19 327 VAL A C 1
ATOM 2530 O O . VAL A 1 327 ? -16.015 11.415 -16.378 1.00 94.19 327 VAL A O 1
ATOM 2533 N N . LEU A 1 328 ? -18.049 10.457 -16.220 1.00 95.12 328 LEU A N 1
ATOM 2534 C CA . LEU A 1 328 ? -17.699 9.349 -15.333 1.00 95.12 328 LEU A CA 1
ATOM 2535 C C . LEU A 1 328 ? -17.509 8.105 -16.180 1.00 95.12 328 LEU A C 1
ATOM 2537 O O . LEU A 1 328 ? -18.290 7.879 -17.109 1.00 95.12 328 LEU A O 1
ATOM 2541 N N . LEU A 1 329 ? -16.519 7.302 -15.823 1.00 97.75 329 LEU A N 1
ATOM 2542 C CA . LEU A 1 329 ? -16.279 5.995 -16.409 1.00 97.75 329 LEU A CA 1
ATOM 2543 C C . LEU A 1 329 ? -16.270 4.975 -15.291 1.00 97.75 329 LEU A C 1
ATOM 2545 O O . LEU A 1 329 ? -15.692 5.241 -14.243 1.00 97.75 329 LEU A O 1
ATOM 2549 N N . ALA A 1 330 ? -16.862 3.816 -15.534 1.00 97.50 330 ALA A N 1
ATOM 2550 C CA . ALA A 1 330 ? -16.864 2.727 -14.582 1.00 97.50 330 ALA A CA 1
ATOM 2551 C C . ALA A 1 330 ? -16.599 1.397 -15.273 1.00 97.50 330 ALA A C 1
ATOM 2553 O O . ALA A 1 330 ? -17.050 1.190 -16.399 1.00 97.50 330 ALA A O 1
ATOM 2554 N N . ASP A 1 331 ? -15.927 0.499 -14.568 1.00 97.81 331 ASP A N 1
ATOM 2555 C CA . ASP A 1 331 ? -15.700 -0.870 -15.017 1.00 97.81 331 ASP A CA 1
ATOM 2556 C C . ASP A 1 331 ? -15.859 -1.860 -13.859 1.00 97.81 331 ASP A C 1
ATOM 2558 O O . ASP A 1 331 ? -15.711 -1.486 -12.686 1.00 97.81 331 ASP A O 1
ATOM 2562 N N . ASP A 1 332 ? -16.221 -3.099 -14.169 1.00 95.06 332 ASP A N 1
ATOM 2563 C CA . ASP A 1 332 ? -16.638 -4.084 -13.180 1.00 95.06 332 ASP A CA 1
ATOM 2564 C C . ASP A 1 332 ? -15.524 -5.052 -12.759 1.00 95.06 332 ASP A C 1
ATOM 2566 O O . ASP A 1 332 ? -14.465 -5.182 -13.370 1.00 95.06 332 ASP A O 1
ATOM 2570 N N . PHE A 1 333 ? -15.714 -5.688 -11.602 1.00 94.50 333 PHE A N 1
ATOM 2571 C CA . PHE A 1 333 ? -14.800 -6.709 -11.106 1.00 94.50 333 PHE A CA 1
ATOM 2572 C C . PHE A 1 333 ? -15.468 -7.699 -10.159 1.00 94.50 333 PHE A C 1
ATOM 2574 O O . PHE A 1 333 ? -16.390 -7.376 -9.400 1.00 94.50 333 PHE A O 1
ATOM 2581 N N . LEU A 1 334 ? -14.932 -8.923 -10.136 1.00 87.38 334 LEU A N 1
ATOM 2582 C CA . LEU A 1 334 ? -15.394 -9.967 -9.229 1.00 87.38 334 LEU A CA 1
ATOM 2583 C C . LEU A 1 334 ? -14.736 -9.858 -7.857 1.00 87.38 334 LEU A C 1
ATOM 2585 O O . LEU A 1 334 ? -13.514 -9.909 -7.711 1.00 87.38 334 LEU A O 1
ATOM 2589 N N . CYS A 1 335 ? -15.558 -9.867 -6.816 1.00 86.56 335 CYS A N 1
ATOM 2590 C CA . CYS A 1 335 ? -15.119 -10.077 -5.452 1.00 86.56 335 CYS A CA 1
ATOM 2591 C C . CYS A 1 335 ? -15.420 -11.496 -4.974 1.00 86.56 335 CYS A C 1
ATOM 2593 O O . CYS A 1 335 ? -16.578 -11.879 -4.807 1.00 86.56 335 CYS A O 1
ATOM 2595 N N . THR A 1 336 ? -14.366 -12.233 -4.627 1.00 77.75 336 THR A N 1
ATOM 2596 C CA . THR A 1 336 ? -14.455 -13.567 -4.008 1.00 77.75 336 THR A CA 1
ATOM 2597 C C . THR A 1 336 ? -13.882 -13.617 -2.590 1.00 77.75 336 THR A C 1
ATOM 2599 O O . THR A 1 336 ? -13.765 -14.703 -2.022 1.00 77.75 336 THR A O 1
ATOM 2602 N N . THR A 1 337 ? -13.478 -12.479 -2.015 1.00 67.75 337 THR A N 1
ATOM 2603 C CA . THR A 1 337 ? -12.878 -12.416 -0.672 1.00 67.75 337 THR A CA 1
ATOM 2604 C C . THR A 1 337 ? -13.450 -11.276 0.169 1.00 67.75 337 THR A C 1
ATOM 2606 O O . THR A 1 337 ? -13.666 -10.174 -0.340 1.00 67.75 337 THR A O 1
ATOM 2609 N N . ASN A 1 338 ? -13.637 -11.541 1.466 1.00 70.12 338 ASN A N 1
ATOM 2610 C CA . ASN A 1 338 ? -14.085 -10.563 2.456 1.00 70.12 338 ASN A CA 1
ATOM 2611 C C . ASN A 1 338 ? -12.880 -9.778 2.996 1.00 70.12 338 ASN A C 1
ATOM 2613 O O . ASN A 1 338 ? -12.311 -10.134 4.027 1.00 70.12 338 ASN A O 1
ATOM 2617 N N . THR A 1 339 ? -12.418 -8.791 2.231 1.00 74.12 339 THR A N 1
ATOM 2618 C CA . THR A 1 339 ? -11.224 -7.995 2.547 1.00 74.12 339 THR A CA 1
ATOM 2619 C C . THR A 1 339 ? -11.435 -6.526 2.218 1.00 74.12 339 THR A C 1
ATOM 2621 O O . THR A 1 339 ? -12.259 -6.183 1.365 1.00 74.12 339 THR A O 1
ATOM 2624 N N . THR A 1 340 ? -10.654 -5.665 2.865 1.00 81.44 340 THR A N 1
ATOM 2625 C CA . THR A 1 340 ? -10.531 -4.249 2.493 1.00 81.44 340 THR A CA 1
ATOM 2626 C C . THR A 1 340 ? -9.826 -4.084 1.142 1.00 81.44 340 THR A C 1
ATOM 2628 O O . THR A 1 340 ? -9.050 -4.957 0.747 1.00 81.44 340 THR A O 1
ATOM 2631 N N . ILE A 1 341 ? -10.076 -2.978 0.433 1.00 86.25 341 ILE A N 1
ATOM 2632 C CA . ILE A 1 341 ? -9.240 -2.503 -0.684 1.00 86.25 341 ILE A CA 1
ATOM 2633 C C . ILE A 1 341 ? -8.340 -1.386 -0.173 1.00 86.25 341 ILE A C 1
ATOM 2635 O O . ILE A 1 341 ? -8.832 -0.312 0.168 1.00 86.25 341 ILE A O 1
ATOM 2639 N N . THR A 1 342 ? -7.034 -1.634 -0.146 1.00 82.12 342 THR A N 1
ATOM 2640 C CA . THR A 1 342 ? -6.046 -0.702 0.419 1.00 82.12 342 THR A CA 1
ATOM 2641 C C . THR A 1 342 ? -5.213 0.005 -0.633 1.00 82.12 342 THR A C 1
ATOM 2643 O O . THR A 1 342 ? -4.633 1.035 -0.333 1.00 82.12 342 THR A O 1
ATOM 2646 N N . ASN A 1 343 ? -5.157 -0.502 -1.866 1.00 84.25 343 ASN A N 1
ATOM 2647 C CA . ASN A 1 343 ? -4.543 0.211 -2.982 1.00 84.25 343 ASN A CA 1
ATOM 2648 C C . ASN A 1 343 ? -5.375 0.041 -4.250 1.00 84.25 343 ASN A C 1
ATOM 2650 O O . ASN A 1 343 ? -5.784 -1.072 -4.599 1.00 84.25 343 ASN A O 1
ATOM 2654 N N . ILE A 1 344 ? -5.581 1.154 -4.947 1.00 95.44 344 ILE A N 1
ATOM 2655 C CA . ILE A 1 344 ? -6.254 1.215 -6.243 1.00 95.44 344 ILE A CA 1
ATOM 2656 C C . ILE A 1 344 ? -5.226 1.696 -7.259 1.00 95.44 344 ILE A C 1
ATOM 2658 O O . ILE A 1 344 ? -4.534 2.680 -7.020 1.00 95.44 344 ILE A O 1
ATOM 2662 N N . VAL A 1 345 ? -5.099 1.007 -8.385 1.00 94.81 345 VAL A N 1
ATOM 2663 C CA . VAL A 1 345 ? -4.209 1.399 -9.478 1.00 94.81 345 VAL A CA 1
ATOM 2664 C C . VAL A 1 345 ? -5.031 1.657 -10.722 1.00 94.81 345 VAL A C 1
ATOM 2666 O O . VAL A 1 345 ? -5.799 0.793 -11.138 1.00 94.81 345 VAL A O 1
ATOM 2669 N N . VAL A 1 346 ? -4.822 2.824 -11.321 1.00 98.12 346 VAL A N 1
ATOM 2670 C CA . VAL A 1 346 ? -5.450 3.256 -12.572 1.00 98.12 346 VAL A CA 1
ATOM 2671 C C . VAL A 1 346 ? -4.348 3.601 -13.564 1.00 98.12 346 VAL A C 1
ATOM 2673 O O . VAL A 1 346 ? -3.377 4.276 -13.215 1.00 98.12 346 VAL A O 1
ATOM 2676 N N . TRP A 1 347 ? -4.502 3.150 -14.804 1.00 98.25 347 TRP A N 1
ATOM 2677 C CA . TRP A 1 347 ? -3.646 3.577 -15.907 1.00 98.25 347 TRP A CA 1
ATOM 2678 C C . TRP A 1 347 ? -4.372 4.588 -16.780 1.00 98.25 347 TRP A C 1
ATOM 2680 O O . TRP A 1 347 ? -5.571 4.467 -17.012 1.00 98.25 347 TRP A O 1
ATOM 2690 N N . GLY A 1 348 ? -3.648 5.573 -17.286 1.00 97.00 348 GLY A N 1
ATOM 2691 C CA . GLY A 1 348 ? -4.227 6.575 -18.167 1.00 97.00 348 GLY A CA 1
ATOM 2692 C C . GLY A 1 348 ? -3.184 7.456 -18.820 1.00 97.00 348 GLY A C 1
ATOM 2693 O O . GLY A 1 348 ? -2.015 7.452 -18.425 1.00 97.00 348 GLY A O 1
ATOM 2694 N N . SER A 1 349 ? -3.629 8.223 -19.800 1.00 96.56 349 SER A N 1
ATOM 2695 C CA . SER A 1 349 ? -2.800 9.156 -20.558 1.00 96.56 349 SER A CA 1
ATOM 2696 C C . SER A 1 349 ? -3.442 10.542 -20.583 1.00 96.56 349 SER A C 1
ATOM 2698 O O . SER A 1 349 ? -4.581 10.747 -20.146 1.00 96.56 349 SER A O 1
ATOM 2700 N N . TRP A 1 350 ? -2.679 11.512 -21.075 1.00 95.69 350 TRP A N 1
ATOM 2701 C CA . TRP A 1 350 ? -3.126 12.886 -21.265 1.00 95.69 350 TRP A CA 1
ATOM 2702 C C . TRP A 1 350 ? -3.238 13.161 -22.756 1.00 95.69 350 TRP A C 1
ATOM 2704 O O . TRP A 1 350 ? -2.291 12.863 -23.473 1.00 95.69 350 TRP A O 1
ATOM 2714 N N . LEU A 1 351 ? -4.352 13.747 -23.199 1.00 94.88 351 LEU A N 1
ATOM 2715 C CA . LEU A 1 351 ? -4.594 14.024 -24.616 1.00 94.88 351 LEU A CA 1
ATOM 2716 C C . LEU A 1 351 ? -3.442 14.849 -25.227 1.00 94.88 351 LEU A C 1
ATOM 2718 O O . LEU A 1 351 ? -3.176 15.964 -24.778 1.00 94.88 351 LEU A O 1
ATOM 2722 N N . TYR A 1 352 ? -2.796 14.330 -26.270 1.00 94.00 352 TYR A N 1
ATOM 2723 C CA . TYR A 1 352 ? -1.591 14.873 -26.910 1.00 94.00 352 TYR A CA 1
ATOM 2724 C C . TYR A 1 352 ? -0.377 15.025 -25.980 1.00 94.00 352 TYR A C 1
ATOM 2726 O O . TYR A 1 352 ? 0.490 15.861 -26.235 1.00 94.00 352 TYR A O 1
ATOM 2734 N N . ASP A 1 353 ? -0.310 14.226 -24.912 1.00 91.81 353 ASP A N 1
ATOM 2735 C CA . ASP A 1 353 ? 0.645 14.340 -23.802 1.00 91.81 353 ASP A CA 1
ATOM 2736 C C . ASP A 1 353 ? 0.651 15.744 -23.140 1.00 91.81 353 ASP A C 1
ATOM 2738 O O . ASP A 1 353 ? 1.630 16.153 -22.507 1.00 91.81 353 ASP A O 1
ATOM 2742 N N . GLU A 1 354 ? -0.449 16.499 -23.256 1.00 92.62 354 GLU A N 1
ATOM 2743 C CA . GLU A 1 354 ? -0.603 17.824 -22.645 1.00 92.62 354 GLU A CA 1
ATOM 2744 C C . GLU A 1 354 ? -0.926 17.686 -21.148 1.00 92.62 354 GLU A C 1
ATOM 2746 O O . GLU A 1 354 ? -2.074 17.509 -20.733 1.00 92.62 354 GLU A O 1
ATOM 2751 N N . LEU A 1 355 ? 0.118 17.759 -20.322 1.00 92.62 355 LEU A N 1
ATOM 2752 C CA . LEU A 1 355 ? 0.023 17.654 -18.866 1.00 92.62 355 LEU A CA 1
ATOM 2753 C C . LEU A 1 355 ? -0.546 18.932 -18.222 1.00 92.62 355 LEU A C 1
ATOM 2755 O O . LEU A 1 355 ? -0.307 20.038 -18.719 1.00 92.62 355 LEU A O 1
ATOM 2759 N N . PRO A 1 356 ? -1.216 18.827 -17.060 1.00 91.19 356 PRO A N 1
ATOM 2760 C CA . PRO A 1 356 ? -1.559 20.005 -16.277 1.00 91.19 356 PRO A CA 1
ATOM 2761 C C . PRO A 1 356 ? -0.281 20.660 -15.744 1.00 91.19 356 PRO A C 1
ATOM 2763 O O . PRO A 1 356 ? 0.707 19.983 -15.462 1.00 91.19 356 PRO A O 1
ATOM 2766 N N . LEU A 1 357 ? -0.277 21.985 -15.615 1.00 86.62 357 LEU A N 1
ATOM 2767 C CA . LEU A 1 357 ? 0.901 22.718 -15.150 1.00 86.62 357 LEU A CA 1
ATOM 2768 C C . LEU A 1 357 ? 0.952 22.757 -13.628 1.00 86.62 357 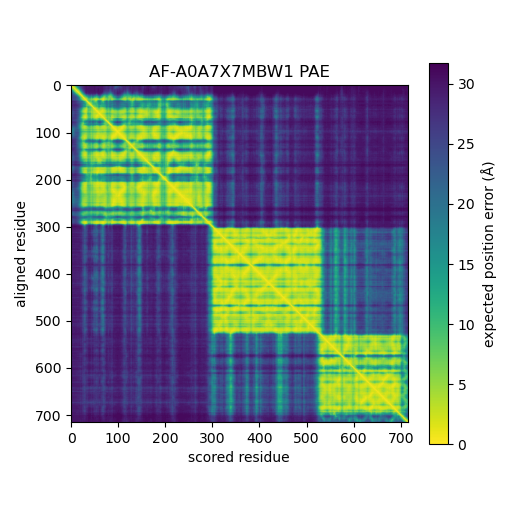LEU A C 1
ATOM 2770 O O . LEU A 1 357 ? -0.075 22.902 -12.979 1.00 86.62 357 LEU A O 1
ATOM 2774 N N . ASP A 1 358 ? 2.145 22.643 -13.059 1.00 80.56 358 ASP A N 1
ATOM 2775 C CA . ASP A 1 358 ? 2.415 22.872 -11.646 1.00 80.56 358 ASP A CA 1
ATOM 2776 C C . ASP A 1 358 ? 2.401 24.384 -11.301 1.00 80.56 358 ASP A C 1
ATOM 2778 O O . ASP A 1 358 ? 2.357 25.235 -12.195 1.00 80.56 358 ASP A O 1
ATOM 2782 N N . PRO A 1 359 ? 2.486 24.774 -10.012 1.00 75.38 359 PRO A N 1
ATOM 2783 C CA . PRO A 1 359 ? 2.508 26.188 -9.615 1.00 75.38 359 PRO A CA 1
ATOM 2784 C C . PRO A 1 359 ? 3.673 27.021 -10.182 1.00 75.38 359 PRO A C 1
ATOM 2786 O O . PRO A 1 359 ? 3.664 28.248 -10.056 1.00 75.38 359 PRO A O 1
ATOM 2789 N N . LEU A 1 360 ? 4.695 26.380 -10.756 1.00 77.56 360 LEU A N 1
ATOM 2790 C CA . LEU A 1 360 ? 5.844 27.014 -11.402 1.00 77.56 360 LEU A CA 1
ATOM 2791 C C . LEU A 1 360 ? 5.697 27.067 -12.935 1.00 77.56 360 LEU A C 1
ATOM 2793 O O . LEU A 1 360 ? 6.549 27.661 -13.601 1.00 77.56 360 LEU A O 1
ATOM 2797 N N . GLY A 1 361 ? 4.615 26.512 -13.489 1.00 78.75 361 GLY A N 1
ATOM 2798 C CA . GLY A 1 361 ? 4.312 26.480 -14.916 1.00 78.75 361 GLY A CA 1
ATOM 2799 C C . GLY A 1 361 ? 4.967 25.325 -15.680 1.00 78.75 361 GLY A C 1
ATOM 2800 O O . GLY A 1 361 ? 5.091 25.422 -16.901 1.00 78.75 361 GLY A O 1
ATOM 2801 N N . ALA A 1 362 ? 5.419 24.263 -15.006 1.00 81.75 362 ALA A N 1
ATOM 2802 C CA . ALA A 1 362 ? 5.950 23.051 -15.633 1.00 81.75 362 ALA A CA 1
ATOM 2803 C C . ALA A 1 362 ? 4.878 21.953 -15.714 1.00 81.75 362 ALA A C 1
ATOM 2805 O O . ALA A 1 362 ? 4.129 21.750 -14.766 1.00 81.75 362 ALA A O 1
ATOM 2806 N N . GLY A 1 363 ? 4.803 21.223 -16.832 1.00 84.81 363 GLY A N 1
ATOM 2807 C CA . GLY A 1 363 ? 3.863 20.106 -16.980 1.00 84.81 363 GLY A CA 1
ATOM 2808 C C . GLY A 1 363 ? 4.135 19.001 -15.957 1.00 84.81 363 GLY A C 1
ATOM 2809 O O . GLY A 1 363 ? 5.265 18.528 -15.846 1.00 84.81 363 GLY A O 1
ATOM 2810 N N . SER A 1 364 ? 3.106 18.594 -15.217 1.00 89.50 364 SER A N 1
ATOM 2811 C CA . SER A 1 364 ? 3.195 17.608 -14.144 1.00 89.50 364 SER A CA 1
ATOM 2812 C C . SER A 1 364 ? 1.987 16.666 -14.159 1.00 89.50 364 SER A C 1
ATOM 2814 O O . SER A 1 364 ? 0.864 17.115 -13.943 1.00 89.50 364 SER A O 1
ATOM 2816 N N . PRO A 1 365 ? 2.181 15.346 -14.325 1.00 89.12 365 PRO A N 1
ATOM 2817 C CA . PRO A 1 365 ? 1.088 14.369 -14.310 1.00 89.12 365 PRO A CA 1
ATOM 2818 C C . PRO A 1 365 ? 0.461 14.213 -12.915 1.00 89.12 365 PRO A C 1
ATOM 2820 O O . PRO A 1 365 ? -0.604 13.611 -12.793 1.00 89.12 365 PRO A O 1
ATOM 2823 N N . SER A 1 366 ? 1.117 14.737 -11.873 1.00 90.12 366 SER A N 1
ATOM 2824 C CA . SER A 1 366 ? 0.664 14.721 -10.480 1.00 90.12 366 SER A CA 1
ATOM 2825 C C . SER A 1 366 ? -0.228 15.912 -10.130 1.00 90.12 366 SER A C 1
ATOM 2827 O O . SER A 1 366 ? -0.773 15.947 -9.032 1.00 90.12 366 SER A O 1
ATOM 2829 N N .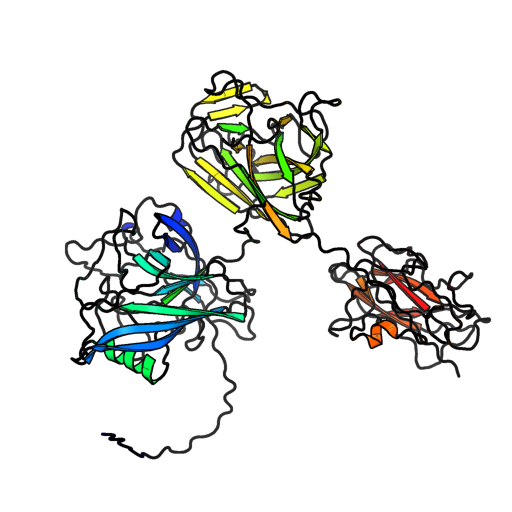 ASN A 1 367 ? -0.366 16.924 -10.998 1.00 90.69 367 ASN A N 1
ATOM 2830 C CA . ASN A 1 367 ? -1.159 18.116 -10.678 1.00 90.69 367 ASN A CA 1
ATOM 2831 C C . ASN A 1 367 ? -2.647 17.956 -11.040 1.00 90.69 367 ASN A C 1
ATOM 2833 O O . ASN A 1 367 ? -3.242 18.742 -11.782 1.00 90.69 367 ASN A O 1
ATOM 2837 N N . VAL A 1 368 ? -3.251 16.897 -10.511 1.00 93.62 368 VAL A N 1
ATOM 2838 C CA . VAL A 1 368 ? -4.627 16.476 -10.782 1.00 93.62 368 VAL A CA 1
ATOM 2839 C C . VAL A 1 368 ? -5.259 15.927 -9.501 1.00 93.62 368 VAL A C 1
ATOM 2841 O O . VAL A 1 368 ? -4.584 15.352 -8.648 1.00 93.62 368 VAL A O 1
ATOM 2844 N N . VAL A 1 369 ? -6.562 16.133 -9.344 1.00 95.25 369 VAL A N 1
ATOM 2845 C CA . VAL A 1 369 ? -7.373 15.534 -8.283 1.00 95.25 369 VAL A CA 1
ATOM 2846 C C . VAL A 1 369 ? -8.199 14.406 -8.886 1.00 95.25 369 VAL A C 1
ATOM 2848 O O . VAL A 1 369 ? -8.952 14.637 -9.832 1.00 95.25 369 VAL A O 1
ATOM 2851 N N . PHE A 1 370 ? -8.114 13.210 -8.319 1.00 97.81 370 PHE A N 1
ATOM 2852 C CA . PHE A 1 370 ? -8.952 12.079 -8.706 1.00 97.81 370 PHE A CA 1
ATOM 2853 C C . PHE A 1 370 ? -10.115 11.908 -7.733 1.00 97.81 370 PHE A C 1
ATOM 2855 O O . PHE A 1 370 ? -9.962 12.051 -6.522 1.00 97.81 370 PHE A O 1
ATOM 2862 N N . THR A 1 371 ? -11.295 11.606 -8.263 1.00 97.62 371 THR A N 1
ATOM 2863 C CA . THR A 1 371 ? -12.421 11.055 -7.505 1.00 97.62 371 THR A CA 1
ATOM 2864 C C . THR A 1 371 ? -12.581 9.603 -7.934 1.00 97.62 371 THR A C 1
ATOM 2866 O O . THR A 1 371 ? -12.725 9.343 -9.125 1.00 97.62 371 THR A O 1
ATOM 2869 N N . LEU A 1 372 ? -12.505 8.684 -6.974 1.00 98.06 372 LEU A N 1
ATOM 2870 C CA . LEU A 1 372 ? -12.687 7.249 -7.177 1.00 98.06 372 LEU A CA 1
ATOM 2871 C C . LEU A 1 372 ? -13.890 6.788 -6.367 1.00 98.06 372 LEU A C 1
ATOM 2873 O O . LEU A 1 372 ? -14.092 7.269 -5.248 1.00 98.06 372 LEU A O 1
ATOM 2877 N N . SER A 1 373 ? -14.660 5.840 -6.875 1.00 96.94 373 SER A N 1
ATOM 2878 C CA . SER A 1 373 ? -15.821 5.320 -6.156 1.00 96.94 373 SER A CA 1
ATOM 2879 C C . SER A 1 373 ? -16.024 3.825 -6.410 1.00 96.94 373 SER A C 1
ATOM 2881 O O . SER A 1 373 ? -15.610 3.288 -7.436 1.00 96.94 373 SER A O 1
ATOM 2883 N N . PHE A 1 374 ? -16.640 3.135 -5.447 1.00 97.75 374 PHE A N 1
ATOM 2884 C CA . PHE A 1 374 ? -17.100 1.758 -5.619 1.00 97.75 374 PHE A CA 1
ATOM 2885 C C . PHE A 1 374 ? -18.618 1.713 -5.571 1.00 97.75 374 PHE A C 1
ATOM 2887 O O . PHE A 1 374 ? -19.223 2.255 -4.643 1.00 97.75 374 PHE A O 1
ATOM 2894 N N . HIS A 1 375 ? -19.232 1.019 -6.524 1.00 96.44 375 HIS A N 1
ATOM 2895 C CA . HIS A 1 375 ? -20.683 0.891 -6.631 1.00 96.44 375 HIS A CA 1
ATOM 2896 C C . HIS A 1 375 ? -21.131 -0.563 -6.504 1.00 96.44 375 HIS A C 1
ATOM 2898 O O . HIS A 1 375 ? -20.409 -1.503 -6.846 1.00 96.44 375 HIS A O 1
ATOM 2904 N N . ALA A 1 376 ? -22.361 -0.738 -6.020 1.00 95.12 376 ALA A N 1
ATOM 2905 C CA . ALA A 1 376 ? -23.070 -2.006 -6.132 1.00 95.12 376 ALA A CA 1
ATOM 2906 C C . ALA A 1 376 ? -23.368 -2.326 -7.604 1.00 95.12 376 ALA A C 1
ATOM 2908 O O . ALA A 1 376 ? -23.551 -1.414 -8.402 1.00 95.12 376 ALA A O 1
ATOM 2909 N N . ASP A 1 377 ? -23.482 -3.603 -7.944 1.00 94.38 377 ASP A N 1
ATOM 2910 C CA . ASP A 1 377 ? -23.865 -4.044 -9.285 1.00 94.38 377 ASP A CA 1
ATOM 2911 C C . ASP A 1 377 ? -25.389 -3.981 -9.525 1.00 94.38 377 ASP A C 1
ATOM 2913 O O . ASP A 1 377 ? -26.188 -4.346 -8.652 1.00 94.38 377 ASP A O 1
ATOM 2917 N N . ILE A 1 378 ? -25.800 -3.531 -10.715 1.00 93.12 378 ILE A N 1
ATOM 2918 C CA . ILE A 1 378 ? -27.150 -3.731 -11.258 1.00 93.12 378 ILE A CA 1
ATOM 2919 C C . ILE A 1 378 ? -27.028 -4.697 -12.445 1.00 93.12 378 ILE A C 1
ATOM 2921 O O . ILE A 1 378 ? -26.741 -4.237 -13.547 1.00 93.12 378 ILE A O 1
ATOM 2925 N N . PRO A 1 379 ? -27.318 -5.999 -12.267 1.00 90.00 379 PRO A N 1
ATOM 2926 C CA . PRO A 1 379 ? -27.056 -7.001 -13.293 1.00 90.00 379 PRO A CA 1
ATOM 2927 C C . PRO A 1 379 ? -27.990 -6.885 -14.504 1.00 90.00 379 PRO A C 1
ATOM 2929 O O . PRO A 1 379 ? -29.171 -6.519 -14.390 1.00 90.00 379 PRO A O 1
ATOM 2932 N N . ALA A 1 380 ? -27.486 -7.305 -15.666 1.00 86.56 380 ALA A N 1
ATOM 2933 C CA . ALA A 1 380 ? -28.261 -7.414 -16.898 1.00 86.56 380 ALA A CA 1
ATOM 2934 C C . ALA A 1 380 ? -29.439 -8.408 -16.772 1.00 86.56 380 ALA A C 1
ATOM 2936 O O . ALA A 1 380 ? -29.372 -9.425 -16.078 1.00 86.56 380 ALA A O 1
ATOM 2937 N N . GLY A 1 381 ? -30.536 -8.152 -17.496 1.00 73.62 381 GLY A N 1
ATOM 2938 C CA . GLY A 1 381 ? -31.674 -9.084 -17.601 1.00 73.62 381 GLY A CA 1
ATOM 2939 C C . GLY A 1 381 ? -32.816 -8.849 -16.602 1.00 73.62 381 GLY A C 1
ATOM 2940 O O . GLY A 1 381 ? -33.774 -9.627 -16.568 1.00 73.62 381 GLY A O 1
ATOM 2941 N N . GLY A 1 382 ? -32.739 -7.766 -15.821 1.00 70.62 382 GLY A N 1
ATOM 2942 C CA . GLY A 1 382 ? -33.820 -7.239 -14.984 1.00 70.62 382 GLY A CA 1
ATOM 2943 C C . GLY A 1 382 ? -34.504 -6.012 -15.604 1.00 70.62 382 GLY A C 1
ATOM 2944 O O . GLY A 1 382 ? -35.048 -6.068 -16.704 1.00 70.62 382 GLY A O 1
ATOM 2945 N N . ALA A 1 383 ? -34.502 -4.890 -14.875 1.00 68.56 383 ALA A N 1
ATOM 2946 C CA . ALA A 1 383 ? -34.970 -3.593 -15.382 1.00 68.56 383 ALA A CA 1
ATOM 2947 C C . ALA A 1 383 ? -33.947 -2.895 -16.306 1.00 68.56 383 ALA A C 1
ATOM 2949 O O . ALA A 1 383 ? -34.319 -1.959 -17.013 1.00 68.56 383 ALA A O 1
ATOM 2950 N N . ALA A 1 384 ? -32.689 -3.350 -16.294 1.00 76.62 384 ALA A N 1
ATOM 2951 C CA . ALA A 1 384 ? -31.590 -2.850 -17.111 1.00 76.62 384 ALA A CA 1
ATOM 2952 C C . ALA A 1 384 ? -31.272 -3.814 -18.267 1.00 76.62 384 ALA A C 1
ATOM 2954 O O . ALA A 1 384 ? -31.384 -5.037 -18.130 1.00 76.62 384 ALA A O 1
ATOM 2955 N N . THR A 1 385 ? -30.911 -3.247 -19.419 1.00 83.75 385 THR A N 1
ATOM 2956 C CA . THR A 1 385 ? -30.570 -3.980 -20.648 1.00 83.75 385 THR A CA 1
ATOM 2957 C C . THR A 1 385 ? -29.142 -4.520 -20.663 1.00 83.75 385 THR A C 1
ATOM 2959 O O . THR A 1 385 ? -28.911 -5.538 -21.308 1.00 83.75 385 THR A O 1
ATOM 2962 N N . TRP A 1 386 ? -28.232 -3.881 -19.933 1.00 88.81 386 TRP A N 1
ATOM 2963 C CA . TRP A 1 386 ? -26.841 -4.275 -19.686 1.00 88.81 386 TRP A CA 1
ATOM 2964 C C . TRP A 1 386 ? -26.560 -4.163 -18.183 1.00 88.81 386 TRP A C 1
ATOM 2966 O O . TRP A 1 386 ? -27.361 -3.550 -17.464 1.00 88.81 386 TRP A O 1
ATOM 2976 N N . SER A 1 387 ? -25.473 -4.778 -17.714 1.00 92.06 387 SER A N 1
ATOM 2977 C CA . SER A 1 387 ? -25.024 -4.572 -16.339 1.00 92.06 387 SER A CA 1
ATOM 2978 C C . SER A 1 387 ? -24.407 -3.189 -16.191 1.00 92.06 387 SER A C 1
ATOM 2980 O O . SER A 1 387 ? -23.845 -2.661 -17.147 1.00 92.06 387 SER A O 1
ATOM 2982 N N . MET A 1 388 ? -24.578 -2.561 -15.031 1.00 94.06 388 MET A N 1
ATOM 2983 C CA . MET A 1 388 ? -24.097 -1.199 -14.808 1.00 94.06 388 MET A CA 1
ATOM 2984 C C . MET A 1 388 ? -23.899 -0.872 -13.323 1.00 94.06 388 MET A C 1
ATOM 2986 O O . MET A 1 388 ? -24.506 -1.525 -12.463 1.00 94.06 388 MET A O 1
ATOM 2990 N N . PRO A 1 389 ? -23.151 0.203 -13.003 1.00 95.81 389 PRO A N 1
ATOM 2991 C CA . PRO A 1 389 ? -23.028 0.683 -11.634 1.00 95.81 389 PRO A CA 1
ATOM 2992 C C . PRO A 1 389 ? -24.377 1.099 -11.032 1.00 95.81 389 PRO A C 1
ATOM 2994 O O . PRO A 1 389 ? -25.181 1.819 -11.632 1.00 95.81 389 PRO A O 1
ATOM 2997 N N . GLY A 1 390 ? -24.606 0.666 -9.797 1.00 93.31 390 GLY A N 1
ATOM 2998 C CA . GLY A 1 390 ? -25.754 0.997 -8.966 1.00 93.31 390 GLY A CA 1
ATOM 2999 C C . GLY A 1 390 ? -25.453 2.068 -7.924 1.00 93.31 390 GLY A C 1
ATOM 3000 O O . GLY A 1 390 ? -24.817 3.083 -8.202 1.00 93.31 390 GLY A O 1
ATOM 3001 N N . ALA A 1 391 ? -25.960 1.868 -6.705 1.00 92.50 391 ALA A N 1
ATOM 3002 C CA . ALA A 1 391 ? -25.749 2.817 -5.615 1.00 92.50 391 ALA A CA 1
ATOM 3003 C C . ALA A 1 391 ? -24.258 2.885 -5.215 1.00 92.50 391 ALA A C 1
ATOM 3005 O O . ALA A 1 391 ? -23.628 1.826 -5.104 1.00 92.50 391 ALA A O 1
ATOM 3006 N N . PRO A 1 392 ? -23.713 4.087 -4.947 1.00 92.50 392 PRO A N 1
ATOM 3007 C CA . PRO A 1 392 ? -22.349 4.243 -4.467 1.00 92.50 392 PRO A CA 1
ATOM 3008 C C . PRO A 1 392 ? -22.243 3.668 -3.053 1.00 92.50 392 PRO A C 1
ATOM 3010 O O . PRO A 1 392 ? -23.073 3.941 -2.181 1.00 92.50 392 PRO A O 1
ATOM 3013 N N . LEU A 1 393 ? -21.219 2.853 -2.835 1.00 92.19 393 LEU A N 1
ATOM 3014 C CA . LEU A 1 393 ? -20.897 2.199 -1.567 1.00 92.19 393 LEU A CA 1
ATOM 3015 C C . LEU A 1 393 ? -19.719 2.879 -0.867 1.00 92.19 393 LEU A C 1
ATOM 3017 O O . LEU A 1 393 ? -19.635 2.865 0.360 1.00 92.19 393 LEU A O 1
ATOM 3021 N N . TRP A 1 394 ? -18.818 3.476 -1.645 1.00 94.38 394 TRP A N 1
ATOM 3022 C CA . TRP A 1 394 ? -17.634 4.174 -1.165 1.00 94.38 394 TRP A CA 1
ATOM 3023 C C . TRP A 1 394 ? -17.222 5.249 -2.170 1.00 94.38 394 TRP A C 1
ATOM 3025 O O . TRP A 1 394 ? -17.339 5.029 -3.372 1.00 94.38 394 TRP A O 1
ATOM 3035 N N . VAL A 1 395 ? -16.730 6.392 -1.685 1.00 93.88 395 VAL A N 1
ATOM 3036 C CA . VAL A 1 395 ? -16.190 7.479 -2.516 1.00 93.88 395 VAL A CA 1
ATOM 3037 C C . VAL A 1 395 ? -14.932 8.029 -1.847 1.00 93.88 395 VAL A C 1
ATOM 3039 O O . VAL A 1 395 ? -14.966 8.411 -0.676 1.00 93.88 395 VAL A O 1
ATOM 3042 N N . GLY A 1 396 ? -13.838 8.103 -2.597 1.00 92.69 396 GLY A N 1
ATOM 3043 C CA . GLY A 1 396 ? -12.569 8.703 -2.202 1.00 92.69 396 GLY A CA 1
ATOM 3044 C C . GLY A 1 396 ? -12.188 9.854 -3.129 1.00 92.69 396 GLY A C 1
ATOM 3045 O O . GLY A 1 396 ? -12.448 9.827 -4.328 1.00 92.69 396 GLY A O 1
ATOM 3046 N N . THR A 1 397 ? -11.571 10.893 -2.574 1.00 94.88 397 THR A N 1
ATOM 3047 C CA . THR A 1 397 ? -10.954 11.978 -3.348 1.00 94.88 397 THR A CA 1
ATOM 3048 C C . THR A 1 397 ? -9.479 12.031 -2.993 1.00 94.88 397 THR A C 1
ATOM 3050 O O . THR A 1 397 ? -9.156 11.973 -1.811 1.00 94.88 397 THR A O 1
ATOM 3053 N N . PHE A 1 398 ? -8.624 12.123 -4.009 1.00 91.06 398 PHE A N 1
ATOM 3054 C CA . PHE A 1 398 ? -7.173 12.086 -3.871 1.00 91.06 398 PHE A CA 1
ATOM 3055 C C . PHE A 1 398 ? -6.558 13.273 -4.609 1.00 91.06 398 PHE A C 1
ATOM 3057 O O . PHE A 1 398 ? -6.707 13.402 -5.827 1.00 91.06 398 PHE A O 1
ATOM 3064 N N . GLY A 1 399 ? -5.906 14.161 -3.870 1.00 87.31 399 GLY A N 1
ATOM 3065 C CA . GLY A 1 399 ? -5.140 15.283 -4.398 1.00 87.31 399 GLY A CA 1
ATOM 3066 C C . GLY A 1 399 ? -3.665 14.943 -4.649 1.00 87.31 399 GLY A C 1
ATOM 3067 O O . GLY A 1 399 ? -3.209 13.847 -4.323 1.00 87.31 399 GLY A O 1
ATOM 3068 N N . PRO A 1 400 ? -2.891 15.886 -5.218 1.00 82.44 400 PRO A N 1
ATOM 3069 C CA . PRO A 1 400 ? -1.455 15.720 -5.411 1.00 82.44 400 PRO A CA 1
ATOM 3070 C C . PRO A 1 400 ? -0.748 15.362 -4.104 1.00 82.44 400 PRO A C 1
ATOM 3072 O O . PRO A 1 400 ? -0.957 16.018 -3.083 1.00 82.44 400 PRO A O 1
ATOM 3075 N N . GLY A 1 401 ? 0.112 14.346 -4.154 1.00 76.38 401 GLY A N 1
ATOM 3076 C CA . GLY A 1 401 ? 0.831 13.828 -2.987 1.00 76.38 401 GLY A CA 1
ATOM 3077 C C . GLY A 1 401 ? 0.069 12.768 -2.185 1.00 76.38 401 GLY A C 1
ATOM 3078 O O . GLY A 1 401 ? 0.677 12.126 -1.338 1.00 76.38 401 GLY A O 1
ATOM 3079 N N . GLU A 1 402 ? -1.218 12.535 -2.469 1.00 67.62 402 GLU A N 1
ATOM 3080 C CA . GLU A 1 402 ? -2.011 11.443 -1.871 1.00 67.62 402 GLU A CA 1
ATOM 3081 C C . GLU A 1 402 ? -2.013 10.168 -2.734 1.00 67.62 402 GLU A C 1
ATOM 3083 O O . GLU A 1 402 ? -2.719 9.207 -2.434 1.00 67.62 402 GLU A O 1
ATOM 3088 N N . TYR A 1 403 ? -1.248 10.163 -3.825 1.00 82.56 403 TYR A N 1
ATOM 3089 C CA . TYR A 1 403 ? -1.048 9.029 -4.720 1.00 82.56 403 TYR A CA 1
ATOM 3090 C C . TYR A 1 403 ? 0.350 9.079 -5.340 1.00 82.56 403 TYR A C 1
ATOM 3092 O O . TYR A 1 403 ? 0.935 10.154 -5.500 1.00 82.56 403 TYR A O 1
ATOM 3100 N N . ASP A 1 404 ? 0.867 7.911 -5.716 1.00 79.06 404 ASP A N 1
ATOM 3101 C CA . ASP A 1 404 ? 2.086 7.779 -6.513 1.00 79.06 404 ASP A CA 1
ATOM 3102 C C . ASP A 1 404 ? 1.745 7.830 -8.005 1.00 79.06 404 ASP A C 1
ATOM 3104 O O . ASP A 1 404 ? 0.715 7.300 -8.435 1.00 79.06 404 ASP A O 1
ATOM 3108 N N . VAL A 1 405 ? 2.606 8.457 -8.804 1.00 84.56 405 VAL A N 1
ATOM 3109 C CA . VAL A 1 405 ? 2.468 8.478 -10.262 1.00 84.56 405 VAL A CA 1
ATOM 3110 C C . VAL A 1 405 ? 3.811 8.247 -10.932 1.00 84.56 405 VAL A C 1
ATOM 3112 O O . VAL A 1 405 ? 4.802 8.910 -10.634 1.00 84.56 405 VAL A O 1
ATOM 3115 N N . ARG A 1 406 ? 3.824 7.326 -11.895 1.00 75.88 406 ARG A N 1
ATOM 3116 C CA . ARG A 1 406 ? 5.012 6.989 -12.682 1.00 75.88 406 ARG A CA 1
ATOM 3117 C C . ARG A 1 406 ? 4.658 6.665 -14.122 1.00 75.88 406 ARG A C 1
ATOM 3119 O O . ARG A 1 406 ? 3.517 6.327 -14.432 1.00 75.88 406 ARG A O 1
ATOM 3126 N N . VAL A 1 407 ? 5.650 6.745 -15.000 1.00 81.75 407 VAL A N 1
ATOM 3127 C CA . VAL A 1 407 ? 5.508 6.283 -16.383 1.00 81.75 407 VAL A CA 1
ATOM 3128 C C . VAL A 1 407 ? 5.391 4.758 -16.371 1.00 81.75 407 VAL A C 1
ATOM 3130 O O . VAL A 1 407 ? 6.281 4.078 -15.865 1.00 81.75 407 VAL A O 1
ATOM 3133 N N . GLU A 1 408 ? 4.299 4.223 -16.916 1.00 88.25 408 GLU A N 1
ATOM 3134 C CA . GLU A 1 408 ? 4.148 2.782 -17.163 1.00 88.25 408 GLU A CA 1
ATOM 3135 C C . GLU A 1 408 ? 4.796 2.405 -18.497 1.00 88.25 408 GLU A C 1
ATOM 3137 O O . GLU A 1 408 ? 5.508 1.409 -18.591 1.00 88.25 408 GLU A O 1
ATOM 3142 N N . ALA A 1 409 ? 4.564 3.219 -19.529 1.00 76.19 409 ALA A N 1
ATOM 3143 C CA . ALA A 1 409 ? 5.157 3.049 -20.846 1.00 76.19 409 ALA A CA 1
ATOM 3144 C C . ALA A 1 409 ? 5.291 4.400 -21.550 1.00 76.19 409 ALA A C 1
ATOM 3146 O O . ALA A 1 409 ? 4.419 5.260 -21.440 1.00 76.19 409 ALA A O 1
ATOM 3147 N N . ALA A 1 410 ? 6.374 4.566 -22.303 1.00 88.75 410 ALA A N 1
ATOM 3148 C CA . ALA A 1 410 ? 6.625 5.736 -23.135 1.00 88.75 410 ALA A CA 1
ATOM 3149 C C . ALA A 1 410 ? 6.915 5.301 -24.574 1.00 88.75 410 ALA A C 1
ATOM 3151 O O . ALA A 1 410 ? 7.298 4.155 -24.813 1.00 88.75 410 ALA A O 1
ATOM 3152 N N . GLN A 1 411 ? 6.785 6.237 -25.518 1.00 86.25 411 GLN A N 1
ATOM 3153 C CA . GLN A 1 411 ? 6.978 5.991 -26.954 1.00 86.25 411 GLN A CA 1
ATOM 3154 C C . GLN A 1 411 ? 5.993 4.964 -27.532 1.00 86.25 411 GLN A C 1
ATOM 3156 O O . GLN A 1 411 ? 6.290 4.306 -28.532 1.00 86.25 411 GLN A O 1
ATOM 3161 N N . ILE A 1 412 ? 4.822 4.836 -26.910 1.00 88.31 412 ILE A N 1
ATOM 3162 C CA . ILE A 1 412 ? 3.690 4.105 -27.481 1.00 88.31 412 ILE A CA 1
ATOM 3163 C C . ILE A 1 412 ? 2.962 5.005 -28.482 1.00 88.31 412 ILE A C 1
ATOM 3165 O O . ILE A 1 412 ? 3.284 6.180 -28.603 1.00 88.31 412 ILE A O 1
ATOM 3169 N N . VAL A 1 413 ? 2.031 4.458 -29.255 1.00 90.62 413 VAL A N 1
ATOM 3170 C CA . VAL A 1 413 ? 1.156 5.246 -30.131 1.00 90.62 413 VAL A CA 1
ATOM 3171 C C . VAL A 1 413 ? -0.235 4.684 -29.967 1.00 90.62 413 VAL A C 1
ATOM 3173 O O . VAL A 1 413 ? -0.436 3.512 -30.262 1.00 90.62 413 VAL A O 1
ATOM 3176 N N . GLU A 1 414 ? -1.184 5.492 -29.527 1.00 90.88 414 GLU A N 1
ATOM 3177 C CA . GLU A 1 414 ? -2.515 4.992 -29.183 1.00 90.88 414 GLU A CA 1
ATOM 3178 C C . GLU A 1 414 ? -3.624 5.989 -29.483 1.00 90.88 414 GLU A C 1
ATOM 3180 O O . GLU A 1 414 ? -3.371 7.129 -29.869 1.00 90.88 414 GLU A O 1
ATOM 3185 N N . GLY A 1 415 ? -4.871 5.532 -29.415 1.00 94.75 415 GLY A N 1
ATOM 3186 C CA . GLY A 1 415 ? -6.028 6.371 -29.696 1.00 94.75 415 GLY A CA 1
ATOM 3187 C C . GLY A 1 415 ? -6.580 7.099 -28.471 1.00 94.75 415 GLY A C 1
ATOM 3188 O O . GLY A 1 415 ? -6.345 6.715 -27.336 1.00 94.75 415 GLY A O 1
ATOM 3189 N N . TRP A 1 416 ? -7.422 8.092 -28.722 1.00 96.50 416 TRP A N 1
ATOM 3190 C CA . TRP A 1 416 ? -8.215 8.777 -27.706 1.00 96.50 416 TRP A CA 1
ATOM 3191 C C . TRP A 1 416 ? -9.698 8.677 -28.044 1.00 96.50 416 TRP A C 1
ATOM 3193 O O . TRP A 1 416 ? -10.086 8.874 -29.202 1.00 96.50 416 TRP A O 1
ATOM 3203 N N . TYR A 1 417 ? -10.538 8.397 -27.049 1.00 96.50 417 TYR A N 1
ATOM 3204 C CA . TYR A 1 417 ? -11.979 8.265 -27.228 1.00 96.50 417 TYR A CA 1
ATOM 3205 C C . TYR A 1 417 ? -12.780 9.175 -26.293 1.00 96.50 417 TYR A C 1
ATOM 3207 O O . TYR A 1 417 ? -12.589 9.196 -25.079 1.00 96.50 417 TYR A O 1
ATOM 3215 N N . GLU A 1 418 ? -13.736 9.902 -26.869 1.00 94.81 418 GLU A N 1
ATOM 3216 C CA . GLU A 1 418 ? -14.729 10.675 -26.130 1.00 94.81 418 GLU A CA 1
ATOM 3217 C C . GLU A 1 418 ? -16.112 10.021 -26.231 1.00 94.81 418 GLU A C 1
ATOM 3219 O O . GLU A 1 418 ? -16.787 10.162 -27.259 1.00 94.81 418 GLU A O 1
ATOM 3224 N N . PRO A 1 419 ? -16.594 9.357 -25.169 1.00 94.06 419 PRO A N 1
ATOM 3225 C CA . PRO A 1 419 ? -17.845 8.608 -25.238 1.00 94.06 419 PRO A CA 1
ATOM 3226 C C . PRO A 1 419 ? -19.075 9.513 -25.392 1.00 94.06 419 PRO A C 1
ATOM 3228 O O . PRO A 1 419 ? -20.017 9.159 -26.098 1.00 94.06 419 PRO A O 1
ATOM 3231 N N . ALA A 1 420 ? -19.048 10.726 -24.828 1.00 90.31 420 ALA A N 1
ATOM 3232 C CA . ALA A 1 420 ? -20.161 11.674 -24.909 1.00 90.31 420 ALA A CA 1
ATOM 3233 C C . ALA A 1 420 ? -20.449 12.184 -26.332 1.00 90.31 420 ALA A C 1
ATOM 3235 O O . ALA A 1 420 ? -21.596 12.485 -26.671 1.00 90.31 420 ALA A O 1
ATOM 3236 N N . THR A 1 421 ? -19.414 12.284 -27.168 1.00 91.12 421 THR A N 1
ATOM 3237 C CA . THR A 1 421 ? -19.506 12.754 -28.560 1.00 91.12 421 THR A CA 1
ATOM 3238 C C . THR A 1 421 ? -19.340 11.620 -29.572 1.00 91.12 421 THR A C 1
ATOM 3240 O O . THR A 1 421 ? -19.560 11.834 -30.765 1.00 91.12 421 THR A O 1
ATOM 3243 N N . SER A 1 422 ? -18.984 10.418 -29.104 1.00 90.12 422 SER A N 1
ATOM 3244 C CA . SER A 1 422 ? -18.551 9.275 -29.911 1.00 90.12 422 SER A CA 1
ATOM 3245 C C . SER A 1 422 ? -17.394 9.624 -30.864 1.00 90.12 422 SER A C 1
ATOM 3247 O O . SER A 1 422 ? -17.295 9.113 -31.979 1.00 90.12 422 SER A O 1
ATOM 3249 N N . ASN A 1 423 ? -16.518 10.541 -30.442 1.00 93.25 423 ASN A N 1
ATOM 3250 C CA . ASN A 1 423 ? -15.378 10.986 -31.236 1.00 93.25 423 ASN A CA 1
ATOM 3251 C C . ASN A 1 423 ? -14.141 10.139 -30.921 1.00 93.25 423 ASN A C 1
ATOM 3253 O O . ASN A 1 423 ? -13.725 10.058 -29.768 1.00 93.25 423 ASN A O 1
ATOM 3257 N N . TYR A 1 424 ? -13.539 9.547 -31.953 1.00 94.69 424 TYR A N 1
ATOM 3258 C CA . TYR A 1 424 ? -12.317 8.751 -31.849 1.00 94.69 424 TYR A CA 1
ATOM 3259 C C . TYR A 1 424 ? -11.177 9.397 -32.637 1.00 94.69 424 TYR A C 1
ATOM 3261 O O . TYR A 1 424 ? -11.319 9.698 -33.826 1.00 94.69 424 TYR A O 1
ATOM 3269 N N . LEU A 1 425 ? -10.040 9.588 -31.974 1.00 94.69 425 LEU A N 1
ATOM 3270 C CA . LEU A 1 425 ? -8.818 10.140 -32.545 1.00 94.69 425 LEU A CA 1
ATOM 3271 C C . LEU A 1 425 ? -7.738 9.050 -32.553 1.00 94.69 425 LEU A C 1
ATOM 3273 O O . LEU A 1 425 ? -7.306 8.632 -31.484 1.00 94.69 425 LEU A O 1
ATOM 3277 N N . PRO A 1 426 ? -7.282 8.566 -33.718 1.00 91.19 426 PRO A N 1
ATOM 3278 C CA . PRO A 1 426 ? -6.153 7.643 -33.773 1.00 91.19 426 PRO A CA 1
ATOM 3279 C C . PRO A 1 426 ? -4.826 8.386 -33.543 1.00 91.19 426 PRO A C 1
ATOM 3281 O O . PRO A 1 426 ? -4.665 9.500 -34.043 1.00 91.19 426 PRO A O 1
ATOM 3284 N N . ALA A 1 427 ? -3.860 7.736 -32.882 1.00 88.38 427 ALA A N 1
ATOM 3285 C CA . ALA A 1 427 ? -2.512 8.269 -32.632 1.00 88.38 427 ALA A CA 1
ATOM 3286 C C . ALA A 1 427 ? -2.519 9.644 -31.933 1.00 88.38 427 ALA A C 1
ATOM 3288 O O . ALA A 1 427 ? -1.939 10.612 -32.431 1.00 88.38 427 ALA A O 1
ATOM 3289 N N . ALA A 1 428 ? -3.233 9.718 -30.813 1.00 88.25 428 ALA A N 1
ATOM 3290 C CA . ALA A 1 428 ? -3.387 10.910 -29.996 1.00 88.25 428 ALA A CA 1
ATOM 3291 C C . ALA A 1 428 ? -2.289 11.041 -28.930 1.00 88.25 428 ALA A C 1
ATOM 3293 O O . ALA A 1 428 ? -1.823 12.155 -28.727 1.00 88.25 428 ALA A O 1
ATOM 3294 N N . ASP A 1 429 ? -1.840 9.934 -28.324 1.00 86.12 429 ASP A N 1
ATOM 3295 C CA . ASP A 1 429 ? -0.985 9.959 -27.125 1.00 86.12 429 ASP A CA 1
ATOM 3296 C C . ASP A 1 429 ? 0.229 9.023 -27.252 1.00 86.12 429 ASP A C 1
ATOM 3298 O O . ASP A 1 429 ? 0.210 8.070 -28.047 1.00 86.12 429 ASP A O 1
ATOM 3302 N N . TRP A 1 430 ? 1.292 9.300 -26.479 1.00 91.19 430 TRP A N 1
ATOM 3303 C CA . TRP A 1 430 ? 2.548 8.530 -26.517 1.00 91.19 430 TRP A CA 1
ATOM 3304 C C . TRP A 1 430 ? 3.087 8.098 -25.149 1.00 91.19 430 TRP A C 1
ATOM 3306 O O . TRP A 1 430 ? 4.094 7.373 -25.095 1.00 91.19 430 TRP A O 1
ATOM 3316 N N . THR A 1 431 ? 2.446 8.512 -24.052 1.00 91.50 431 THR A N 1
ATOM 3317 C CA . THR A 1 431 ? 2.882 8.194 -22.687 1.00 91.50 431 THR A CA 1
ATOM 3318 C C . THR A 1 431 ? 1.727 7.690 -21.824 1.00 91.50 431 THR A C 1
ATOM 3320 O O . THR A 1 431 ? 0.841 8.453 -21.450 1.00 91.50 431 THR A O 1
ATOM 3323 N N . CYS A 1 432 ? 1.802 6.423 -21.410 1.00 91.69 432 CYS A N 1
ATOM 3324 C CA . CYS A 1 432 ? 0.894 5.845 -20.423 1.00 91.69 432 CYS A CA 1
ATOM 3325 C C . CYS A 1 432 ? 1.460 6.041 -19.013 1.00 91.69 432 CYS A C 1
ATOM 3327 O O . CYS A 1 432 ? 2.582 5.620 -18.706 1.00 91.69 432 CYS A O 1
ATOM 3329 N N . TRP A 1 433 ? 0.649 6.601 -18.126 1.00 94.56 433 TRP A N 1
ATOM 3330 C CA . TRP A 1 433 ? 0.953 6.796 -16.713 1.00 94.56 433 TRP A CA 1
ATOM 3331 C C . TRP A 1 433 ? 0.248 5.747 -15.857 1.00 94.56 433 TRP A C 1
ATOM 3333 O O . TRP A 1 433 ? -0.845 5.283 -16.185 1.00 94.56 433 TRP A O 1
ATOM 3343 N N . ARG A 1 434 ? 0.874 5.387 -14.738 1.00 91.06 434 ARG A N 1
ATOM 3344 C CA . ARG A 1 434 ? 0.295 4.564 -13.678 1.00 91.06 434 ARG A CA 1
ATOM 3345 C C . ARG A 1 434 ? 0.114 5.414 -12.434 1.00 91.06 434 ARG A C 1
ATOM 3347 O O . ARG A 1 434 ? 1.101 5.913 -11.899 1.00 91.06 434 ARG A O 1
ATOM 3354 N N . TYR A 1 435 ? -1.121 5.503 -11.960 1.00 93.62 435 TYR A N 1
ATOM 3355 C CA . TYR A 1 435 ? -1.498 6.161 -10.715 1.00 93.62 435 TYR A CA 1
ATOM 3356 C C . TYR A 1 435 ? -1.814 5.102 -9.662 1.00 93.62 435 TYR A C 1
ATOM 3358 O O . TYR A 1 435 ? -2.613 4.203 -9.925 1.00 93.62 435 TYR A O 1
ATOM 3366 N N . THR A 1 436 ? -1.189 5.189 -8.488 1.00 86.12 436 THR A N 1
ATOM 3367 C CA . THR A 1 436 ? -1.403 4.264 -7.365 1.00 86.12 436 THR A CA 1
ATOM 3368 C C . THR A 1 436 ? -1.922 5.040 -6.161 1.00 86.12 436 THR A C 1
ATOM 3370 O O . THR A 1 436 ? -1.218 5.885 -5.614 1.00 86.12 436 THR A O 1
ATOM 3373 N N . PHE A 1 437 ? -3.154 4.747 -5.759 1.00 90.75 437 PHE A N 1
ATOM 3374 C CA . PHE A 1 437 ? -3.879 5.411 -4.682 1.00 90.75 437 PHE A CA 1
ATOM 3375 C C . PHE A 1 437 ? -3.883 4.522 -3.437 1.00 90.75 437 PHE A C 1
ATOM 3377 O O . PHE A 1 437 ? -4.678 3.573 -3.382 1.00 90.75 437 PHE A O 1
ATOM 3384 N N . PRO A 1 438 ? -3.025 4.796 -2.444 1.00 78.94 438 PRO A N 1
ATOM 3385 C CA . PRO A 1 438 ? -3.104 4.115 -1.169 1.00 78.94 438 PRO A CA 1
ATOM 3386 C C . PRO A 1 438 ? -4.315 4.612 -0.365 1.00 78.94 438 PRO A C 1
ATOM 3388 O O . PRO A 1 438 ? -4.700 5.787 -0.385 1.00 78.94 438 PRO A O 1
ATOM 3391 N N . VAL A 1 439 ? -4.967 3.683 0.324 1.00 75.81 439 VAL A N 1
ATOM 3392 C CA . VAL A 1 439 ? -6.171 3.911 1.117 1.00 75.81 439 VAL A CA 1
ATOM 3393 C C . VAL A 1 439 ? -5.944 3.359 2.513 1.00 75.81 439 VAL A C 1
ATOM 3395 O O . VAL A 1 439 ? -5.847 2.147 2.704 1.00 75.81 439 VAL A O 1
ATOM 3398 N N . ASP A 1 440 ? -5.915 4.270 3.486 1.00 69.56 440 ASP A N 1
ATOM 3399 C CA . ASP A 1 440 ? -5.907 3.936 4.908 1.00 69.56 440 ASP A CA 1
ATOM 3400 C C . ASP A 1 440 ? -7.026 2.929 5.221 1.00 69.56 440 ASP A C 1
ATOM 3402 O O . ASP A 1 440 ? -8.192 3.114 4.852 1.00 69.56 440 ASP A O 1
ATOM 3406 N N . ILE A 1 441 ? -6.651 1.851 5.907 1.00 63.97 441 ILE A N 1
ATOM 3407 C CA . ILE A 1 441 ? -7.526 0.728 6.235 1.00 63.97 441 ILE A CA 1
ATOM 3408 C C . ILE A 1 441 ? -8.808 1.149 6.969 1.00 63.97 441 ILE A C 1
ATOM 3410 O O . ILE A 1 441 ? -9.860 0.550 6.756 1.00 63.97 441 ILE A O 1
ATOM 3414 N N . THR A 1 442 ? -8.759 2.211 7.774 1.00 60.66 442 THR A N 1
ATOM 3415 C CA . THR A 1 442 ? -9.899 2.724 8.552 1.00 60.66 442 THR A CA 1
ATOM 3416 C C . THR A 1 442 ? -10.990 3.346 7.680 1.00 60.66 442 THR A C 1
ATOM 3418 O O . THR A 1 442 ? -12.149 3.423 8.090 1.00 60.66 442 THR A O 1
ATOM 3421 N N . ARG A 1 443 ? -10.639 3.770 6.461 1.00 72.88 443 ARG A N 1
ATOM 3422 C CA . ARG A 1 443 ? -11.559 4.328 5.456 1.00 72.88 443 ARG A CA 1
ATOM 3423 C C . ARG A 1 443 ? -11.669 3.462 4.203 1.00 72.88 443 ARG A C 1
ATOM 3425 O O . ARG A 1 443 ? -12.321 3.882 3.247 1.00 72.88 443 ARG A O 1
ATOM 3432 N N . ALA A 1 444 ? -11.009 2.307 4.172 1.00 81.12 444 ALA A N 1
ATOM 3433 C CA . ALA A 1 444 ? -10.974 1.428 3.015 1.00 81.12 444 ALA A CA 1
ATOM 3434 C C . ALA A 1 444 ? -12.354 0.830 2.715 1.00 81.12 444 ALA A C 1
ATOM 3436 O O . ALA A 1 444 ? -13.148 0.547 3.614 1.00 81.12 444 ALA A O 1
ATOM 3437 N N . PHE A 1 445 ? -12.641 0.601 1.432 1.00 90.62 445 PHE A N 1
ATOM 3438 C CA . PHE A 1 445 ? -13.856 -0.108 1.048 1.00 90.62 445 PHE A CA 1
ATOM 3439 C C . PHE A 1 445 ? -13.758 -1.574 1.477 1.00 90.62 445 PHE A C 1
ATOM 3441 O O . PHE A 1 445 ? -12.840 -2.290 1.073 1.00 90.62 445 PHE A O 1
ATOM 3448 N N . VAL A 1 446 ? -14.714 -2.016 2.292 1.00 85.69 446 VAL A N 1
ATOM 3449 C CA . VAL A 1 446 ? -14.833 -3.406 2.736 1.00 85.69 446 VAL A CA 1
ATOM 3450 C C . VAL A 1 446 ? -15.713 -4.162 1.754 1.00 85.69 446 VAL A C 1
ATOM 3452 O O . VAL A 1 446 ? -16.912 -3.906 1.639 1.00 85.69 446 VAL A O 1
ATOM 3455 N N . GLN A 1 447 ? -15.121 -5.127 1.065 1.00 84.62 447 GLN A N 1
ATOM 3456 C CA . GLN A 1 447 ? -15.852 -5.997 0.157 1.00 84.62 447 GLN A CA 1
ATOM 3457 C C . GLN A 1 447 ? -16.380 -7.218 0.906 1.00 84.62 447 GLN A C 1
ATOM 3459 O O . GLN A 1 447 ? -15.685 -7.743 1.766 1.00 84.62 447 GLN A O 1
ATOM 3464 N N . THR A 1 448 ? -17.560 -7.724 0.544 1.00 84.62 448 THR A N 1
ATOM 3465 C CA . THR A 1 448 ? -18.228 -8.811 1.291 1.00 84.62 448 THR A CA 1
ATOM 3466 C C . THR A 1 448 ? -18.443 -10.095 0.482 1.00 84.62 448 THR A C 1
ATOM 3468 O O . THR A 1 448 ? -19.135 -11.008 0.933 1.00 84.62 448 THR A O 1
ATOM 3471 N N . GLY A 1 449 ? -17.850 -10.195 -0.713 1.00 75.75 449 GLY A N 1
ATOM 3472 C CA . GLY A 1 449 ? -17.934 -11.400 -1.542 1.00 75.75 449 GLY A CA 1
ATOM 3473 C C . GLY A 1 449 ? -17.126 -12.572 -0.974 1.00 75.75 449 GLY A C 1
ATOM 3474 O O . GLY A 1 449 ? -16.150 -12.393 -0.249 1.00 75.75 449 GLY A O 1
ATOM 3475 N N . THR A 1 450 ? -17.507 -13.794 -1.333 1.00 72.19 450 THR A N 1
ATOM 3476 C CA . THR A 1 450 ? -16.802 -15.033 -0.960 1.00 72.19 450 THR A CA 1
ATOM 3477 C C . THR A 1 450 ? -16.683 -15.961 -2.169 1.00 72.19 450 THR A C 1
ATOM 3479 O O . THR A 1 450 ? -17.317 -15.723 -3.192 1.00 72.19 450 THR A O 1
ATOM 3482 N N . VAL A 1 451 ? -15.889 -17.031 -2.078 1.00 64.25 451 VAL A N 1
ATOM 3483 C CA . VAL A 1 451 ? -15.788 -18.026 -3.164 1.00 64.25 451 VAL A CA 1
ATOM 3484 C C . VAL A 1 451 ? -17.145 -18.686 -3.455 1.00 64.25 451 VAL A C 1
ATOM 3486 O O . VAL A 1 451 ? -17.474 -18.911 -4.616 1.00 64.25 451 VAL A O 1
ATOM 3489 N N . ASP A 1 452 ? -17.948 -18.951 -2.419 1.00 65.31 452 ASP A N 1
ATOM 3490 C CA . ASP A 1 452 ? -19.266 -19.592 -2.552 1.00 65.31 452 ASP A CA 1
ATOM 3491 C C . ASP A 1 452 ? -20.382 -18.602 -2.929 1.00 65.31 452 ASP A C 1
ATOM 3493 O O . ASP A 1 452 ? -21.378 -18.975 -3.551 1.00 65.31 452 ASP A O 1
ATOM 3497 N N . HIS A 1 453 ? -20.206 -17.329 -2.568 1.00 75.44 453 HIS A N 1
ATOM 3498 C CA . HIS A 1 453 ? -21.124 -16.232 -2.865 1.00 75.44 453 HIS A CA 1
ATOM 3499 C C . HIS A 1 453 ? -20.337 -15.024 -3.389 1.00 75.44 453 HIS A C 1
ATOM 3501 O O . HIS A 1 453 ? -20.107 -14.070 -2.635 1.00 75.44 453 HIS A O 1
ATOM 3507 N N . PRO A 1 454 ? -19.868 -15.067 -4.648 1.00 83.56 454 PRO A N 1
ATOM 3508 C CA . PRO A 1 454 ? -19.132 -13.956 -5.226 1.00 83.56 454 PRO A CA 1
ATOM 3509 C C . PRO A 1 454 ? -20.063 -12.765 -5.468 1.00 83.56 454 PRO A C 1
ATOM 3511 O O . PRO A 1 454 ? -21.255 -12.937 -5.730 1.00 83.56 454 PRO A O 1
ATOM 3514 N N . ILE A 1 455 ? -19.513 -11.557 -5.378 1.00 90.25 455 ILE A N 1
ATOM 3515 C CA . ILE A 1 455 ? -20.240 -10.301 -5.599 1.00 90.25 455 ILE A CA 1
ATOM 3516 C C . ILE A 1 455 ? -19.516 -9.511 -6.684 1.00 90.25 455 ILE A C 1
ATOM 3518 O O . ILE A 1 455 ? -18.291 -9.419 -6.647 1.00 90.25 455 ILE A O 1
ATOM 3522 N N . VAL A 1 456 ? -20.263 -8.948 -7.630 1.00 94.25 456 VAL A N 1
ATOM 3523 C CA . VAL A 1 456 ? -19.733 -8.002 -8.618 1.00 94.25 456 VAL A CA 1
ATOM 3524 C C . VAL A 1 456 ? -19.818 -6.591 -8.042 1.00 94.25 456 VAL A C 1
ATOM 3526 O O . VAL A 1 456 ? -20.823 -6.223 -7.427 1.00 94.25 456 VAL A O 1
ATOM 3529 N N . TYR A 1 457 ? -18.748 -5.824 -8.207 1.00 96.88 457 TYR A N 1
ATOM 3530 C CA . TYR A 1 457 ? -18.695 -4.399 -7.892 1.00 96.88 457 TYR A CA 1
ATOM 3531 C C . TYR A 1 457 ? -18.184 -3.634 -9.107 1.00 96.88 457 TYR A C 1
ATOM 3533 O O . TYR A 1 457 ? -17.565 -4.223 -9.987 1.00 96.88 457 TYR A O 1
ATOM 3541 N N . TRP A 1 458 ? -18.401 -2.323 -9.111 1.00 97.56 458 TRP A N 1
ATOM 3542 C CA . TRP A 1 458 ? -17.898 -1.419 -10.144 1.00 97.56 458 TRP A CA 1
ATOM 3543 C C . TRP A 1 458 ? -16.939 -0.401 -9.530 1.00 97.56 458 TRP A C 1
ATOM 3545 O O . TRP A 1 458 ? -17.244 0.136 -8.463 1.00 97.56 458 TRP A O 1
ATOM 3555 N N . LEU A 1 459 ? -15.802 -0.148 -10.180 1.00 98.06 459 LEU A N 1
ATOM 3556 C CA . LEU A 1 459 ? -14.891 0.960 -9.883 1.00 98.06 459 LEU A CA 1
ATOM 3557 C C . LEU A 1 459 ? -15.177 2.100 -10.857 1.00 98.06 459 LEU A C 1
ATOM 3559 O O . LEU A 1 459 ? -15.116 1.880 -12.063 1.00 98.06 459 LEU A O 1
ATOM 3563 N N . ASP A 1 460 ? -15.414 3.304 -10.344 1.00 96.62 460 ASP A N 1
ATOM 3564 C CA . ASP A 1 460 ? -15.507 4.528 -11.144 1.00 96.62 460 ASP A CA 1
ATOM 3565 C C . ASP A 1 460 ? -14.309 5.463 -10.916 1.00 96.62 460 ASP A C 1
ATOM 3567 O O . ASP A 1 460 ? -13.753 5.538 -9.813 1.00 96.62 460 ASP A O 1
ATOM 3571 N N . VAL A 1 461 ? -13.902 6.155 -11.986 1.00 97.81 461 VAL A N 1
ATOM 3572 C CA . VAL A 1 461 ? -12.790 7.111 -12.015 1.00 97.81 461 VAL A CA 1
ATOM 3573 C C . VAL A 1 461 ? -13.224 8.409 -12.687 1.00 97.81 461 VAL A C 1
ATOM 3575 O O . VAL A 1 461 ? -13.698 8.433 -13.825 1.00 97.81 461 VAL A O 1
ATOM 3578 N N . GLN A 1 462 ? -12.903 9.522 -12.028 1.00 95.44 462 GLN A N 1
ATOM 3579 C CA . GLN A 1 462 ? -13.010 10.856 -12.600 1.00 95.44 462 GLN A CA 1
ATOM 3580 C C . GLN A 1 462 ? -11.814 11.728 -12.223 1.00 95.44 462 GLN A C 1
ATOM 3582 O O . GLN A 1 462 ? -11.472 11.855 -11.046 1.00 95.44 462 GLN A O 1
ATOM 3587 N N . ALA A 1 463 ? -11.210 12.391 -13.207 1.00 96.56 463 ALA A N 1
ATOM 3588 C CA . ALA A 1 463 ? -10.074 13.278 -12.997 1.00 96.56 463 ALA A CA 1
ATOM 3589 C C . ALA A 1 463 ? -10.467 14.760 -13.065 1.00 96.56 463 ALA A C 1
ATOM 3591 O O . ALA A 1 463 ? -11.351 15.181 -13.815 1.00 96.56 463 ALA A O 1
ATOM 3592 N N . LYS A 1 464 ? -9.773 15.582 -12.283 1.00 94.81 464 LYS A N 1
ATOM 3593 C CA . LYS A 1 464 ? -9.901 17.036 -12.282 1.00 94.81 464 LYS A CA 1
ATOM 3594 C C . LYS A 1 464 ? -8.512 17.685 -12.240 1.00 94.81 464 LYS A C 1
ATOM 3596 O O . LYS A 1 464 ? -7.926 17.759 -11.159 1.00 94.81 464 LYS A O 1
ATOM 3601 N N . PRO A 1 465 ? -7.978 18.167 -13.372 1.00 92.75 465 PRO A N 1
ATOM 3602 C CA . PRO A 1 465 ? -6.779 19.005 -13.379 1.00 92.75 465 PRO A CA 1
ATOM 3603 C C . PRO A 1 465 ? -6.920 20.183 -12.402 1.00 92.75 465 PRO A C 1
ATOM 3605 O O . PRO A 1 465 ? -8.001 20.763 -12.291 1.00 92.75 465 PRO A O 1
ATOM 3608 N N . ILE A 1 466 ? -5.867 20.510 -11.645 1.00 84.81 466 ILE A N 1
ATOM 3609 C CA . ILE A 1 466 ? -5.946 21.577 -10.626 1.00 84.81 466 ILE A CA 1
ATOM 3610 C C . ILE A 1 466 ? -5.974 22.963 -11.255 1.00 84.81 466 ILE A C 1
ATOM 3612 O O . ILE A 1 466 ? -6.718 23.832 -10.801 1.00 84.81 466 ILE A O 1
ATOM 3616 N N . GLU A 1 467 ? -5.154 23.169 -12.280 1.00 76.06 467 GLU A N 1
ATOM 3617 C CA . GLU A 1 467 ? -5.239 24.360 -13.108 1.00 76.06 467 GLU A CA 1
ATOM 3618 C C . GLU A 1 467 ? -6.165 24.070 -14.290 1.00 76.06 467 GLU A C 1
ATOM 3620 O O . GLU A 1 467 ? -6.015 23.050 -14.966 1.00 76.06 467 GLU A O 1
ATOM 3625 N N . GLU A 1 468 ? -7.124 24.967 -14.536 1.00 64.62 468 GLU A N 1
ATOM 3626 C CA . GLU A 1 468 ? -8.058 24.878 -15.662 1.00 64.62 468 GLU A CA 1
ATOM 3627 C C . GLU A 1 468 ? -7.327 25.182 -16.977 1.00 64.62 468 GLU A C 1
ATOM 3629 O O . GLU A 1 468 ? -7.468 26.254 -17.571 1.00 64.62 468 GLU A O 1
ATOM 3634 N N . ILE A 1 469 ? -6.508 24.238 -17.431 1.00 72.25 469 ILE A N 1
ATOM 3635 C CA . ILE A 1 469 ? -5.924 24.241 -18.767 1.00 72.25 469 ILE A CA 1
ATOM 3636 C C . ILE A 1 469 ? -6.844 23.395 -19.639 1.00 72.25 469 ILE A C 1
ATOM 3638 O O . ILE A 1 469 ? -6.827 22.172 -19.518 1.00 72.25 469 ILE A O 1
ATOM 3642 N N . PRO A 1 470 ? -7.644 24.000 -20.538 1.00 74.12 470 PRO A N 1
ATOM 3643 C CA . PRO A 1 470 ? -8.676 23.263 -21.267 1.00 74.12 470 PRO A CA 1
ATOM 3644 C C . PRO A 1 470 ? -8.140 22.134 -22.160 1.00 74.12 470 PRO A C 1
ATOM 3646 O O . PRO A 1 470 ? -8.904 21.259 -22.559 1.00 74.12 470 PRO A O 1
ATOM 3649 N N . SER A 1 471 ? -6.849 22.168 -22.508 1.00 82.44 471 SER A N 1
ATOM 3650 C CA . SER A 1 471 ? -6.182 21.117 -23.281 1.00 82.44 471 SER A CA 1
ATOM 3651 C C . SER A 1 471 ? -5.705 19.936 -22.435 1.00 82.44 471 SER A C 1
ATOM 3653 O O . SER A 1 471 ? -5.573 18.850 -22.989 1.00 82.44 471 SER A O 1
ATOM 3655 N N . ALA A 1 472 ? -5.487 20.108 -21.126 1.00 91.38 472 ALA A N 1
ATOM 3656 C CA . ALA A 1 472 ? -5.028 19.036 -20.249 1.00 91.38 472 ALA A CA 1
ATOM 3657 C C . ALA A 1 472 ? -6.206 18.125 -19.888 1.00 91.38 472 ALA A C 1
ATOM 3659 O O . ALA A 1 472 ? -6.952 18.376 -18.940 1.00 91.38 472 ALA A O 1
ATOM 3660 N N . ARG A 1 473 ? -6.407 17.075 -20.684 1.00 93.31 473 ARG A N 1
ATOM 3661 C CA . ARG A 1 473 ? -7.518 16.132 -20.523 1.00 93.31 473 ARG A CA 1
ATOM 3662 C C . ARG A 1 473 ? -6.976 14.757 -20.185 1.00 93.31 473 ARG A C 1
ATOM 3664 O O . ARG A 1 473 ? -6.140 14.245 -20.916 1.00 93.31 473 ARG A O 1
ATOM 3671 N N . PHE A 1 474 ? -7.474 14.179 -19.098 1.00 96.88 474 PHE A N 1
ATOM 3672 C CA . PHE A 1 474 ? -7.105 12.842 -18.648 1.00 96.88 474 PHE A CA 1
ATOM 3673 C C . PHE A 1 474 ? -8.063 11.789 -19.211 1.00 96.88 474 PHE A C 1
ATOM 3675 O O . PHE A 1 474 ? -9.279 12.016 -19.273 1.00 96.88 474 PHE A O 1
ATOM 3682 N N . GLY A 1 475 ? -7.506 10.658 -19.638 1.00 97.44 475 GLY A N 1
ATOM 3683 C CA . GLY A 1 475 ? -8.258 9.517 -20.135 1.00 97.44 475 GLY A CA 1
ATOM 3684 C C . GLY A 1 475 ? -7.853 8.234 -19.421 1.00 97.44 475 GLY A C 1
ATOM 3685 O O . GLY A 1 475 ? -6.671 7.995 -19.184 1.00 97.44 475 GLY A O 1
ATOM 3686 N N . TRP A 1 476 ? -8.840 7.410 -19.072 1.00 98.38 476 TRP A N 1
ATOM 3687 C CA . TRP A 1 476 ? -8.626 6.093 -18.486 1.00 98.38 476 TRP A CA 1
ATOM 3688 C C . TRP A 1 476 ? -8.327 5.085 -19.595 1.00 98.38 476 TRP A C 1
ATOM 3690 O O . TRP A 1 476 ? -9.092 4.924 -20.550 1.00 98.38 476 TRP A O 1
ATOM 3700 N N . LYS A 1 477 ? -7.194 4.407 -19.459 1.00 97.62 477 LYS A N 1
ATOM 3701 C CA . LYS A 1 477 ? -6.689 3.428 -20.406 1.00 97.62 477 LYS A CA 1
ATOM 3702 C C . LYS A 1 477 ? -7.586 2.194 -20.515 1.00 97.62 477 LYS A C 1
ATOM 3704 O O . LYS A 1 477 ? -8.022 1.638 -19.510 1.00 97.62 477 LYS A O 1
ATOM 3709 N N . THR A 1 478 ? -7.798 1.721 -21.739 1.00 97.19 478 THR A N 1
ATOM 3710 C CA . THR A 1 478 ? -8.478 0.445 -22.036 1.00 97.19 478 THR A CA 1
ATOM 3711 C C . THR A 1 478 ? -7.607 -0.775 -21.725 1.00 97.19 478 THR A C 1
ATOM 3713 O O . THR A 1 478 ? -6.377 -0.689 -21.703 1.00 97.19 478 THR A O 1
ATOM 3716 N N . THR A 1 479 ? -8.222 -1.941 -21.516 1.00 94.19 479 THR A N 1
ATOM 3717 C CA . THR A 1 479 ? -7.525 -3.225 -21.309 1.00 94.19 479 THR A CA 1
ATOM 3718 C C . THR A 1 479 ? -7.764 -4.193 -22.479 1.00 94.19 479 THR A C 1
ATOM 3720 O O . THR A 1 479 ? -8.814 -4.136 -23.112 1.00 94.19 479 THR A O 1
ATOM 3723 N N . PRO A 1 480 ? -6.822 -5.107 -22.806 1.00 86.88 480 PRO A N 1
ATOM 3724 C CA . PRO A 1 480 ? -7.101 -6.202 -23.737 1.00 86.88 480 PRO A CA 1
ATOM 3725 C C . PRO A 1 480 ? -7.824 -7.380 -23.054 1.00 86.88 480 PRO A C 1
ATOM 3727 O O . PRO A 1 480 ? -8.075 -8.404 -23.691 1.00 86.88 480 PRO A O 1
ATOM 3730 N N . THR A 1 481 ? -8.058 -7.295 -21.740 1.00 84.00 481 THR A N 1
ATOM 3731 C CA . THR A 1 481 ? -8.715 -8.341 -20.952 1.00 84.00 481 THR A CA 1
ATOM 3732 C C . THR A 1 481 ? -10.192 -8.026 -20.864 1.00 84.00 481 THR A C 1
ATOM 3734 O O . THR A 1 481 ? -10.532 -6.989 -20.319 1.00 84.00 481 THR A O 1
ATOM 3737 N N . HIS A 1 482 ? -11.041 -8.937 -21.335 1.00 83.19 482 HIS A N 1
ATOM 3738 C CA . HIS A 1 482 ? -12.482 -8.775 -21.200 1.00 83.19 482 HIS A CA 1
ATOM 3739 C C . HIS A 1 482 ? -13.040 -9.620 -20.066 1.00 83.19 482 HIS A C 1
ATOM 3741 O O . HIS A 1 482 ? -12.799 -10.836 -20.028 1.00 83.19 482 HIS A O 1
ATOM 3747 N N . TRP A 1 483 ? -13.784 -8.999 -19.155 1.00 82.88 483 TRP A N 1
ATOM 3748 C CA . TRP A 1 483 ? -14.432 -9.691 -18.050 1.00 82.88 483 TRP A CA 1
ATOM 3749 C C . TRP A 1 483 ? -15.872 -9.207 -17.866 1.00 82.88 483 TRP A C 1
ATOM 3751 O O . TRP A 1 483 ? -16.131 -8.025 -17.871 1.00 82.88 483 TRP A O 1
ATOM 3761 N N . ASN A 1 484 ? -16.789 -10.166 -17.713 1.00 80.25 484 ASN A N 1
ATOM 3762 C CA . ASN A 1 484 ? -18.221 -9.966 -17.484 1.00 80.25 484 ASN A CA 1
ATOM 3763 C C . ASN A 1 484 ? -18.959 -9.065 -18.501 1.00 80.25 484 ASN A C 1
ATOM 3765 O O . ASN A 1 484 ? -19.389 -9.596 -19.531 1.00 80.25 484 ASN A O 1
ATOM 3769 N N . ASP A 1 485 ? -19.155 -7.781 -18.207 1.00 82.50 485 ASP A N 1
ATOM 3770 C CA . ASP A 1 485 ? -19.966 -6.841 -18.986 1.00 82.50 485 ASP A CA 1
ATOM 3771 C C . ASP A 1 485 ? -19.129 -5.638 -19.437 1.00 82.50 485 ASP A C 1
ATOM 3773 O O . ASP A 1 485 ? -18.073 -5.370 -18.889 1.00 82.50 485 ASP A O 1
ATOM 3777 N N . ASP A 1 486 ? -19.614 -4.907 -20.439 1.00 91.25 486 ASP A N 1
ATOM 3778 C CA . ASP A 1 486 ? -18.951 -3.701 -20.929 1.00 91.25 486 ASP A CA 1
ATOM 3779 C C . ASP A 1 486 ? -18.767 -2.630 -19.846 1.00 91.25 486 ASP A C 1
ATOM 3781 O O . ASP A 1 486 ? -19.722 -2.267 -19.140 1.00 91.25 486 ASP A O 1
ATOM 3785 N N . ALA A 1 487 ? -17.603 -1.980 -19.853 1.00 96.12 487 ALA A N 1
ATOM 3786 C CA . ALA A 1 487 ? -17.418 -0.724 -19.146 1.00 96.12 487 ALA A CA 1
ATOM 3787 C C . ALA A 1 487 ? -18.486 0.310 -19.553 1.00 96.12 487 ALA A C 1
ATOM 3789 O O . ALA A 1 487 ? -19.006 0.356 -20.674 1.00 96.12 487 ALA A O 1
ATOM 3790 N N . CYS A 1 488 ? -18.815 1.190 -18.617 1.00 96.19 488 CYS A N 1
ATOM 3791 C CA . CYS A 1 488 ? -19.925 2.124 -18.718 1.00 96.19 488 CYS A CA 1
ATOM 3792 C C . CYS A 1 488 ? -19.460 3.576 -18.586 1.00 96.19 488 CYS A C 1
ATOM 3794 O O . CYS A 1 488 ? -18.456 3.870 -17.942 1.00 96.19 488 CYS A O 1
ATOM 3796 N N . TRP A 1 489 ? -20.239 4.509 -19.136 1.00 96.94 489 TRP A N 1
ATOM 3797 C CA . TRP A 1 489 ? -20.024 5.943 -18.933 1.00 96.94 489 TRP A CA 1
ATOM 3798 C C . TRP A 1 489 ? -21.307 6.695 -18.574 1.00 96.94 489 TRP A C 1
ATOM 3800 O O . TRP A 1 489 ? -22.417 6.251 -18.887 1.00 96.94 489 TRP A O 1
ATOM 3810 N N . ALA A 1 490 ? -21.161 7.857 -17.932 1.00 96.44 490 ALA A N 1
ATOM 3811 C CA . ALA A 1 490 ? -22.264 8.772 -17.639 1.00 96.44 490 ALA A CA 1
ATOM 3812 C C . ALA A 1 490 ? -21.820 10.249 -17.682 1.00 96.44 490 ALA A C 1
ATOM 3814 O O . ALA A 1 490 ? -20.730 10.575 -17.210 1.00 96.44 490 ALA A O 1
ATOM 3815 N N . PRO A 1 491 ? -22.658 11.183 -18.179 1.00 95.38 491 PRO A N 1
ATOM 3816 C CA . PRO A 1 491 ? -22.361 12.611 -18.180 1.00 95.38 491 PRO A CA 1
ATOM 3817 C C . PRO A 1 491 ? -22.675 13.246 -16.812 1.00 95.38 491 PRO A C 1
ATOM 3819 O O . PRO A 1 491 ? -23.629 14.019 -16.670 1.00 95.38 491 PRO A O 1
ATOM 3822 N N . ALA A 1 492 ? -21.948 12.844 -15.770 1.00 94.25 492 ALA A N 1
ATOM 3823 C CA . ALA A 1 492 ? -22.226 13.220 -14.384 1.00 94.25 492 ALA A CA 1
ATOM 3824 C C . ALA A 1 492 ? -20.945 13.341 -13.535 1.00 94.25 492 ALA A C 1
ATOM 3826 O O . ALA A 1 492 ? -19.830 13.290 -14.045 1.00 94.25 492 ALA A O 1
ATOM 3827 N N . THR A 1 493 ? -21.109 13.565 -12.232 1.00 92.88 493 THR A N 1
ATOM 3828 C CA . THR A 1 493 ? -20.031 13.605 -11.233 1.00 92.88 493 THR A CA 1
ATOM 3829 C C . THR A 1 493 ? -20.492 12.875 -9.978 1.00 92.88 493 THR A C 1
ATOM 3831 O O . THR A 1 493 ? -21.667 12.995 -9.620 1.00 92.88 493 THR A O 1
ATOM 3834 N N . GLU A 1 494 ? -19.586 12.202 -9.274 1.00 88.00 494 GLU A N 1
ATOM 3835 C CA . GLU A 1 494 ? -19.909 11.533 -8.009 1.00 88.00 494 GLU A CA 1
ATOM 3836 C C . GLU A 1 494 ? -20.385 12.513 -6.909 1.00 88.00 494 GLU A C 1
ATOM 3838 O O . GLU A 1 494 ? -19.886 13.647 -6.834 1.00 88.00 494 GLU A O 1
ATOM 3843 N N . PRO A 1 495 ? -21.312 12.097 -6.016 1.00 89.69 495 PRO A N 1
ATOM 3844 C CA . PRO A 1 495 ? -21.962 10.782 -5.968 1.00 89.69 495 PRO A CA 1
ATOM 3845 C C . PRO A 1 495 ? -23.072 10.601 -7.020 1.00 89.69 495 PRO A C 1
ATOM 3847 O O . PRO A 1 495 ? -23.975 11.441 -7.105 1.00 89.69 495 PRO A O 1
ATOM 3850 N N . TYR A 1 496 ? -23.057 9.498 -7.779 1.00 90.75 496 TYR A N 1
ATOM 3851 C CA . TYR A 1 496 ? -24.031 9.231 -8.847 1.00 90.75 496 TYR A CA 1
ATOM 3852 C C . TYR A 1 496 ? -24.801 7.912 -8.662 1.00 90.75 496 TYR A C 1
ATOM 3854 O O . TYR A 1 496 ? -24.307 6.916 -8.151 1.00 90.75 496 TYR A O 1
ATOM 3862 N N . SER A 1 497 ? -26.078 7.892 -9.051 1.00 89.19 497 SER A N 1
ATOM 3863 C CA . SER A 1 497 ? -26.933 6.683 -9.031 1.00 89.19 497 SER A CA 1
ATOM 3864 C C . SER A 1 497 ? -27.954 6.699 -10.173 1.00 89.19 497 SER A C 1
ATOM 3866 O O . SER A 1 497 ? -29.084 6.229 -10.025 1.00 89.19 497 SER A O 1
ATOM 3868 N N . GLY A 1 498 ? -27.603 7.373 -11.271 1.00 89.50 498 GLY A N 1
ATOM 3869 C CA . GLY A 1 498 ? -28.470 7.528 -12.432 1.00 89.50 498 GLY A CA 1
ATOM 3870 C C . GLY A 1 498 ? -28.285 6.412 -13.459 1.00 89.50 498 GLY A C 1
ATOM 3871 O O . GLY A 1 498 ? -28.009 5.269 -13.114 1.00 89.50 498 GLY A O 1
ATOM 3872 N N . ILE A 1 499 ? -28.506 6.750 -14.728 1.00 90.44 499 ILE A N 1
ATOM 3873 C CA . ILE A 1 499 ? -28.418 5.806 -15.847 1.00 90.44 499 ILE A CA 1
ATOM 3874 C C . ILE A 1 499 ? -27.001 5.847 -16.407 1.00 90.44 499 ILE A C 1
ATOM 3876 O O . ILE A 1 499 ? -26.454 6.928 -16.610 1.00 90.44 499 ILE A O 1
ATOM 3880 N N . TRP A 1 500 ? -26.465 4.674 -16.711 1.00 94.56 500 TRP A N 1
ATOM 3881 C CA . TRP A 1 500 ? -25.177 4.503 -17.367 1.00 94.56 500 TRP A CA 1
ATOM 3882 C C . TRP A 1 500 ? -25.365 3.949 -18.777 1.00 94.56 500 TRP A C 1
ATOM 3884 O O . TRP A 1 500 ? -26.294 3.177 -19.033 1.00 94.56 500 TRP A O 1
ATOM 3894 N N . TRP A 1 501 ? -24.487 4.348 -19.690 1.00 94.19 501 TRP A N 1
ATOM 3895 C CA . TRP A 1 501 ? -24.474 3.892 -21.076 1.00 94.19 501 TRP A CA 1
ATOM 3896 C C . TRP A 1 501 ? -23.299 2.935 -21.295 1.00 94.19 501 TRP A C 1
ATOM 3898 O O . TRP A 1 501 ? -22.179 3.265 -20.910 1.00 94.19 501 TRP A O 1
ATOM 3908 N N . GLU A 1 502 ? -23.556 1.784 -21.927 1.00 93.25 502 GLU A N 1
ATOM 3909 C CA . GLU A 1 502 ? -22.511 0.816 -22.303 1.00 93.25 502 GLU A CA 1
ATOM 3910 C C . GLU A 1 502 ? -21.485 1.443 -23.264 1.00 93.25 502 GLU A C 1
ATOM 3912 O O . GLU A 1 502 ? -21.830 2.289 -24.103 1.00 93.25 502 GLU A O 1
ATOM 3917 N N . MET A 1 503 ? -20.223 1.028 -23.156 1.00 94.06 503 MET A N 1
ATOM 3918 C CA . MET A 1 503 ? -19.147 1.457 -24.043 1.00 94.06 503 MET A CA 1
ATOM 3919 C C . MET A 1 503 ? -18.740 0.350 -25.011 1.00 94.06 503 MET A C 1
ATOM 3921 O O . MET A 1 503 ? -18.282 -0.718 -24.632 1.00 94.06 503 MET A O 1
ATOM 3925 N N . ARG A 1 504 ? -18.822 0.671 -26.303 1.00 93.44 504 ARG A N 1
ATOM 3926 C CA . ARG A 1 504 ? -18.339 -0.168 -27.405 1.00 93.44 504 ARG A CA 1
ATOM 3927 C C . ARG A 1 504 ? -17.226 0.553 -28.146 1.00 93.44 504 ARG A C 1
ATOM 3929 O O . ARG A 1 504 ? -17.232 1.786 -28.220 1.00 93.44 504 ARG A O 1
ATOM 3936 N N . TYR A 1 505 ? -16.317 -0.206 -28.753 1.00 93.06 505 TYR A N 1
ATOM 3937 C CA . TYR A 1 505 ? -15.290 0.372 -29.616 1.00 93.06 505 TYR A CA 1
ATOM 3938 C C . TYR A 1 505 ? -15.932 1.223 -30.728 1.00 93.06 505 TYR A C 1
ATOM 3940 O O . TYR A 1 505 ? -16.846 0.742 -31.405 1.00 93.06 505 TYR A O 1
ATOM 3948 N N . PRO A 1 506 ? -15.487 2.481 -30.918 1.00 93.00 506 PRO A N 1
ATOM 3949 C CA . PRO A 1 506 ? -16.159 3.445 -31.784 1.00 93.00 506 PRO A CA 1
ATOM 3950 C C . PRO A 1 506 ? -15.918 3.182 -33.271 1.00 93.00 506 PRO A C 1
ATOM 3952 O O . PRO A 1 506 ? -14.973 2.493 -33.666 1.00 93.00 506 PRO A O 1
ATOM 3955 N N . ASP A 1 507 ? -16.735 3.813 -34.116 1.00 87.62 507 ASP A N 1
ATOM 3956 C CA . ASP A 1 507 ? -16.518 3.829 -35.561 1.00 87.62 507 ASP A CA 1
ATOM 3957 C C . ASP A 1 507 ? -15.086 4.295 -35.892 1.00 87.62 507 ASP A C 1
ATOM 3959 O O . ASP A 1 507 ? -14.590 5.289 -35.360 1.00 87.62 507 ASP A O 1
ATOM 3963 N N . ASN A 1 508 ? -14.438 3.600 -36.833 1.00 86.50 508 ASN A N 1
ATOM 3964 C CA . ASN A 1 508 ? -13.030 3.767 -37.233 1.00 86.50 508 ASN A CA 1
ATOM 3965 C C . ASN A 1 508 ? -11.975 3.168 -36.283 1.00 86.50 508 ASN A C 1
ATOM 3967 O O . ASN A 1 508 ? -10.790 3.229 -36.615 1.00 86.50 508 ASN A O 1
ATOM 3971 N N . HIS A 1 509 ? -12.366 2.522 -35.179 1.00 93.12 509 HIS A N 1
ATOM 3972 C CA . HIS A 1 509 ? -11.464 1.654 -34.419 1.00 93.12 509 HIS A CA 1
ATOM 3973 C C . HIS A 1 509 ? -11.376 0.244 -35.049 1.00 93.12 509 HIS A C 1
ATOM 3975 O O . HIS A 1 509 ? -12.400 -0.278 -35.499 1.00 93.12 509 HIS A O 1
ATOM 3981 N N . PRO A 1 510 ? -10.207 -0.433 -35.065 1.00 90.31 510 PRO A N 1
ATOM 3982 C CA . PRO A 1 510 ? -10.075 -1.790 -35.616 1.00 90.31 510 PRO A CA 1
ATOM 3983 C C . PRO A 1 510 ? -10.956 -2.862 -34.958 1.00 90.31 510 PRO A C 1
ATOM 3985 O O . PRO A 1 510 ? -11.192 -3.903 -35.569 1.00 90.31 510 PRO A O 1
ATOM 3988 N N . TRP A 1 511 ? -11.424 -2.620 -33.731 1.00 90.62 511 TRP A N 1
ATOM 3989 C CA . TRP A 1 511 ? -12.261 -3.545 -32.958 1.00 90.62 511 TRP A CA 1
ATOM 3990 C C . TRP A 1 511 ? -13.733 -3.122 -32.866 1.00 90.62 511 TRP A C 1
ATOM 3992 O O . TRP A 1 511 ? -14.450 -3.624 -32.017 1.00 90.62 511 TRP A O 1
ATOM 4002 N N . VAL A 1 512 ? -14.226 -2.216 -33.716 1.00 91.38 512 VAL A N 1
ATOM 4003 C CA . VAL A 1 512 ? -15.671 -1.916 -33.762 1.00 91.38 512 VAL A CA 1
ATOM 4004 C C . VAL A 1 512 ? -16.489 -3.165 -34.164 1.00 91.38 512 VAL A C 1
ATOM 4006 O O . VAL A 1 512 ? -16.114 -3.825 -35.140 1.00 91.38 512 VAL A O 1
ATOM 4009 N N . PRO A 1 513 ? -17.626 -3.494 -33.507 1.00 89.75 513 PRO A N 1
ATOM 4010 C CA . PRO A 1 513 ? -18.255 -2.873 -32.333 1.00 89.75 513 PRO A CA 1
ATOM 4011 C C . PRO A 1 513 ? -18.077 -3.716 -31.049 1.00 89.75 513 PRO A C 1
ATOM 4013 O O . PRO A 1 513 ? -19.039 -3.918 -30.314 1.00 89.75 513 PRO A O 1
ATOM 4016 N N . GLU A 1 514 ? -16.897 -4.290 -30.818 1.00 90.75 514 GLU A N 1
ATOM 4017 C CA . GLU A 1 514 ? -16.617 -5.135 -29.647 1.00 90.75 514 GLU A CA 1
ATOM 4018 C C . GLU A 1 514 ? -16.717 -4.337 -28.324 1.00 90.75 514 GLU A C 1
ATOM 4020 O O . GLU A 1 514 ? -16.717 -3.100 -28.329 1.00 90.75 514 GLU A O 1
ATOM 4025 N N . SER A 1 515 ? -16.823 -5.052 -27.195 1.00 90.94 515 SER A N 1
ATOM 4026 C CA . SER A 1 515 ? -16.855 -4.470 -25.837 1.00 90.94 515 SER A CA 1
ATOM 4027 C C . SER A 1 515 ? -15.592 -3.665 -25.520 1.00 90.94 515 SER A C 1
ATOM 4029 O O . SER A 1 515 ? -14.507 -4.045 -25.959 1.00 90.94 515 SER A O 1
ATOM 4031 N N . ILE A 1 516 ? -15.723 -2.593 -24.736 1.00 94.38 516 ILE A N 1
ATOM 4032 C CA . ILE A 1 516 ? -14.602 -1.900 -24.092 1.00 94.38 516 ILE A CA 1
ATOM 4033 C C . ILE A 1 516 ? -14.598 -2.249 -22.609 1.00 94.38 516 ILE A C 1
ATOM 4035 O O . ILE A 1 516 ? -15.611 -2.032 -21.960 1.00 94.38 516 ILE A O 1
ATOM 4039 N N . ASP A 1 517 ? -13.426 -2.618 -22.086 1.00 96.25 517 ASP A N 1
ATOM 4040 C CA . ASP A 1 517 ? -13.148 -2.664 -20.646 1.00 96.25 517 ASP A CA 1
ATOM 4041 C C . ASP A 1 517 ? -11.938 -1.771 -20.322 1.00 96.25 517 ASP A C 1
ATOM 4043 O O . ASP A 1 517 ? -11.114 -1.449 -21.196 1.00 96.25 517 ASP A O 1
ATOM 4047 N N . LEU A 1 518 ? -11.812 -1.353 -19.064 1.00 98.00 518 LEU A N 1
ATOM 4048 C CA . LEU A 1 518 ? -10.824 -0.384 -18.593 1.00 98.00 518 LEU A CA 1
ATOM 4049 C C . LEU A 1 518 ? -9.732 -1.041 -17.739 1.00 98.00 518 LEU A C 1
ATOM 4051 O O . LEU A 1 518 ? -9.867 -2.123 -17.171 1.00 98.00 518 LEU A O 1
ATOM 4055 N N . ALA A 1 519 ? -8.568 -0.404 -17.692 1.00 97.38 519 ALA A N 1
ATOM 4056 C CA . ALA A 1 519 ? -7.385 -0.961 -17.059 1.00 97.38 519 ALA A CA 1
ATOM 4057 C C . ALA A 1 519 ? -7.253 -0.497 -15.610 1.00 97.38 519 ALA A C 1
ATOM 4059 O O . ALA A 1 519 ? -6.994 0.678 -15.342 1.00 97.38 519 ALA A O 1
ATOM 4060 N N . PHE A 1 520 ? -7.352 -1.426 -14.665 1.00 97.69 520 PHE A N 1
ATOM 4061 C CA . PHE A 1 520 ? -7.119 -1.150 -13.254 1.00 97.69 520 PHE A CA 1
ATOM 4062 C C . PHE A 1 520 ? -6.654 -2.385 -12.494 1.00 97.69 520 PHE A C 1
ATOM 4064 O O . PHE A 1 520 ? -6.739 -3.530 -12.947 1.00 97.69 520 PHE A O 1
ATOM 4071 N N . MET A 1 521 ? -6.102 -2.143 -11.315 1.00 92.50 521 MET A N 1
ATOM 4072 C CA . MET A 1 521 ? -5.649 -3.195 -10.423 1.00 92.50 521 MET A CA 1
ATOM 4073 C C . MET A 1 521 ? -5.982 -2.816 -8.987 1.00 92.50 521 MET A C 1
ATOM 4075 O O . MET A 1 521 ? -5.855 -1.662 -8.588 1.00 92.50 521 MET A O 1
ATOM 4079 N N . LEU A 1 522 ? -6.436 -3.798 -8.219 1.00 92.12 522 LEU A N 1
ATOM 4080 C CA . LEU A 1 522 ? -6.859 -3.621 -6.836 1.00 92.12 522 LEU A CA 1
ATOM 4081 C C . LEU A 1 522 ? -6.028 -4.522 -5.945 1.00 92.12 522 LEU A C 1
ATOM 4083 O O . LEU A 1 522 ? -5.781 -5.684 -6.281 1.00 92.12 522 LEU A O 1
ATOM 4087 N N . PHE A 1 523 ? -5.664 -4.014 -4.779 1.00 80.62 523 PHE A N 1
ATOM 4088 C CA . PHE A 1 523 ? -4.976 -4.788 -3.760 1.00 80.62 523 PHE A CA 1
ATOM 4089 C C . PHE A 1 523 ? -5.837 -4.907 -2.516 1.00 80.62 523 PHE A C 1
ATOM 4091 O O . PHE A 1 523 ? -6.454 -3.940 -2.065 1.00 80.62 523 PHE A O 1
ATOM 4098 N N . GLY A 1 524 ? -5.880 -6.128 -1.989 1.00 68.81 524 GLY A N 1
ATOM 4099 C CA . GLY A 1 524 ? -6.576 -6.418 -0.751 1.00 68.81 524 GLY A CA 1
ATOM 4100 C C . GLY A 1 524 ? -5.712 -6.065 0.456 1.00 68.81 524 GLY A C 1
ATOM 4101 O O . GLY A 1 524 ? -4.533 -6.416 0.489 1.00 68.81 524 GLY A O 1
ATOM 4102 N N . GLY A 1 525 ? -6.311 -5.420 1.450 1.00 65.19 525 GLY A N 1
ATOM 4103 C CA . GLY A 1 525 ? -5.799 -5.403 2.815 1.00 65.19 525 GLY A CA 1
ATOM 4104 C C . GLY A 1 525 ? -6.314 -6.603 3.615 1.00 65.19 525 GLY A C 1
ATOM 4105 O O . GLY A 1 525 ? -6.906 -7.528 3.043 1.00 65.19 525 GLY A O 1
ATOM 4106 N N . PRO A 1 526 ? -6.117 -6.621 4.942 1.00 57.91 526 PRO A N 1
ATOM 4107 C CA . PRO A 1 526 ? -6.706 -7.657 5.777 1.00 57.91 526 PRO A CA 1
ATOM 4108 C C . PRO A 1 526 ? -8.242 -7.607 5.696 1.00 57.91 526 PRO A C 1
ATOM 4110 O O . PRO A 1 526 ? -8.855 -6.626 5.244 1.00 57.91 526 PRO A O 1
ATOM 4113 N N . ALA A 1 527 ? -8.870 -8.705 6.116 1.00 59.03 527 ALA A N 1
ATOM 4114 C CA . ALA A 1 527 ? -10.293 -8.688 6.424 1.00 59.03 527 ALA A CA 1
ATOM 4115 C C . ALA A 1 527 ? -10.575 -7.540 7.408 1.00 59.03 527 ALA A C 1
ATOM 4117 O O . ALA A 1 527 ? -9.696 -7.236 8.220 1.00 59.03 527 ALA A O 1
ATOM 4118 N N . PRO A 1 528 ? -11.746 -6.885 7.334 1.00 54.84 528 PRO A N 1
ATOM 4119 C CA . PRO A 1 528 ? -12.157 -6.012 8.427 1.00 54.84 528 PRO A CA 1
ATOM 4120 C C . PRO A 1 528 ? -12.004 -6.796 9.735 1.00 54.84 528 PRO A C 1
ATOM 4122 O O . PRO A 1 528 ? -12.462 -7.939 9.816 1.00 54.84 528 PRO A O 1
ATOM 4125 N N . GLU A 1 529 ? -11.310 -6.224 10.719 1.00 54.38 529 GLU A N 1
ATOM 4126 C CA . GLU A 1 529 ? -11.314 -6.805 12.057 1.00 54.38 529 GLU A CA 1
ATOM 4127 C C . GLU A 1 529 ? -12.776 -6.869 12.504 1.00 54.38 529 GLU A C 1
ATOM 4129 O O . GLU A 1 529 ? -13.527 -5.894 12.373 1.00 54.38 529 GLU A O 1
ATOM 4134 N N . GLU A 1 530 ? -13.218 -8.057 12.922 1.00 56.09 530 GLU A N 1
ATOM 4135 C CA . GLU A 1 530 ? -14.552 -8.197 13.493 1.00 56.09 530 GLU A CA 1
ATOM 4136 C C . GLU A 1 530 ? -14.645 -7.225 14.671 1.00 56.09 530 GLU A C 1
ATOM 4138 O O . GLU A 1 530 ? -13.687 -7.135 15.440 1.00 56.09 530 GLU A O 1
ATOM 4143 N N . PRO A 1 531 ? -15.752 -6.476 14.814 1.00 59.72 531 PRO A N 1
ATOM 4144 C CA . PRO A 1 531 ? -15.883 -5.524 15.900 1.00 59.72 531 PRO A CA 1
ATOM 4145 C C . PRO A 1 531 ? -15.649 -6.245 17.224 1.00 59.72 531 PRO A C 1
ATOM 4147 O O . PRO A 1 531 ? -16.413 -7.139 17.594 1.00 59.72 531 PRO A O 1
ATOM 4150 N N . GLU A 1 532 ? -14.581 -5.856 17.908 1.00 69.81 532 GLU A N 1
ATOM 4151 C CA . GLU A 1 532 ? -14.274 -6.327 19.246 1.00 69.81 532 GLU A CA 1
ATOM 4152 C C . GLU A 1 532 ? -15.268 -5.700 20.220 1.00 69.81 532 GLU A C 1
ATOM 4154 O O . GLU A 1 532 ? -15.592 -4.512 20.122 1.00 69.81 532 GLU A O 1
ATOM 4159 N N . TRP A 1 533 ? -15.821 -6.525 21.107 1.00 74.06 533 TRP A N 1
ATOM 4160 C CA . TRP A 1 533 ? -16.841 -6.106 22.057 1.00 74.06 533 TRP A CA 1
ATOM 4161 C C . TRP A 1 533 ? -16.303 -6.230 23.472 1.00 74.06 533 TRP A C 1
ATOM 4163 O O . TRP A 1 533 ? -15.984 -7.332 23.893 1.00 74.06 533 TRP A O 1
ATOM 4173 N N . ASP A 1 534 ? -16.314 -5.123 24.196 1.00 76.44 534 ASP A N 1
ATOM 4174 C CA . ASP A 1 534 ? -16.145 -5.098 25.644 1.00 76.44 534 ASP A CA 1
ATOM 4175 C C . ASP A 1 534 ? -17.511 -5.374 26.304 1.00 76.44 534 ASP A C 1
ATOM 4177 O O . ASP A 1 534 ? -18.531 -4.719 26.008 1.00 76.44 534 ASP A O 1
ATOM 4181 N N . PHE A 1 535 ? -17.545 -6.385 27.166 1.00 79.56 535 PHE A N 1
ATOM 4182 C CA . PHE A 1 535 ? -18.651 -6.748 28.026 1.00 79.56 535 PHE A CA 1
ATOM 4183 C C . PHE A 1 535 ? -18.466 -6.172 29.430 1.00 79.56 535 PHE A C 1
ATOM 4185 O O . PHE A 1 535 ? -18.666 -4.988 29.632 1.00 79.56 535 PHE A O 1
ATOM 4192 N N . GLY A 1 536 ? -18.451 -6.996 30.460 1.00 78.00 536 GLY A N 1
ATOM 4193 C CA . GLY A 1 536 ? -18.475 -6.594 31.860 1.00 78.00 536 GLY A CA 1
ATOM 4194 C C . GLY A 1 536 ? -19.010 -7.736 32.705 1.00 78.00 536 GLY A C 1
ATOM 4195 O O . GLY A 1 536 ? -19.446 -8.767 32.182 1.00 78.00 536 GLY A O 1
ATOM 4196 N N . ASP A 1 537 ? -19.049 -7.531 34.012 1.00 78.81 537 ASP A N 1
ATOM 4197 C CA . ASP A 1 537 ? -18.919 -8.641 34.957 1.00 78.81 537 ASP A CA 1
ATOM 4198 C C . ASP A 1 537 ? -19.853 -8.568 36.184 1.00 78.81 537 ASP A C 1
ATOM 4200 O O . ASP A 1 537 ? -19.698 -9.319 37.152 1.00 78.81 537 ASP A O 1
ATOM 4204 N N . ALA A 1 538 ? -20.879 -7.708 36.147 1.00 83.81 538 ALA A N 1
ATOM 4205 C CA . ALA A 1 538 ? -21.862 -7.629 37.226 1.00 83.81 538 ALA A CA 1
ATOM 4206 C C . ALA A 1 538 ? -22.457 -9.018 37.540 1.00 83.81 538 ALA A C 1
ATOM 4208 O O . ALA A 1 538 ? -22.781 -9.773 36.612 1.00 83.81 538 ALA A O 1
ATOM 4209 N N . PRO A 1 539 ? -22.677 -9.365 38.820 1.00 87.25 539 PRO A N 1
ATOM 4210 C CA . PRO A 1 539 ? -23.140 -10.694 39.177 1.00 87.25 539 PRO A CA 1
ATOM 4211 C C . PRO A 1 539 ? -24.518 -11.000 38.600 1.00 87.25 539 PRO A C 1
ATOM 4213 O O . PRO A 1 539 ? -25.473 -10.235 38.725 1.00 87.25 539 PRO A O 1
ATOM 4216 N N . ASP A 1 540 ? -24.653 -12.191 38.040 1.00 88.06 540 ASP A N 1
ATOM 4217 C CA . ASP A 1 540 ? -25.942 -12.702 37.603 1.00 88.06 540 ASP A CA 1
ATOM 4218 C C . ASP A 1 540 ? -26.209 -14.097 38.182 1.00 88.06 540 ASP A C 1
ATOM 4220 O O . ASP A 1 540 ? -25.390 -14.666 38.914 1.00 88.06 540 ASP A O 1
ATOM 4224 N N . LE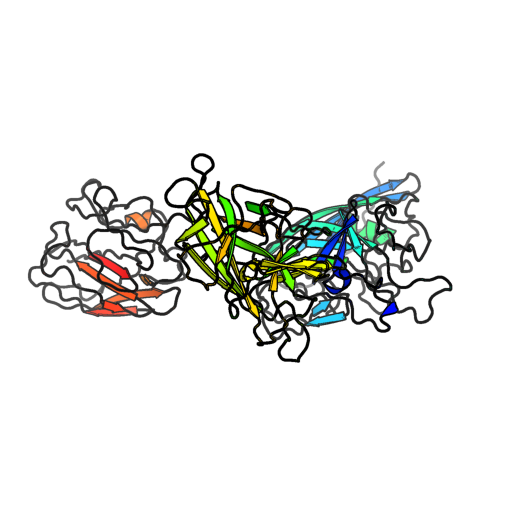U A 1 541 ? -27.362 -14.678 37.844 1.00 89.75 541 LEU A N 1
ATOM 4225 C CA . LEU A 1 541 ? -27.779 -15.976 38.380 1.00 89.75 541 LEU A CA 1
ATOM 4226 C C . LEU A 1 541 ? -26.936 -17.176 37.906 1.00 89.75 541 LEU A C 1
ATOM 4228 O O . LEU A 1 541 ? -27.197 -18.295 38.351 1.00 89.75 541 LEU A O 1
ATOM 4232 N N . SER A 1 542 ? -25.949 -17.007 37.016 1.00 88.75 542 SER A N 1
ATOM 4233 C CA . SER A 1 542 ? -24.977 -18.084 36.753 1.00 88.75 542 SER A CA 1
ATOM 4234 C C . SER A 1 542 ? -23.896 -18.217 37.798 1.00 88.75 542 SER A C 1
ATOM 4236 O O . SER A 1 542 ? -23.328 -19.304 37.924 1.00 88.75 542 SER A O 1
ATOM 4238 N N . VAL A 1 543 ? -23.605 -17.154 38.542 1.00 87.31 543 VAL A N 1
ATOM 4239 C CA . VAL A 1 543 ? -22.556 -17.193 39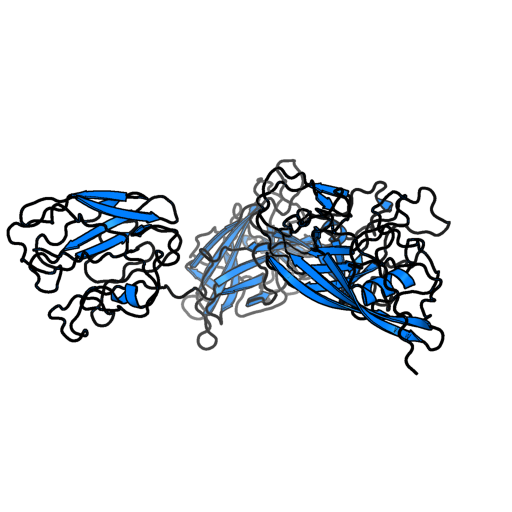.551 1.00 87.31 543 VAL A CA 1
ATOM 4240 C C . VAL A 1 543 ? -23.090 -17.929 40.768 1.00 87.31 543 VAL A C 1
ATOM 4242 O O . VAL A 1 543 ? -24.113 -17.566 41.355 1.00 87.31 543 VAL A O 1
ATOM 4245 N N . ALA A 1 544 ? -22.398 -18.995 41.167 1.00 85.44 544 ALA A N 1
ATOM 4246 C CA . ALA A 1 544 ? -22.807 -19.802 42.306 1.00 85.44 544 ALA A CA 1
ATOM 4247 C C . ALA A 1 544 ? -22.851 -18.951 43.587 1.00 85.44 544 ALA A C 1
ATOM 4249 O O . ALA A 1 544 ? -21.826 -18.485 44.076 1.00 85.44 544 ALA A O 1
ATOM 4250 N N . GLY A 1 545 ? -24.048 -18.789 44.156 1.00 82.31 545 GLY A N 1
ATOM 4251 C CA . GLY A 1 545 ? -24.259 -17.998 45.369 1.00 82.31 545 GLY A CA 1
ATOM 4252 C C . GLY A 1 545 ? -24.604 -16.526 45.131 1.00 82.31 545 GLY A C 1
ATOM 4253 O O . GLY A 1 545 ? -24.817 -15.826 46.119 1.00 82.31 545 GLY A O 1
ATOM 4254 N N . SER A 1 546 ? -24.720 -16.072 43.878 1.00 85.06 546 SER A N 1
ATOM 4255 C CA . SER A 1 546 ? -25.264 -14.747 43.568 1.00 85.06 546 SER A CA 1
ATOM 4256 C C . SER A 1 546 ? -26.779 -14.703 43.801 1.00 85.06 546 SER A C 1
ATOM 4258 O O . SER A 1 546 ? -27.508 -15.517 43.226 1.00 85.06 546 SER A O 1
ATOM 4260 N N . PRO A 1 547 ? -27.282 -13.777 44.639 1.00 83.75 547 PRO A N 1
ATOM 4261 C CA . PRO A 1 547 ? -28.708 -13.484 44.732 1.00 83.75 547 PRO A CA 1
ATOM 4262 C C . PRO A 1 547 ? -29.189 -12.481 43.666 1.00 83.75 547 PRO A C 1
ATOM 4264 O O . PRO A 1 547 ? -30.395 -12.265 43.571 1.00 83.75 547 PRO A O 1
ATOM 4267 N N . TRP A 1 548 ? -28.279 -11.872 42.896 1.00 86.00 548 TRP A N 1
ATOM 4268 C CA . TRP A 1 548 ? -28.562 -10.796 41.938 1.00 86.00 548 TRP A CA 1
ATOM 4269 C C . TRP A 1 548 ? -28.613 -11.316 40.498 1.00 86.00 548 TRP A C 1
ATOM 4271 O O . TRP A 1 548 ? -27.986 -12.327 40.170 1.00 86.00 548 TRP A O 1
ATOM 4281 N N . ASN A 1 549 ? -29.371 -10.636 39.635 1.00 87.94 549 ASN A N 1
ATOM 4282 C CA . ASN A 1 549 ? -29.601 -11.048 38.249 1.00 87.94 549 ASN A CA 1
ATOM 4283 C C . ASN A 1 549 ? -29.355 -9.903 37.255 1.00 87.94 549 ASN A C 1
ATOM 4285 O O . ASN A 1 549 ? -30.212 -9.609 36.416 1.00 87.94 549 ASN A O 1
ATOM 4289 N N . TYR A 1 550 ? -28.189 -9.263 37.340 1.00 86.00 550 TYR A N 1
ATOM 4290 C CA . TYR A 1 550 ? -27.867 -8.172 36.432 1.00 86.00 550 TYR A CA 1
ATOM 4291 C C . TYR A 1 550 ? -27.734 -8.669 34.974 1.00 86.00 550 TYR A C 1
ATOM 4293 O O . TYR A 1 550 ? -27.247 -9.775 34.721 1.00 86.00 550 TYR A O 1
ATOM 4301 N N . PRO A 1 551 ? -28.160 -7.876 33.972 1.00 85.06 551 PRO A N 1
ATOM 4302 C CA . PRO A 1 551 ? -27.931 -8.186 32.563 1.00 85.06 551 PRO A CA 1
ATOM 4303 C C . PRO A 1 551 ? -26.444 -8.026 32.212 1.00 85.06 551 PRO A C 1
ATOM 4305 O O . PRO A 1 551 ? -25.966 -6.927 31.899 1.00 85.06 551 PRO A O 1
ATOM 4308 N N . THR A 1 552 ? -25.721 -9.142 32.269 1.00 83.44 552 THR A N 1
ATOM 4309 C CA . THR A 1 552 ? -24.264 -9.195 32.063 1.00 83.44 552 THR A CA 1
ATOM 4310 C C . THR A 1 552 ? -23.886 -9.960 30.797 1.00 83.44 552 THR A C 1
ATOM 4312 O O . THR A 1 552 ? -23.125 -9.450 29.983 1.00 83.44 552 THR A O 1
ATOM 4315 N N . ARG A 1 553 ? -24.498 -11.125 30.556 1.00 86.12 553 ARG A N 1
ATOM 4316 C CA . ARG A 1 553 ? -24.196 -11.987 29.401 1.00 86.12 553 ARG A CA 1
ATOM 4317 C C . ARG A 1 553 ? -25.037 -11.681 28.160 1.00 86.12 553 ARG A C 1
ATOM 4319 O O . ARG A 1 553 ? -26.163 -11.191 28.250 1.00 86.12 553 ARG A O 1
ATOM 4326 N N . LEU A 1 554 ? -24.550 -12.061 26.984 1.00 83.50 554 LEU A N 1
ATOM 4327 C CA . LEU A 1 554 ? -25.231 -12.020 25.689 1.00 83.50 554 LEU A CA 1
ATOM 4328 C C . LEU A 1 554 ? -26.611 -12.667 25.749 1.00 83.50 554 LEU A C 1
ATOM 4330 O O . LEU A 1 554 ? -27.579 -12.111 25.232 1.00 83.50 554 LEU A O 1
ATOM 4334 N N . ALA A 1 555 ? -26.720 -13.811 26.427 1.00 85.56 555 ALA A N 1
ATOM 4335 C CA . ALA A 1 555 ? -27.979 -14.537 26.585 1.00 85.56 555 ALA A CA 1
ATOM 4336 C C . ALA A 1 555 ? -29.064 -13.726 27.321 1.00 85.56 555 ALA A C 1
ATOM 4338 O O . ALA A 1 555 ? -30.254 -13.968 27.117 1.00 85.56 555 ALA A O 1
ATOM 4339 N N . THR A 1 556 ? -28.667 -12.759 28.151 1.00 81.56 556 THR A N 1
ATOM 4340 C CA . THR A 1 556 ? -29.559 -11.820 28.851 1.00 81.56 556 THR A CA 1
ATOM 4341 C C . THR A 1 556 ? -29.510 -10.412 28.251 1.00 81.56 556 THR A C 1
ATOM 4343 O O . THR A 1 556 ? -30.043 -9.471 28.835 1.00 81.56 556 THR A O 1
ATOM 4346 N N . ASN A 1 557 ? -28.924 -10.273 27.054 1.00 81.00 557 ASN A N 1
ATOM 4347 C CA . ASN A 1 557 ? -28.685 -9.011 26.357 1.00 81.00 557 ASN A CA 1
ATOM 4348 C C . ASN A 1 557 ? -27.929 -7.985 27.220 1.00 81.00 557 ASN A C 1
ATOM 4350 O O . ASN A 1 557 ? -28.275 -6.801 27.251 1.00 81.00 557 ASN A O 1
ATOM 4354 N N . GLY A 1 558 ? -26.898 -8.457 27.922 1.00 81.69 558 GLY A N 1
ATOM 4355 C CA . GLY A 1 558 ? -26.004 -7.626 28.713 1.00 81.69 558 GLY A CA 1
ATOM 4356 C C . GLY A 1 558 ? -25.403 -6.474 27.912 1.00 81.69 558 GLY A C 1
ATOM 4357 O O . GLY A 1 558 ? -25.211 -6.556 26.692 1.00 81.69 558 GLY A O 1
ATOM 4358 N N . ALA A 1 559 ? -25.165 -5.355 28.601 1.00 78.38 559 ALA A N 1
ATOM 4359 C CA . ALA A 1 559 ? -24.606 -4.174 27.953 1.00 78.38 559 ALA A CA 1
ATOM 4360 C C . ALA A 1 559 ? -23.156 -4.426 27.533 1.00 78.38 559 ALA A C 1
ATOM 4362 O O . ALA A 1 559 ? -22.344 -4.810 28.374 1.00 78.38 559 ALA A O 1
ATOM 4363 N N . ARG A 1 560 ? -22.868 -4.109 26.270 1.00 78.75 560 ARG A N 1
ATOM 4364 C CA . ARG A 1 560 ? -21.570 -4.266 25.610 1.00 78.75 560 ARG A CA 1
ATOM 4365 C C . ARG A 1 560 ? -21.275 -3.086 24.687 1.00 78.75 560 ARG A C 1
ATOM 4367 O O . ARG A 1 560 ? -22.228 -2.425 24.238 1.00 78.75 560 ARG A O 1
ATOM 4374 N N . HIS A 1 561 ? -20.004 -2.836 24.410 1.00 72.94 561 HIS A N 1
ATOM 4375 C CA . HIS A 1 561 ? -19.531 -1.708 23.603 1.00 72.94 561 HIS A CA 1
ATOM 4376 C C . HIS A 1 561 ? -18.524 -2.176 22.572 1.00 72.94 561 HIS A C 1
ATOM 4378 O O . HIS A 1 561 ? -17.765 -3.093 22.830 1.00 72.94 561 HIS A O 1
ATOM 4384 N N . GLN A 1 562 ? -18.560 -1.564 21.395 1.00 72.38 562 GLN A N 1
ATOM 4385 C CA . GLN A 1 562 ? -17.582 -1.849 20.359 1.00 72.38 562 GLN A CA 1
ATOM 4386 C C . GLN A 1 562 ? -16.304 -1.060 20.655 1.00 72.38 562 GLN A C 1
ATOM 4388 O O . GLN A 1 562 ? -16.378 0.160 20.817 1.00 72.38 562 GLN A O 1
ATOM 4393 N N . ILE A 1 563 ? -15.158 -1.734 20.677 1.00 70.75 563 ILE A N 1
ATOM 4394 C CA . ILE A 1 563 ? -13.848 -1.108 20.867 1.00 70.75 563 ILE A CA 1
ATOM 4395 C C . ILE A 1 563 ? -13.485 -0.310 19.602 1.00 70.75 563 ILE A C 1
ATOM 4397 O O . ILE A 1 563 ? -13.605 -0.800 18.479 1.00 70.75 563 ILE A O 1
ATOM 4401 N N . ASP A 1 564 ? -13.082 0.951 19.776 1.00 66.12 564 ASP A N 1
ATOM 4402 C CA . ASP A 1 564 ? -12.628 1.854 18.707 1.00 66.12 564 ASP A CA 1
ATOM 4403 C C . ASP A 1 564 ? -11.372 2.608 19.193 1.00 66.12 564 ASP A C 1
ATOM 4405 O O . ASP A 1 564 ? -11.448 3.364 20.157 1.00 66.12 564 ASP A O 1
ATOM 4409 N N . PRO A 1 565 ? -10.199 2.471 18.554 1.00 63.62 565 PRO A N 1
ATOM 4410 C CA . PRO A 1 565 ? -8.957 3.087 19.040 1.00 63.62 565 PRO A CA 1
ATOM 4411 C C . PRO A 1 565 ? -8.996 4.619 19.214 1.00 63.62 565 PRO A C 1
ATOM 4413 O O . PRO A 1 565 ? -8.108 5.198 19.839 1.00 63.62 565 PRO A O 1
ATOM 4416 N N . THR A 1 566 ? -9.993 5.305 18.646 1.00 65.06 566 THR A N 1
ATOM 4417 C CA . THR A 1 566 ? -10.041 6.771 18.566 1.00 65.06 566 THR A CA 1
ATOM 4418 C C . THR A 1 566 ? -10.984 7.454 19.553 1.00 65.06 566 THR A C 1
ATOM 4420 O O . THR A 1 566 ? -11.098 8.681 19.502 1.00 65.06 566 THR A O 1
ATOM 4423 N N . GLY A 1 567 ? -11.718 6.741 20.407 1.00 69.69 567 GLY A N 1
ATOM 4424 C CA . GLY A 1 567 ? -12.730 7.380 21.260 1.00 69.69 567 GLY A CA 1
ATOM 4425 C C . GLY A 1 567 ? -12.572 7.164 22.768 1.00 69.69 567 GLY A C 1
ATOM 4426 O O . GLY A 1 567 ? -11.531 6.681 23.207 1.00 69.69 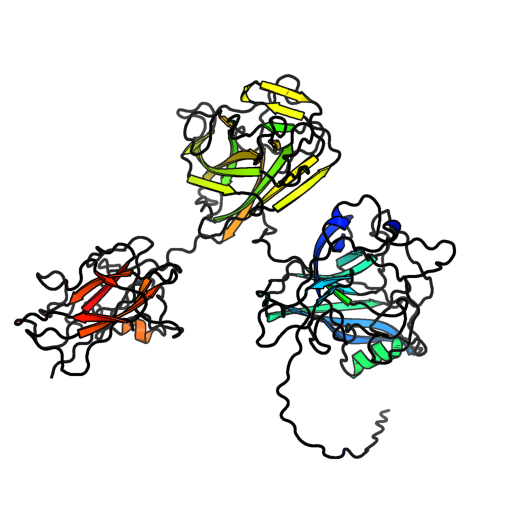567 GLY A O 1
ATOM 4427 N N . PRO A 1 568 ? -13.549 7.642 23.571 1.00 78.31 568 PRO A N 1
ATOM 4428 C CA . PRO A 1 568 ? -13.319 7.909 24.993 1.00 78.31 568 PRO A CA 1
ATOM 4429 C C . PRO A 1 568 ? -13.601 6.736 25.937 1.00 78.31 568 PRO A C 1
ATOM 4431 O O . PRO A 1 568 ? -14.749 6.346 26.032 1.00 78.31 568 PRO A O 1
ATOM 4434 N N . TRP A 1 569 ? -12.656 6.283 26.760 1.00 81.19 569 TRP A N 1
ATOM 4435 C CA . TRP A 1 569 ? -12.861 5.237 27.782 1.00 81.19 569 TRP A CA 1
ATOM 4436 C C . TRP A 1 569 ? -12.804 5.784 29.221 1.00 81.19 569 TRP A C 1
ATOM 4438 O O . TRP A 1 569 ? -12.472 6.954 29.439 1.00 81.19 569 TRP A O 1
ATOM 4448 N N . LEU A 1 570 ? -13.163 4.964 30.217 1.00 81.12 570 LEU A N 1
ATOM 4449 C CA . LEU A 1 570 ? -12.931 5.276 31.634 1.00 81.12 570 LEU A CA 1
ATOM 4450 C C . LEU A 1 570 ? -11.639 4.583 32.090 1.00 81.12 570 LEU A C 1
ATOM 4452 O O . LEU A 1 570 ? -11.447 3.425 31.767 1.00 81.12 570 LEU A O 1
ATOM 4456 N N . GLY A 1 571 ? -10.770 5.275 32.833 1.00 78.00 571 GLY A N 1
ATOM 4457 C CA . GLY A 1 571 ? -9.448 4.754 33.236 1.00 78.00 571 GLY A CA 1
ATOM 4458 C C . GLY A 1 571 ? -8.277 5.561 32.659 1.00 78.00 571 GLY A C 1
ATOM 4459 O O . GLY A 1 571 ? -8.499 6.527 31.926 1.00 78.00 571 GLY A O 1
ATOM 4460 N N . ALA A 1 572 ? -7.028 5.233 33.020 1.00 65.69 572 ALA A N 1
ATOM 4461 C CA . ALA A 1 572 ? -5.824 5.933 32.532 1.00 65.69 572 ALA A CA 1
ATOM 4462 C C . ALA A 1 572 ? -4.795 5.007 31.857 1.00 65.69 572 ALA A C 1
ATOM 4464 O O . ALA A 1 572 ? -4.453 3.973 32.424 1.00 65.69 572 ALA A O 1
ATOM 4465 N N . PRO A 1 573 ? -4.155 5.445 30.754 1.00 52.94 573 PRO A N 1
ATOM 4466 C CA . PRO A 1 573 ? -2.838 4.934 30.366 1.00 52.94 573 PRO A CA 1
ATOM 4467 C C . PRO A 1 573 ? -1.772 5.462 31.359 1.00 52.94 573 PRO A C 1
ATOM 4469 O O . PRO A 1 573 ? -1.885 6.616 31.789 1.00 52.94 573 PRO A O 1
ATOM 4472 N N . PRO A 1 574 ? -0.731 4.696 31.764 1.00 47.50 574 PRO A N 1
ATOM 4473 C CA . PRO A 1 574 ? -0.056 3.633 31.019 1.00 47.50 574 PRO A CA 1
ATOM 4474 C C . PRO A 1 574 ? -0.051 2.275 31.746 1.00 47.50 574 PRO A C 1
ATOM 4476 O O . PRO A 1 574 ? 0.961 1.572 31.717 1.00 47.50 574 PRO A O 1
ATOM 4479 N N . ASP A 1 575 ? -1.133 1.910 32.431 1.00 47.69 575 ASP A N 1
ATOM 4480 C CA . ASP A 1 575 ? -1.292 0.505 32.794 1.00 47.69 575 ASP A CA 1
ATOM 4481 C C . ASP A 1 575 ? -1.521 -0.277 31.486 1.00 47.69 575 ASP A C 1
ATOM 4483 O O . ASP A 1 575 ? -2.483 0.043 30.784 1.00 47.69 575 ASP A O 1
ATOM 4487 N N . PRO A 1 576 ? -0.666 -1.242 31.088 1.00 46.59 576 PRO A N 1
ATOM 4488 C CA . PRO A 1 576 ? -0.935 -2.095 29.926 1.00 46.59 576 PRO A CA 1
ATOM 4489 C C . PRO A 1 576 ? -2.249 -2.888 30.045 1.00 46.59 576 PRO A C 1
ATOM 4491 O O . PRO A 1 576 ? -2.608 -3.577 29.096 1.00 46.59 576 PRO A O 1
ATOM 4494 N N . LEU A 1 577 ? -2.931 -2.797 31.191 1.00 50.94 577 LEU A N 1
ATOM 4495 C CA . LEU A 1 577 ? -4.208 -3.424 31.490 1.00 50.94 577 LEU A CA 1
ATOM 4496 C C . LEU A 1 577 ? -5.417 -2.471 31.375 1.00 50.94 577 LEU A C 1
ATOM 4498 O O . LEU A 1 577 ? -6.514 -2.975 31.233 1.00 50.94 577 LEU A O 1
ATOM 4502 N N . GLY A 1 578 ? -5.226 -1.140 31.371 1.00 51.28 578 GLY A N 1
ATOM 4503 C CA . GLY A 1 578 ? -6.289 -0.113 31.459 1.00 51.28 578 GLY A CA 1
ATOM 4504 C C . GLY A 1 578 ? -6.889 0.387 30.139 1.00 51.28 578 GLY A C 1
ATOM 4505 O O . GLY A 1 578 ? -7.416 1.505 30.084 1.00 51.28 578 GLY A O 1
ATOM 4506 N N . LEU A 1 579 ? -6.709 -0.371 29.058 1.00 64.25 579 LEU A N 1
ATOM 4507 C CA . LEU A 1 579 ? -7.361 -0.138 27.768 1.00 64.25 579 LEU A CA 1
ATOM 4508 C C . LEU A 1 579 ? -8.569 -1.068 27.672 1.00 64.25 579 LEU A C 1
ATOM 4510 O O . LEU A 1 579 ? -8.420 -2.199 28.120 1.00 64.25 579 LEU A O 1
ATOM 4514 N N . PRO A 1 580 ? -9.680 -0.647 27.038 1.00 69.19 580 PRO A N 1
ATOM 4515 C CA . PRO A 1 580 ? -10.797 -1.550 26.788 1.00 69.19 580 PRO A CA 1
ATOM 4516 C C . PRO A 1 580 ? -10.315 -2.831 26.112 1.00 69.19 580 PRO A C 1
ATOM 4518 O O . PRO A 1 580 ? -9.605 -2.743 25.100 1.00 69.19 580 PRO A O 1
ATOM 4521 N N . ASP A 1 581 ? -10.684 -3.985 26.653 1.00 68.75 581 ASP A N 1
ATOM 4522 C CA . ASP A 1 581 ? -10.377 -5.291 26.084 1.00 68.75 581 ASP A CA 1
ATOM 4523 C C . ASP A 1 581 ? -11.630 -6.025 25.600 1.00 68.75 581 ASP A C 1
ATOM 4525 O O . ASP A 1 581 ? -12.763 -5.568 25.734 1.00 68.75 581 ASP A O 1
ATOM 4529 N N . ALA A 1 582 ? -11.393 -7.079 24.823 1.00 73.75 582 ALA A N 1
ATOM 4530 C CA . ALA A 1 582 ? -12.420 -7.728 24.030 1.00 73.75 582 ALA A CA 1
ATOM 4531 C C . ALA A 1 582 ? -12.825 -9.071 24.635 1.00 73.75 582 ALA A C 1
ATOM 4533 O O . ALA A 1 582 ? -12.015 -10.003 24.713 1.00 73.75 582 ALA A O 1
ATOM 4534 N N . GLU A 1 583 ? -14.123 -9.252 24.884 1.00 76.38 583 GLU A N 1
ATOM 4535 C CA . GLU A 1 583 ? -14.697 -10.531 25.285 1.00 76.38 583 GLU A CA 1
ATOM 4536 C C . GLU A 1 583 ? -15.717 -11.054 24.279 1.00 76.38 583 GLU A C 1
ATOM 4538 O O . GLU A 1 583 ? -16.425 -10.350 23.560 1.00 76.38 583 GLU A O 1
ATOM 4543 N N . THR A 1 584 ? -15.855 -12.376 24.283 1.00 81.81 584 THR A N 1
ATOM 4544 C CA . THR A 1 584 ? -16.909 -13.049 23.514 1.00 81.81 584 THR A CA 1
ATOM 4545 C C . THR A 1 584 ? -18.264 -13.052 24.231 1.00 81.81 584 THR A C 1
ATOM 4547 O O . THR A 1 584 ? -19.289 -13.265 23.582 1.00 81.81 584 THR A O 1
ATOM 4550 N N . ASP A 1 585 ? -18.284 -12.845 25.553 1.00 84.19 585 ASP A N 1
ATOM 4551 C CA . ASP A 1 585 ? -19.474 -12.760 26.406 1.00 84.19 585 ASP A CA 1
ATOM 4552 C C . ASP A 1 585 ? -19.105 -12.117 27.763 1.00 84.19 585 ASP A C 1
ATOM 4554 O O . ASP A 1 585 ? -17.933 -12.070 28.128 1.00 84.19 585 ASP A O 1
ATOM 4558 N N . GLY A 1 586 ? -20.096 -11.674 28.539 1.00 82.00 586 GLY A N 1
ATOM 4559 C CA . GLY A 1 586 ? -19.880 -11.113 29.876 1.00 82.00 586 GLY A CA 1
ATOM 4560 C C . GLY A 1 586 ? -19.356 -12.134 30.886 1.00 82.00 586 GLY A C 1
ATOM 4561 O O . GLY A 1 586 ? -19.728 -13.313 30.852 1.00 82.00 586 GLY A O 1
ATOM 4562 N N . GLN A 1 587 ? -18.531 -11.663 31.821 1.00 85.19 587 GLN A N 1
ATOM 4563 C CA . GLN A 1 587 ? -17.798 -12.483 32.791 1.00 85.19 587 GLN A CA 1
ATOM 4564 C C . GLN A 1 587 ? -18.336 -12.276 34.218 1.00 85.19 587 GLN A C 1
ATOM 4566 O O . GLN A 1 587 ? -17.631 -11.740 35.055 1.00 85.19 587 GLN A O 1
ATOM 4571 N N . PRO A 1 588 ? -19.586 -12.654 34.551 1.00 87.19 588 PRO A N 1
ATOM 4572 C CA . PRO A 1 588 ? -20.174 -12.289 35.837 1.00 87.19 588 PRO A CA 1
ATOM 4573 C C . PRO A 1 588 ? -19.369 -12.846 37.028 1.00 87.19 588 PRO A C 1
ATOM 4575 O O . PRO A 1 588 ? -19.107 -14.049 37.087 1.00 87.19 588 PRO A O 1
ATOM 4578 N N . ASP A 1 589 ? -19.065 -12.004 38.018 1.00 85.00 589 ASP A N 1
ATOM 4579 C CA . ASP A 1 589 ? -18.453 -12.395 39.296 1.00 85.00 589 ASP A CA 1
ATOM 4580 C C . ASP A 1 589 ? -19.258 -11.869 40.492 1.00 85.00 589 ASP A C 1
ATOM 4582 O O . ASP A 1 589 ? -19.901 -10.822 40.441 1.00 85.00 589 ASP A O 1
ATOM 4586 N N . ILE A 1 590 ? -19.215 -12.592 41.617 1.00 83.00 590 ILE A N 1
ATOM 4587 C CA . ILE A 1 590 ? -19.968 -12.243 42.833 1.00 83.00 590 ILE A CA 1
ATOM 4588 C C . ILE A 1 590 ? -19.577 -10.878 43.413 1.00 83.00 590 ILE A C 1
ATOM 4590 O O . ILE A 1 590 ? -20.366 -10.269 44.137 1.00 83.00 590 ILE A O 1
ATOM 4594 N N . ASN A 1 591 ? -18.360 -10.417 43.134 1.00 76.00 591 ASN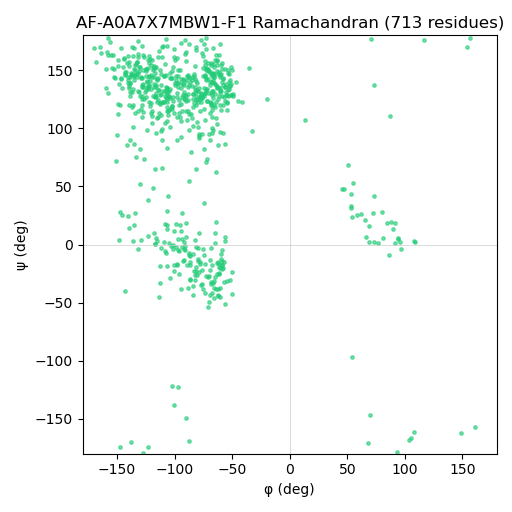 A N 1
ATOM 4595 C CA . ASN A 1 591 ? -17.849 -9.123 43.556 1.00 76.00 591 ASN A CA 1
ATOM 4596 C C . ASN A 1 591 ? -17.696 -8.133 42.397 1.00 76.00 591 ASN A C 1
ATOM 4598 O O . ASN A 1 591 ? -17.253 -7.026 42.694 1.00 76.00 591 ASN A O 1
ATOM 4602 N N . ALA A 1 592 ? -18.073 -8.505 41.165 1.00 75.81 592 ALA A N 1
ATOM 4603 C CA . ALA A 1 592 ? -17.687 -7.799 39.943 1.00 75.81 592 ALA A CA 1
ATOM 4604 C C . ALA A 1 592 ? -16.160 -7.581 39.904 1.00 75.81 592 ALA A C 1
ATOM 4606 O O . ALA A 1 592 ? -15.677 -6.480 40.144 1.00 75.81 592 ALA A O 1
ATOM 4607 N N . LEU A 1 593 ? -15.443 -8.703 39.756 1.00 74.94 593 LEU A N 1
ATOM 4608 C CA . LEU A 1 593 ? -13.995 -8.801 39.534 1.00 74.94 593 LEU A CA 1
ATOM 4609 C C . LEU A 1 593 ? -13.709 -9.818 38.402 1.00 74.94 593 LEU A C 1
ATOM 4611 O O . LEU A 1 593 ? -12.767 -10.614 38.493 1.00 74.94 593 LEU A O 1
ATOM 4615 N N . GLY A 1 594 ? -14.646 -9.999 37.473 1.00 72.81 594 GLY A N 1
ATOM 4616 C CA . GLY A 1 594 ? -14.603 -11.097 36.501 1.00 72.81 594 GLY A CA 1
ATOM 4617 C C . GLY A 1 594 ? -13.489 -10.908 35.477 1.00 72.81 594 GLY A C 1
ATOM 4618 O O . GLY A 1 594 ? -12.669 -11.806 35.277 1.00 72.81 594 GLY A O 1
ATOM 4619 N N . ASP A 1 595 ? -13.463 -9.713 34.909 1.00 63.53 595 ASP A N 1
ATOM 4620 C CA . ASP A 1 595 ? -12.386 -9.083 34.137 1.00 63.53 595 ASP A CA 1
ATOM 4621 C C . ASP A 1 595 ? -11.069 -9.016 34.931 1.00 63.53 595 ASP A C 1
ATOM 4623 O O . ASP A 1 595 ? -10.079 -9.608 34.503 1.00 63.53 595 ASP A O 1
ATOM 4627 N N . ASP A 1 596 ? -11.077 -8.505 36.168 1.00 64.12 596 ASP A N 1
ATOM 4628 C CA . ASP A 1 596 ? -9.891 -8.390 37.042 1.00 64.12 596 ASP A CA 1
ATOM 4629 C C . ASP A 1 596 ? -9.108 -9.712 37.212 1.00 64.12 596 ASP A C 1
ATOM 4631 O O . ASP A 1 596 ? -7.896 -9.738 37.459 1.00 64.12 596 ASP A O 1
ATOM 4635 N N . ASN A 1 597 ? -9.802 -10.854 37.151 1.00 62.25 597 ASN A N 1
ATOM 4636 C CA . ASN A 1 597 ? -9.214 -12.181 37.345 1.00 62.25 597 ASN A CA 1
ATOM 4637 C C . ASN A 1 597 ? -8.746 -12.854 36.042 1.00 62.25 597 ASN A C 1
ATOM 4639 O O . ASN A 1 597 ? -8.168 -13.948 36.110 1.00 62.25 597 ASN A O 1
ATOM 4643 N N . ASN A 1 598 ? -8.979 -12.241 34.878 1.00 59.38 598 ASN A N 1
ATOM 4644 C CA . ASN A 1 598 ? -8.572 -12.764 33.574 1.00 59.38 598 ASN A CA 1
ATOM 4645 C C . ASN A 1 598 ? -7.188 -12.239 33.116 1.00 59.38 598 ASN A C 1
ATOM 4647 O O . ASN A 1 598 ? -6.561 -12.863 32.256 1.00 59.38 598 ASN A O 1
ATOM 4651 N N . GLY A 1 599 ? -6.673 -11.187 33.767 1.00 53.97 599 GLY A N 1
ATOM 4652 C CA . GLY A 1 599 ? -5.346 -10.615 33.526 1.00 53.97 599 GLY A CA 1
ATOM 4653 C C . GLY A 1 599 ? -5.327 -9.252 32.828 1.00 53.97 599 GLY A C 1
ATOM 4654 O O . GLY A 1 599 ? -4.217 -8.767 32.610 1.00 53.97 599 GLY A O 1
ATOM 4655 N N . TYR A 1 600 ? -6.487 -8.660 32.529 1.00 56.16 600 TYR A N 1
ATOM 4656 C CA . TYR A 1 600 ? -6.700 -7.332 31.935 1.00 56.16 600 TYR A CA 1
ATOM 4657 C C . TYR A 1 600 ? -7.686 -6.535 32.836 1.00 56.16 600 TYR A C 1
ATOM 4659 O O . TYR A 1 600 ? -8.601 -7.136 33.380 1.00 56.16 600 TYR A O 1
ATOM 4667 N N . ASP A 1 601 ? -7.419 -5.251 33.127 1.00 62.66 601 ASP A N 1
ATOM 4668 C CA . ASP A 1 601 ? -8.116 -4.404 34.137 1.00 62.66 601 ASP A CA 1
ATOM 4669 C C . ASP A 1 601 ? -8.396 -3.032 33.514 1.00 62.66 601 ASP A C 1
ATOM 4671 O O . ASP A 1 601 ? -7.594 -2.096 33.643 1.00 62.66 601 ASP A O 1
ATOM 4675 N N . ASP A 1 602 ? -9.518 -2.916 32.814 1.00 53.03 602 ASP A N 1
ATOM 4676 C CA . ASP A 1 602 ? -9.963 -1.704 32.127 1.00 53.03 602 ASP A CA 1
ATOM 4677 C C . ASP A 1 602 ? -11.051 -0.934 32.912 1.00 53.03 602 ASP A C 1
ATOM 4679 O O . ASP A 1 602 ? -11.443 0.179 32.541 1.00 53.03 602 ASP A O 1
ATOM 4683 N N . GLU A 1 603 ? -11.461 -1.437 34.084 1.00 62.62 603 GLU A N 1
ATOM 4684 C CA . GLU A 1 603 ? -12.521 -0.875 34.926 1.00 62.62 603 GLU A CA 1
ATOM 4685 C C . GLU A 1 603 ? -12.084 -0.001 36.112 1.00 62.62 603 GLU A C 1
ATOM 4687 O O . GLU A 1 603 ? -12.866 0.332 37.013 1.00 62.62 603 GLU A O 1
ATOM 4692 N N . ASN A 1 604 ? -10.852 0.488 36.114 1.00 67.38 604 ASN A N 1
ATOM 4693 C CA . ASN A 1 604 ? -10.311 1.367 37.164 1.00 67.38 604 ASN A CA 1
ATOM 4694 C C . ASN A 1 604 ? -10.739 2.855 37.066 1.00 67.38 604 ASN A C 1
ATOM 4696 O O . ASN A 1 604 ? -10.227 3.724 37.787 1.00 67.38 604 ASN A O 1
ATOM 4700 N N . GLY A 1 605 ? -11.698 3.171 36.194 1.00 74.56 605 GLY A N 1
ATOM 4701 C CA . GLY A 1 605 ? -12.090 4.534 35.845 1.00 74.56 605 GLY A CA 1
ATOM 4702 C C . GLY A 1 605 ? -12.899 5.321 36.885 1.00 74.56 605 GLY A C 1
ATOM 4703 O O . GLY A 1 605 ? -12.970 6.547 36.787 1.00 74.56 605 GLY A O 1
ATOM 4704 N N . VAL A 1 606 ? -13.500 4.691 37.899 1.00 81.81 606 VAL A N 1
ATOM 4705 C CA . VAL A 1 606 ? -14.315 5.387 38.915 1.00 81.81 606 VAL A CA 1
ATOM 4706 C C . VAL A 1 606 ? -13.791 5.166 40.330 1.00 81.81 606 VAL A C 1
ATOM 4708 O O . VAL A 1 606 ? -13.750 4.063 40.864 1.00 81.81 606 VAL A O 1
ATOM 4711 N N . GLN A 1 607 ? -13.478 6.265 41.010 1.00 82.81 607 GLN A N 1
ATOM 4712 C CA . GLN A 1 607 ? -12.973 6.256 42.378 1.00 82.81 607 GLN A CA 1
ATOM 4713 C C . GLN A 1 607 ? -14.037 6.735 43.364 1.00 82.81 607 GLN A C 1
ATOM 4715 O O . GLN A 1 607 ? -14.478 7.891 43.340 1.00 82.81 607 GLN A O 1
ATOM 4720 N N . PHE A 1 608 ? -14.404 5.846 44.284 1.00 78.38 608 PHE A N 1
ATOM 4721 C CA . PHE A 1 608 ? -15.318 6.137 45.385 1.00 78.38 608 PHE A CA 1
ATOM 4722 C C . PHE A 1 608 ? -14.564 6.675 46.606 1.00 78.38 608 PHE A C 1
ATOM 4724 O O . PHE A 1 608 ? -13.435 6.257 46.880 1.00 78.38 608 PHE A O 1
ATOM 4731 N N . PRO A 1 609 ? -15.167 7.592 47.383 1.00 74.12 609 PRO A N 1
ATOM 4732 C CA . PRO A 1 609 ? -14.533 8.104 48.585 1.00 74.12 609 PRO A CA 1
ATOM 4733 C C . PRO A 1 609 ? -14.409 6.995 49.634 1.00 74.12 609 PRO A C 1
ATOM 4735 O O . PRO A 1 609 ? -15.393 6.379 50.040 1.00 74.12 609 PRO A O 1
ATOM 4738 N N . SER A 1 610 ? -13.188 6.779 50.123 1.00 68.44 610 SER A N 1
ATOM 4739 C CA . SER A 1 610 ? -12.922 5.869 51.242 1.00 68.44 610 SER A CA 1
ATOM 4740 C C . SER A 1 610 ? -13.310 6.475 52.598 1.00 68.44 610 SER A C 1
ATOM 4742 O O . SER A 1 610 ? -13.541 5.740 53.560 1.00 68.44 610 SER A O 1
ATOM 4744 N N . PHE A 1 611 ? -13.399 7.811 52.688 1.00 58.38 611 PHE A N 1
ATOM 4745 C CA . PHE A 1 611 ? -13.845 8.537 53.877 1.00 58.38 611 PHE A CA 1
ATOM 4746 C C . PHE A 1 611 ? -14.324 9.972 53.544 1.00 58.38 611 PHE A C 1
ATOM 4748 O O . PHE A 1 611 ? -13.598 10.687 52.849 1.00 58.38 611 PHE A O 1
ATOM 4755 N N . PRO A 1 612 ? -15.469 10.452 54.082 1.00 62.97 612 PRO A N 1
ATOM 4756 C CA . PRO A 1 612 ? -16.468 9.696 54.845 1.00 62.97 612 PRO A CA 1
ATOM 4757 C C . PRO A 1 612 ? -17.120 8.608 53.975 1.00 62.97 612 PRO A C 1
ATOM 4759 O O . PRO A 1 612 ? -17.123 8.750 52.751 1.00 62.97 612 PRO A O 1
ATOM 4762 N N . PRO A 1 613 ? -17.648 7.521 54.576 1.00 68.69 613 PRO A N 1
ATOM 4763 C CA . PRO A 1 613 ? -18.407 6.547 53.809 1.00 68.69 613 PRO A CA 1
ATOM 4764 C C . PRO A 1 613 ? -19.560 7.265 53.114 1.00 68.69 613 PRO A C 1
ATOM 4766 O O . PRO A 1 613 ? -20.067 8.280 53.596 1.00 68.69 613 PRO A O 1
ATOM 4769 N N . MET A 1 614 ? -19.972 6.739 51.975 1.00 76.81 614 MET A N 1
ATOM 4770 C CA . MET A 1 614 ? -21.213 7.158 51.345 1.00 76.81 614 MET A CA 1
ATOM 4771 C C . MET A 1 614 ? -22.385 6.912 52.350 1.00 76.81 614 MET A C 1
ATOM 4773 O O . MET A 1 614 ? -22.329 6.027 53.196 1.00 76.81 614 MET A O 1
ATOM 4777 N N . VAL A 1 615 ? -23.396 7.774 52.435 1.00 82.31 615 VAL A N 1
ATOM 4778 C CA . VAL A 1 615 ? -24.458 7.635 53.459 1.00 82.31 615 VAL A CA 1
ATOM 4779 C C . VAL A 1 615 ? -25.793 7.969 52.824 1.00 82.31 615 VAL A C 1
ATOM 4781 O O . VAL A 1 615 ? -25.897 8.958 52.101 1.00 82.31 615 VAL A O 1
ATOM 4784 N N . ALA A 1 616 ? -26.820 7.169 53.121 1.00 85.75 616 ALA A N 1
ATOM 4785 C CA . ALA A 1 616 ? -28.184 7.431 52.676 1.00 85.75 616 ALA A CA 1
ATOM 4786 C C . ALA A 1 616 ? -28.611 8.870 53.019 1.00 85.75 616 ALA A C 1
ATOM 4788 O O . ALA A 1 616 ? -28.473 9.331 54.155 1.00 85.75 616 ALA A O 1
ATOM 4789 N N . GLY A 1 617 ? -29.114 9.597 52.021 1.00 86.75 617 GLY A N 1
ATOM 4790 C CA . GLY A 1 617 ? -29.491 11.005 52.146 1.00 86.75 617 GLY A CA 1
ATOM 4791 C C . GLY A 1 617 ? -28.335 12.009 52.053 1.00 86.75 617 GLY A C 1
ATOM 4792 O O . GLY A 1 617 ? -28.571 13.198 52.268 1.00 86.75 617 GLY A O 1
ATOM 4793 N N . GLN A 1 618 ? -27.104 11.579 51.754 1.00 89.06 618 GLN A N 1
ATOM 4794 C CA . GLN A 1 618 ? -25.959 12.467 51.508 1.00 89.06 618 GLN A CA 1
ATOM 4795 C C . GLN A 1 618 ? -25.576 12.544 50.024 1.00 89.06 618 GLN A C 1
ATOM 4797 O O . GLN A 1 618 ? -26.084 11.797 49.190 1.00 89.06 618 GLN A O 1
ATOM 4802 N N . SER A 1 619 ? -24.671 13.475 49.701 1.00 90.69 619 SER A N 1
ATOM 4803 C CA . SER A 1 619 ? -24.142 13.677 48.346 1.00 90.69 619 SER A CA 1
ATOM 4804 C C . SER A 1 619 ? -22.609 13.639 48.316 1.00 90.69 619 SER A C 1
ATOM 4806 O O . SER A 1 619 ? -21.975 14.694 48.239 1.00 90.69 619 SER A O 1
ATOM 4808 N N . PRO A 1 620 ? -21.989 12.453 48.458 1.00 87.88 620 PRO A N 1
ATOM 4809 C CA . PRO A 1 620 ? -20.541 12.295 48.336 1.00 87.88 620 PRO A CA 1
ATOM 4810 C C . PRO A 1 620 ? -20.035 12.639 46.928 1.00 87.88 620 PRO A C 1
ATOM 4812 O O . PRO A 1 620 ? -20.786 12.582 45.954 1.00 87.88 620 PRO A O 1
ATOM 4815 N N . ILE A 1 621 ? -18.743 12.963 46.834 1.00 89.00 621 ILE A N 1
ATOM 4816 C CA . ILE A 1 621 ? -18.044 13.187 45.563 1.00 89.00 621 ILE A CA 1
ATOM 4817 C C . ILE A 1 621 ? -17.323 11.898 45.164 1.00 89.00 621 ILE A C 1
ATOM 4819 O O . ILE A 1 621 ? -16.506 11.393 45.936 1.00 89.00 621 ILE A O 1
ATOM 4823 N N . ILE A 1 622 ? -17.607 11.405 43.962 1.00 87.81 622 ILE A N 1
ATOM 4824 C CA . ILE A 1 622 ? -16.828 10.374 43.264 1.00 87.81 622 ILE A CA 1
ATOM 4825 C C . ILE A 1 622 ? -15.920 11.048 42.231 1.00 87.81 622 ILE A C 1
ATOM 4827 O O . ILE A 1 622 ? -16.207 12.170 41.807 1.00 87.81 622 ILE A O 1
ATOM 4831 N N . HIS A 1 623 ? -14.851 10.382 41.804 1.00 87.94 623 HIS A N 1
ATOM 4832 C CA . HIS A 1 623 ? -14.031 10.858 40.688 1.00 87.94 623 HIS A CA 1
ATOM 4833 C C . HIS A 1 623 ? -14.141 9.892 39.516 1.00 87.94 623 HIS A C 1
ATOM 4835 O O . HIS A 1 623 ? -13.867 8.709 39.679 1.00 87.94 623 HIS A O 1
ATOM 4841 N N . VAL A 1 624 ? -14.531 10.404 38.351 1.00 89.38 624 VAL A N 1
ATOM 4842 C CA . VAL A 1 624 ? -14.601 9.650 37.096 1.00 89.38 624 VAL A CA 1
ATOM 4843 C C . VAL A 1 624 ? -13.430 10.070 36.219 1.00 89.38 624 VAL A C 1
ATOM 4845 O O . VAL A 1 624 ? -13.321 11.232 35.824 1.00 89.38 624 VAL A O 1
ATOM 4848 N N . LEU A 1 625 ? -12.526 9.141 35.964 1.00 86.31 625 LEU A N 1
ATOM 4849 C CA . LEU A 1 625 ? -11.364 9.308 35.115 1.00 86.31 625 LEU A CA 1
ATOM 4850 C C . LEU A 1 625 ? -11.746 8.962 33.682 1.00 86.31 625 LEU A C 1
ATOM 4852 O O . LEU A 1 625 ? -12.086 7.819 33.406 1.00 86.31 625 LEU A O 1
ATOM 4856 N N . VAL A 1 626 ? -11.698 9.949 32.793 1.00 86.62 626 VAL A N 1
ATOM 4857 C CA . VAL A 1 626 ? -11.963 9.764 31.363 1.00 86.62 626 VAL A CA 1
ATOM 4858 C C . VAL A 1 626 ? -10.655 9.873 30.597 1.00 86.62 626 VAL A C 1
ATOM 4860 O O . VAL A 1 626 ? -9.882 10.805 30.819 1.00 86.62 626 VAL A O 1
ATOM 4863 N N . SER A 1 627 ? -10.443 8.969 29.657 1.00 83.69 627 SER A N 1
ATOM 4864 C CA . SER A 1 627 ? -9.384 9.041 28.654 1.00 83.69 627 SER A CA 1
ATOM 4865 C C . SER A 1 627 ? -10.000 9.017 27.256 1.00 83.69 627 SER A C 1
ATOM 4867 O O . SER A 1 627 ? -11.168 8.674 27.109 1.00 83.69 627 SER A O 1
ATOM 4869 N N . ASP A 1 628 ? -9.273 9.477 26.237 1.00 79.19 628 ASP A N 1
ATOM 4870 C CA . ASP A 1 628 ? -9.781 9.542 24.860 1.00 79.19 628 ASP A CA 1
ATOM 4871 C C . ASP A 1 628 ? -8.634 9.579 23.849 1.00 79.19 628 ASP A C 1
ATOM 4873 O O . ASP A 1 628 ? -7.743 10.425 23.961 1.00 79.19 628 ASP A O 1
ATOM 4877 N N . GLY A 1 629 ? -8.693 8.711 22.836 1.00 66.56 629 GLY A N 1
ATOM 4878 C CA . GLY A 1 629 ? -7.694 8.624 21.770 1.00 66.56 629 GLY A CA 1
ATOM 4879 C C . GLY A 1 629 ? -7.655 9.891 20.914 1.00 66.56 629 GLY A C 1
ATOM 4880 O O . GLY A 1 629 ? -6.600 10.272 20.413 1.00 66.56 629 GLY A O 1
ATOM 4881 N N . ALA A 1 630 ? -8.782 10.604 20.815 1.00 70.31 630 ALA A N 1
ATOM 4882 C CA . ALA A 1 630 ? -8.870 11.906 20.155 1.00 70.31 630 ALA A CA 1
ATOM 4883 C C . ALA A 1 630 ? -8.558 13.098 21.085 1.00 70.31 630 ALA A C 1
ATOM 4885 O O . ALA A 1 630 ? -8.490 14.239 20.624 1.00 70.31 630 ALA A O 1
ATOM 4886 N N . GLY A 1 631 ? -8.392 12.864 22.392 1.00 78.81 631 GLY A N 1
ATOM 4887 C CA . GLY A 1 631 ? -8.107 13.905 23.383 1.00 78.81 631 GLY A CA 1
ATOM 4888 C C . GLY A 1 631 ? -9.259 14.882 23.668 1.00 78.81 631 GLY A C 1
ATOM 4889 O O . GLY A 1 631 ? -9.021 15.952 24.229 1.00 78.81 631 GLY A O 1
ATOM 4890 N N . VAL A 1 632 ? -10.498 14.558 23.287 1.00 81.38 632 VAL A N 1
ATOM 4891 C CA . VAL A 1 632 ? -11.679 15.432 23.412 1.00 81.38 632 VAL A CA 1
ATOM 4892 C C . VAL A 1 632 ? -12.456 15.157 24.704 1.00 81.38 632 VAL A C 1
ATOM 4894 O O . VAL A 1 632 ? -12.934 16.100 25.336 1.00 81.38 632 VAL A O 1
ATOM 4897 N N . GLY A 1 633 ? -12.566 13.896 25.121 1.00 84.75 633 GLY A N 1
ATOM 4898 C CA . GLY A 1 633 ? -13.384 13.445 26.252 1.00 84.75 633 GLY A CA 1
ATOM 4899 C C . GLY A 1 633 ? -14.686 12.774 25.801 1.00 84.75 633 GLY A C 1
ATOM 4900 O O . GLY A 1 633 ? -14.872 12.453 24.628 1.00 84.75 633 GLY A O 1
ATOM 4901 N N . GLY A 1 634 ? -15.617 12.551 26.729 1.00 87.88 634 GLY A N 1
ATOM 4902 C CA . GLY A 1 634 ? -16.813 11.756 26.457 1.00 87.88 634 GLY A CA 1
ATOM 4903 C C . GLY A 1 634 ? -17.994 12.063 27.366 1.00 87.88 634 GLY A C 1
ATOM 4904 O O . GLY A 1 634 ? -17.933 12.857 28.290 1.00 87.88 634 GLY A O 1
ATOM 4905 N N . THR A 1 635 ? -19.121 11.441 27.068 1.00 88.62 635 THR A N 1
ATOM 4906 C CA . THR A 1 635 ? -20.396 11.611 27.756 1.00 88.62 635 THR A CA 1
ATOM 4907 C C . THR A 1 635 ? -20.722 10.348 28.538 1.00 88.62 635 THR A C 1
ATOM 4909 O O . THR A 1 635 ? -20.822 9.280 27.941 1.00 88.62 635 THR A O 1
ATOM 4912 N N . VAL A 1 636 ? -20.912 10.478 29.850 1.00 89.25 636 VAL A N 1
ATOM 4913 C CA . VAL A 1 636 ? -21.116 9.374 30.793 1.00 89.25 636 VAL A CA 1
ATOM 4914 C C . VAL A 1 636 ? -22.586 9.246 31.202 1.00 89.25 636 VAL A C 1
ATOM 4916 O O . VAL A 1 636 ? -23.241 10.227 31.570 1.00 89.25 636 VAL A O 1
ATOM 4919 N N . ASP A 1 637 ? -23.084 8.015 31.177 1.00 88.56 637 ASP A N 1
ATOM 4920 C CA . ASP A 1 637 ? -24.343 7.563 31.760 1.00 88.56 637 ASP A CA 1
ATOM 4921 C C . ASP A 1 637 ? -24.035 6.619 32.936 1.00 88.56 637 ASP A C 1
ATOM 4923 O O . ASP A 1 637 ? -23.138 5.783 32.839 1.00 88.56 637 ASP A O 1
ATOM 4927 N N . ALA A 1 638 ? -24.742 6.743 34.062 1.00 89.19 638 ALA A N 1
ATOM 4928 C CA . ALA A 1 638 ? -24.472 5.920 35.240 1.00 89.19 638 ALA A CA 1
ATOM 4929 C C . ALA A 1 638 ? -25.723 5.586 36.048 1.00 89.19 638 ALA A C 1
ATOM 4931 O O . ALA A 1 638 ? -26.599 6.438 36.231 1.00 89.19 638 ALA A O 1
ATOM 4932 N N . TRP A 1 639 ? -25.750 4.366 36.585 1.00 89.88 639 TRP A N 1
ATOM 4933 C CA . TRP A 1 639 ? -26.837 3.812 37.385 1.00 89.88 639 TRP A CA 1
ATOM 4934 C C . TRP A 1 639 ? -26.328 3.165 38.670 1.00 89.88 639 TRP A C 1
ATOM 4936 O O . TRP A 1 639 ? -25.243 2.591 38.676 1.00 89.88 639 TRP A O 1
ATOM 4946 N N . PHE A 1 640 ? -27.119 3.229 39.738 1.00 89.44 640 PHE A N 1
ATOM 4947 C CA . PHE A 1 640 ? -26.857 2.582 41.025 1.00 89.44 640 PHE A CA 1
ATOM 4948 C C . PHE A 1 640 ? -28.101 1.811 41.457 1.00 89.44 640 PHE A C 1
ATOM 4950 O O . PHE A 1 640 ? -29.170 2.410 41.516 1.00 89.44 640 PHE A O 1
ATOM 4957 N N . ASP A 1 641 ? -27.939 0.527 41.783 1.00 87.75 641 ASP A N 1
ATOM 4958 C CA . ASP A 1 641 ? -28.998 -0.315 42.356 1.00 87.75 641 ASP A CA 1
ATOM 4959 C C . ASP A 1 641 ? -29.205 0.091 43.824 1.00 87.75 641 ASP A C 1
ATOM 4961 O O . ASP A 1 641 ? -28.585 -0.450 44.742 1.00 87.75 641 ASP A O 1
ATOM 4965 N N . TRP A 1 642 ? -29.973 1.152 44.069 1.00 89.31 642 TRP A N 1
ATOM 4966 C CA . TRP A 1 642 ? -30.086 1.720 45.413 1.00 89.31 642 TRP A CA 1
ATOM 4967 C C . TRP A 1 642 ? -30.908 0.831 46.339 1.00 89.31 642 TRP A C 1
ATOM 4969 O O . TRP A 1 642 ? -30.736 0.908 47.561 1.00 89.31 642 TRP A O 1
ATOM 4979 N N . ASN A 1 643 ? -31.828 0.041 45.791 1.00 89.69 643 ASN A N 1
ATOM 4980 C CA . ASN A 1 643 ? -32.731 -0.801 46.564 1.00 89.69 643 ASN A CA 1
ATOM 4981 C C . ASN A 1 643 ? -32.168 -2.230 46.781 1.00 89.69 643 ASN A C 1
ATOM 4983 O O . ASN A 1 643 ? -32.625 -2.920 47.699 1.00 89.69 643 ASN A O 1
ATOM 4987 N N . GLY A 1 644 ? -31.120 -2.617 46.051 1.00 86.69 644 GLY A N 1
ATOM 4988 C CA . GLY A 1 644 ? -30.413 -3.891 46.142 1.00 86.69 644 GLY A CA 1
ATOM 4989 C C . GLY A 1 644 ? -31.196 -5.079 45.580 1.00 86.69 644 GLY A C 1
ATOM 4990 O O . GLY A 1 644 ? -31.023 -6.192 46.092 1.00 86.69 644 GLY A O 1
ATOM 4991 N N . ASP A 1 645 ? -32.095 -4.867 44.618 1.00 88.25 645 ASP A N 1
ATOM 4992 C CA . ASP A 1 645 ? -32.973 -5.912 44.078 1.00 88.25 645 ASP A CA 1
ATOM 4993 C C . ASP A 1 645 ? -32.407 -6.660 42.861 1.00 88.25 645 ASP A C 1
ATOM 4995 O O . ASP A 1 645 ? -32.988 -7.663 42.428 1.00 88.25 645 ASP A O 1
ATOM 4999 N N . GLY A 1 646 ? -31.214 -6.274 42.400 1.00 85.00 646 GLY A N 1
ATOM 5000 C CA . GLY A 1 646 ? -30.501 -6.956 41.329 1.00 85.00 646 GLY A CA 1
ATOM 5001 C C . GLY A 1 646 ? -30.804 -6.415 39.935 1.00 85.00 646 GLY A C 1
ATOM 5002 O O . GLY A 1 646 ? -30.525 -7.124 38.961 1.00 85.00 646 GLY A O 1
ATOM 5003 N N . ASP A 1 647 ? -31.344 -5.199 39.822 1.00 85.81 647 ASP A N 1
ATOM 5004 C CA . ASP A 1 647 ? -31.422 -4.454 38.570 1.00 85.81 647 ASP A CA 1
ATOM 5005 C C . ASP A 1 647 ? -31.080 -2.950 38.724 1.00 85.81 647 ASP A C 1
ATOM 5007 O O . ASP A 1 647 ? -30.448 -2.551 39.694 1.00 85.81 647 ASP A O 1
ATOM 5011 N N . TRP A 1 648 ? -31.327 -2.150 37.680 1.00 86.25 648 TRP A N 1
ATOM 5012 C CA . TRP A 1 648 ? -31.058 -0.698 37.653 1.00 86.25 648 TRP A CA 1
ATOM 5013 C C . TRP A 1 648 ? -32.236 0.098 37.056 1.00 86.25 648 TRP A C 1
ATOM 5015 O O . TRP A 1 648 ? -32.056 1.199 36.514 1.00 86.25 648 TRP A O 1
ATOM 5025 N N . ASN A 1 649 ? -33.417 -0.521 36.969 1.00 87.06 649 ASN A N 1
ATOM 5026 C CA . ASN A 1 649 ? -34.553 0.000 36.209 1.00 87.06 649 ASN A CA 1
ATOM 5027 C C . ASN A 1 649 ? -35.504 0.864 37.049 1.00 87.06 649 ASN A C 1
ATOM 5029 O O . ASN A 1 649 ? -36.491 1.382 36.508 1.00 87.06 649 ASN A O 1
ATOM 5033 N N . ASP A 1 650 ? -35.181 1.085 38.322 1.00 90.25 650 ASP A N 1
ATOM 5034 C CA . ASP A 1 650 ? -36.045 1.803 39.238 1.00 90.25 650 ASP A CA 1
ATOM 5035 C C . ASP A 1 650 ? -35.937 3.337 39.122 1.00 90.25 650 ASP A C 1
ATOM 5037 O O . ASP A 1 650 ? -34.907 3.917 38.742 1.00 90.25 650 ASP A O 1
ATOM 5041 N N . PRO A 1 651 ? -37.009 4.065 39.493 1.00 89.75 651 PRO A N 1
ATOM 5042 C CA . PRO A 1 651 ? -36.976 5.519 39.556 1.00 89.75 651 PRO A CA 1
ATOM 5043 C C . PRO A 1 651 ? -35.890 6.044 40.507 1.00 89.75 651 PRO A C 1
ATOM 5045 O O . PRO A 1 651 ? -35.950 5.845 41.719 1.00 89.75 651 PRO A O 1
ATOM 5048 N N . GLY A 1 652 ? -34.957 6.827 39.962 1.00 87.94 652 GLY A N 1
ATOM 5049 C CA . GLY A 1 652 ? -33.882 7.468 40.729 1.00 87.94 652 GLY A CA 1
ATOM 5050 C C . GLY A 1 652 ? -32.559 6.701 40.741 1.00 87.94 652 GLY A C 1
ATOM 5051 O O . GLY A 1 652 ? -31.604 7.173 41.356 1.00 87.94 652 GLY A O 1
ATOM 5052 N N . GLU A 1 653 ? -32.481 5.569 40.043 1.00 91.69 653 GLU A N 1
ATOM 5053 C CA . GLU A 1 653 ? -31.249 4.786 39.931 1.00 91.69 653 GLU A CA 1
ATOM 5054 C C . GLU A 1 653 ? -30.301 5.313 38.863 1.00 91.69 653 GLU A C 1
ATOM 5056 O O . GLU A 1 653 ? -29.092 5.260 39.062 1.00 91.69 653 GLU A O 1
ATOM 5061 N N . GLN A 1 654 ? -30.815 5.915 37.785 1.00 91.69 654 GLN A N 1
ATOM 5062 C CA . GLN A 1 654 ? -29.983 6.663 36.841 1.00 91.69 654 GLN A CA 1
ATOM 5063 C C . GLN A 1 654 ? -29.548 7.997 37.457 1.00 91.69 654 GLN A C 1
ATOM 5065 O O . GLN A 1 654 ? -30.343 8.933 37.577 1.00 91.69 654 GLN A O 1
ATOM 5070 N N . VAL A 1 655 ? -28.275 8.091 37.832 1.00 90.69 655 VAL A N 1
ATOM 5071 C CA . VAL A 1 655 ? -27.697 9.272 38.491 1.00 90.69 655 VAL A CA 1
ATOM 5072 C C . VAL A 1 655 ? -26.915 10.167 37.535 1.00 90.69 655 VAL A C 1
ATOM 5074 O O . VAL A 1 655 ? -26.780 11.359 37.803 1.00 90.69 655 VAL A O 1
ATOM 5077 N N . LEU A 1 656 ? -26.440 9.619 36.412 1.00 91.00 656 LEU A N 1
ATOM 5078 C CA . LEU A 1 656 ? -25.879 10.378 35.296 1.00 91.00 656 LEU A CA 1
ATOM 5079 C C . LEU A 1 656 ? -26.629 10.009 34.018 1.00 91.00 656 LEU A C 1
ATOM 5081 O O . LEU A 1 656 ? -26.769 8.832 33.685 1.00 91.00 656 LEU A O 1
ATOM 5085 N N . ALA A 1 657 ? -27.119 11.028 33.320 1.00 91.19 657 ALA A N 1
ATOM 5086 C CA . ALA A 1 657 ? -27.808 10.893 32.045 1.00 91.19 657 ALA A CA 1
ATOM 5087 C C . ALA A 1 657 ? -27.160 11.851 31.046 1.00 91.19 657 ALA A C 1
ATOM 5089 O O . ALA A 1 657 ? -27.269 13.070 31.197 1.00 91.19 657 ALA A O 1
ATOM 5090 N N . ALA A 1 658 ? -26.448 11.296 30.070 1.00 88.81 658 ALA A N 1
ATOM 5091 C CA . ALA A 1 658 ? -25.692 12.012 29.054 1.00 88.81 658 ALA A CA 1
ATOM 5092 C C . ALA A 1 658 ? -24.816 13.155 29.626 1.00 88.81 658 ALA A C 1
ATOM 5094 O O . ALA A 1 658 ? -24.840 14.287 29.140 1.00 88.81 658 ALA A O 1
ATOM 5095 N N . SER A 1 659 ? -24.055 12.879 30.689 1.00 92.50 659 SER A N 1
ATOM 5096 C CA . SER A 1 659 ? -23.230 13.885 31.371 1.00 92.50 659 SER A CA 1
ATOM 5097 C C . SER A 1 659 ? -21.846 13.995 30.737 1.00 92.50 659 SER A C 1
ATOM 5099 O O . SER A 1 659 ? -21.047 13.071 30.832 1.00 92.50 659 SER A O 1
ATOM 5101 N N . TRP A 1 660 ? -21.547 15.124 30.095 1.00 93.06 660 TRP A N 1
ATOM 5102 C CA . TRP A 1 660 ? -20.234 15.364 29.489 1.00 93.06 660 TRP A CA 1
ATOM 5103 C C . TRP A 1 660 ? -19.119 15.394 30.552 1.00 93.06 660 TRP A C 1
ATOM 5105 O O . TRP A 1 660 ? -19.270 16.050 31.586 1.00 93.06 660 TRP A O 1
ATOM 5115 N N . MET A 1 661 ? -17.993 14.735 30.270 1.00 92.88 661 MET A N 1
ATOM 5116 C CA . MET A 1 661 ? -16.772 14.668 31.078 1.00 92.88 661 MET A CA 1
ATOM 5117 C C . MET A 1 661 ? -15.505 14.739 30.213 1.00 92.88 661 MET A C 1
ATOM 5119 O O . MET A 1 661 ? -15.457 14.228 29.094 1.00 92.88 661 MET A O 1
ATOM 5123 N N . GLY A 1 662 ? -14.472 15.399 30.734 1.00 91.19 662 GLY A N 1
ATOM 5124 C CA . GLY A 1 662 ? -13.266 15.719 29.969 1.00 91.19 662 GLY A CA 1
ATOM 5125 C C . GLY A 1 662 ? -12.143 14.777 30.278 1.00 91.19 662 GLY A C 1
ATOM 5126 O O . GLY A 1 662 ? -12.166 14.146 31.329 1.00 91.19 662 GLY A O 1
ATOM 5127 N N . VAL A 1 663 ? -11.153 14.719 29.388 1.00 88.69 663 VAL A N 1
ATOM 5128 C CA . VAL A 1 663 ? -9.959 13.907 29.630 1.00 88.69 663 VAL A CA 1
ATOM 5129 C C . VAL A 1 663 ? -9.345 14.285 30.985 1.00 88.69 663 VAL A C 1
ATOM 5131 O O . VAL A 1 663 ? -9.111 15.462 31.272 1.00 88.69 663 VAL A O 1
ATOM 5134 N N . GLY A 1 664 ? -9.109 13.279 31.825 1.00 88.56 664 GLY A N 1
ATOM 5135 C CA . GLY A 1 664 ? -8.670 13.407 33.210 1.00 88.56 664 GLY A CA 1
ATOM 5136 C C . GLY A 1 664 ? -9.768 13.122 34.241 1.00 88.56 664 GLY A C 1
ATOM 5137 O O . GLY A 1 664 ? -10.811 12.539 33.950 1.00 88.56 664 GLY A O 1
ATOM 5138 N N . PHE A 1 665 ? -9.502 13.501 35.493 1.00 90.12 665 PHE A N 1
ATOM 5139 C CA . PHE A 1 665 ? -10.409 13.262 36.617 1.00 90.12 665 PHE A CA 1
ATOM 5140 C C . PHE A 1 665 ? -11.538 14.295 36.684 1.00 90.12 665 PHE A C 1
ATOM 5142 O O . PHE A 1 665 ? -11.299 15.496 36.825 1.00 90.12 665 PHE A O 1
ATOM 5149 N N . ASN A 1 666 ? -12.775 13.804 36.704 1.00 93.12 666 ASN A N 1
ATOM 5150 C CA . ASN A 1 666 ? -13.998 14.590 36.807 1.00 93.12 666 ASN A CA 1
ATOM 5151 C C . ASN A 1 666 ? -14.660 14.330 38.174 1.00 93.12 666 ASN A C 1
ATOM 5153 O O . ASN A 1 666 ? -15.132 13.217 38.417 1.00 93.12 666 ASN A O 1
ATOM 5157 N N . PRO A 1 667 ? -14.702 15.312 39.095 1.00 93.38 667 PRO A N 1
ATOM 5158 C CA . PRO A 1 667 ? -15.402 15.161 40.366 1.00 93.38 667 PRO A CA 1
ATOM 5159 C C . PRO A 1 667 ? -16.920 15.277 40.168 1.00 93.38 667 PRO A C 1
ATOM 5161 O O . PRO A 1 667 ? -17.416 16.278 39.649 1.00 93.38 667 PRO A O 1
ATOM 5164 N N . VAL A 1 668 ? -17.669 14.279 40.633 1.00 92.25 668 VAL A N 1
ATOM 5165 C CA . VAL A 1 668 ? -19.125 14.184 40.469 1.00 92.25 668 VAL A CA 1
ATOM 5166 C C . VAL A 1 668 ? -19.790 13.988 41.827 1.00 92.25 668 VAL A C 1
ATOM 5168 O O . VAL A 1 668 ? -19.468 13.053 42.554 1.00 92.25 668 VAL A O 1
ATOM 5171 N N . ALA A 1 669 ? -20.741 14.856 42.176 1.00 91.75 669 ALA A N 1
ATOM 5172 C CA . ALA A 1 669 ? -21.552 14.689 43.381 1.00 91.75 669 ALA A CA 1
ATOM 5173 C C . ALA A 1 669 ? -22.725 13.730 43.114 1.00 91.75 669 ALA A C 1
ATOM 5175 O O . ALA A 1 669 ? -23.562 14.012 42.258 1.00 91.75 669 ALA A O 1
ATOM 5176 N N . ILE A 1 670 ? -22.815 12.630 43.866 1.00 89.50 670 ILE A N 1
ATOM 5177 C CA . ILE A 1 670 ? -23.855 11.602 43.702 1.00 89.50 670 ILE A CA 1
ATOM 5178 C C . ILE A 1 670 ? -24.865 11.702 44.837 1.00 89.50 670 ILE A C 1
ATOM 5180 O O . ILE A 1 670 ? -24.519 11.460 45.986 1.00 89.50 670 ILE A O 1
ATOM 5184 N N . ALA A 1 671 ? -26.118 12.044 44.538 1.00 91.12 671 ALA A N 1
ATOM 5185 C CA . ALA A 1 671 ? -27.173 12.100 45.546 1.00 91.12 671 ALA A CA 1
ATOM 5186 C C . ALA A 1 671 ? -27.681 10.693 45.893 1.00 91.12 671 ALA A C 1
ATOM 5188 O O . ALA A 1 671 ? -28.288 10.029 45.059 1.00 91.12 671 ALA A O 1
ATOM 5189 N N . ILE A 1 672 ? -27.465 10.261 47.137 1.00 89.38 672 ILE A N 1
ATOM 5190 C CA . ILE A 1 672 ? -27.887 8.941 47.614 1.00 89.38 672 ILE A CA 1
ATOM 5191 C C . ILE A 1 672 ? -29.296 9.049 48.206 1.00 89.38 672 ILE A C 1
ATOM 5193 O O . ILE A 1 672 ? -29.498 9.838 49.140 1.00 89.38 672 ILE A O 1
ATOM 5197 N N . PRO A 1 673 ? -30.273 8.253 47.742 1.00 91.12 673 PRO A N 1
ATOM 5198 C CA . PRO A 1 673 ? -31.612 8.242 48.317 1.00 91.12 673 PRO A CA 1
ATOM 5199 C C . PRO A 1 673 ? -31.604 7.907 49.815 1.00 91.12 673 PRO A C 1
ATOM 5201 O O . PRO A 1 673 ? -30.840 7.070 50.291 1.00 91.12 673 PRO A O 1
ATOM 5204 N N . ALA A 1 674 ? -32.485 8.546 50.590 1.00 89.75 674 ALA A N 1
ATOM 5205 C CA . ALA A 1 674 ? -32.596 8.291 52.032 1.00 89.75 674 ALA A CA 1
ATOM 5206 C C . ALA A 1 674 ? -33.128 6.880 52.362 1.00 89.75 674 ALA A C 1
ATOM 5208 O O . ALA A 1 674 ? -32.993 6.419 53.492 1.00 89.75 674 ALA A O 1
ATOM 5209 N N . ASN A 1 675 ? -33.751 6.220 51.386 1.00 87.50 675 ASN A N 1
ATOM 5210 C CA . ASN A 1 675 ? -34.280 4.862 51.455 1.00 87.50 675 ASN A CA 1
ATOM 5211 C C . ASN A 1 675 ? -33.361 3.821 50.796 1.00 87.50 675 ASN A C 1
ATOM 5213 O O . ASN A 1 675 ? -33.821 2.703 50.583 1.00 87.50 675 ASN A O 1
ATOM 5217 N N . ALA A 1 676 ? -32.115 4.175 50.459 1.00 87.44 676 ALA A N 1
ATOM 5218 C CA . ALA A 1 676 ? -31.157 3.217 49.920 1.00 87.44 676 ALA A CA 1
ATOM 5219 C C . ALA A 1 676 ? -30.945 2.052 50.905 1.00 87.44 676 ALA A C 1
ATOM 5221 O O . ALA A 1 676 ? -30.841 2.257 52.123 1.00 87.44 676 ALA A O 1
ATOM 5222 N N . THR A 1 677 ? -30.901 0.832 50.379 1.00 84.81 677 THR A N 1
ATOM 5223 C CA . THR A 1 677 ? -30.713 -0.388 51.162 1.00 84.81 677 THR A CA 1
ATOM 5224 C C . THR A 1 677 ? -29.312 -0.416 51.764 1.00 84.81 677 THR A C 1
ATOM 5226 O O . THR A 1 677 ? -28.327 -0.038 51.135 1.00 84.81 677 THR A O 1
ATOM 5229 N N . ASN A 1 678 ? -29.210 -0.869 53.016 1.00 78.06 678 ASN A N 1
ATOM 5230 C CA . ASN A 1 678 ? -27.914 -1.027 53.663 1.00 78.06 678 ASN A CA 1
ATOM 5231 C C . ASN A 1 678 ? -27.269 -2.351 53.227 1.00 78.06 678 ASN A C 1
ATOM 5233 O O . ASN A 1 678 ? -27.838 -3.415 53.476 1.00 78.06 678 ASN A O 1
ATOM 5237 N N . GLY A 1 679 ? -26.087 -2.299 52.614 1.00 74.00 679 GLY A N 1
ATOM 5238 C CA . GLY A 1 679 ? -25.376 -3.488 52.147 1.00 74.00 679 GLY A CA 1
ATOM 5239 C C . GLY A 1 679 ? -24.535 -3.232 50.901 1.00 74.00 679 GLY A C 1
ATOM 5240 O O . GLY A 1 679 ? -24.212 -2.088 50.586 1.00 74.00 679 GLY A O 1
ATOM 5241 N N . TRP A 1 680 ? -24.170 -4.326 50.231 1.00 70.00 680 TRP A N 1
ATOM 5242 C CA . TRP A 1 680 ? -23.488 -4.307 48.939 1.00 70.00 680 TRP A CA 1
ATOM 5243 C C . TRP A 1 680 ? -24.494 -3.995 47.835 1.00 70.00 680 TRP A C 1
ATOM 5245 O O . TRP A 1 680 ? -25.529 -4.656 47.766 1.00 70.00 680 TRP A O 1
ATOM 5255 N N . ILE A 1 681 ? -24.167 -3.026 46.985 1.00 78.94 681 ILE A N 1
ATOM 5256 C CA . ILE A 1 681 ? -24.916 -2.703 45.768 1.00 78.94 681 ILE A CA 1
ATOM 5257 C C . ILE A 1 681 ? -23.946 -2.583 44.596 1.00 78.94 681 ILE A C 1
ATOM 5259 O O . ILE A 1 681 ? -22.750 -2.379 44.819 1.00 78.94 681 ILE A O 1
ATOM 5263 N N . PHE A 1 682 ? -24.464 -2.672 43.374 1.00 81.31 682 PHE A N 1
ATOM 5264 C CA . PHE A 1 682 ? -23.678 -2.543 42.151 1.00 81.31 682 PHE A CA 1
ATOM 5265 C C . PHE A 1 682 ? -24.084 -1.292 41.376 1.00 81.31 682 PHE A C 1
ATOM 5267 O O . PHE A 1 682 ? -25.256 -0.907 41.321 1.00 81.31 682 PHE A O 1
ATOM 5274 N N . ALA A 1 683 ? -23.096 -0.654 40.759 1.00 84.88 683 ALA A N 1
ATOM 5275 C CA . ALA A 1 683 ? -23.290 0.507 39.904 1.00 84.88 683 ALA A CA 1
ATOM 5276 C C . ALA A 1 683 ? -22.782 0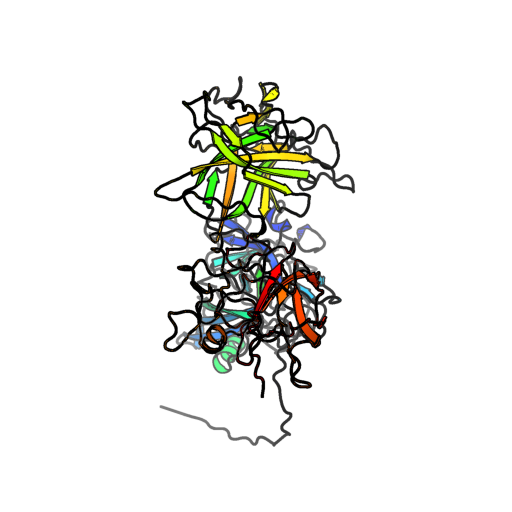.205 38.499 1.00 84.88 683 ALA A C 1
ATOM 5278 O O . ALA A 1 683 ? -21.792 -0.500 38.350 1.00 84.88 683 ALA A O 1
ATOM 5279 N N . ARG A 1 684 ? -23.432 0.757 37.478 1.00 85.94 684 ARG A N 1
ATOM 5280 C CA . ARG A 1 684 ? -23.005 0.647 36.083 1.00 85.94 684 ARG A CA 1
ATOM 5281 C C . ARG A 1 684 ? -22.668 2.029 35.565 1.00 85.94 684 ARG A C 1
ATOM 5283 O O . ARG A 1 684 ? -23.513 2.912 35.628 1.00 85.94 684 ARG A O 1
ATOM 5290 N N . PHE A 1 685 ? -21.479 2.191 35.007 1.00 85.81 685 PHE A N 1
ATOM 5291 C CA . PHE A 1 685 ? -21.078 3.383 34.263 1.00 85.81 685 PHE A CA 1
ATOM 5292 C C . PHE A 1 685 ? -20.986 3.014 32.785 1.00 85.81 685 PHE A C 1
ATOM 5294 O O . PHE A 1 685 ? -20.693 1.867 32.477 1.00 85.81 685 PHE A O 1
ATOM 5301 N N . ARG A 1 686 ? -21.331 3.937 31.886 1.00 85.06 686 ARG A N 1
ATOM 5302 C CA . ARG A 1 686 ? -21.220 3.821 30.424 1.00 85.06 686 ARG A CA 1
ATOM 5303 C C . ARG A 1 686 ? -20.722 5.137 29.835 1.00 85.06 686 ARG A C 1
ATOM 5305 O O . ARG A 1 686 ? -21.190 6.173 30.290 1.00 85.06 686 ARG A O 1
ATOM 5312 N N . ILE A 1 687 ? -19.823 5.136 28.847 1.00 82.25 687 ILE A N 1
ATOM 5313 C CA . ILE A 1 687 ? -19.305 6.368 28.219 1.00 82.25 687 ILE A CA 1
ATOM 5314 C C . ILE A 1 687 ? -19.493 6.361 26.692 1.00 82.25 687 ILE A C 1
ATOM 5316 O O . ILE A 1 687 ? -19.616 5.340 26.039 1.00 82.25 687 ILE A O 1
ATOM 5320 N N . SER A 1 688 ? -19.646 7.518 26.060 1.00 80.31 688 SER A N 1
ATOM 5321 C CA . SER A 1 688 ? -19.771 7.611 24.599 1.00 80.31 688 SER A CA 1
ATOM 5322 C C . SER A 1 688 ? -19.560 9.020 24.100 1.00 80.31 688 SER A C 1
ATOM 5324 O O . SER A 1 688 ? -19.600 9.969 24.872 1.00 80.31 688 SER A O 1
ATOM 5326 N N . ARG A 1 689 ? -19.448 9.215 22.787 1.00 77.31 689 ARG A N 1
ATOM 5327 C CA . ARG A 1 689 ? -19.389 10.580 22.243 1.00 77.31 689 ARG A CA 1
ATOM 5328 C C . ARG A 1 689 ? -20.714 11.348 22.334 1.00 77.31 689 ARG A C 1
ATOM 5330 O O . ARG A 1 689 ? -20.693 12.574 22.357 1.00 77.31 689 ARG A O 1
ATOM 5337 N N . ARG A 1 690 ? -21.863 10.659 22.351 1.00 73.44 690 ARG A N 1
ATOM 5338 C CA . ARG A 1 690 ? -23.200 11.286 22.230 1.00 73.44 690 ARG A CA 1
ATOM 5339 C C . ARG A 1 690 ? -24.073 11.196 23.489 1.00 73.44 690 ARG A C 1
ATOM 5341 O O . ARG A 1 690 ? -25.021 11.968 23.604 1.00 73.44 690 ARG A O 1
ATOM 5348 N N . GLY A 1 691 ? -23.756 10.294 24.415 1.00 73.12 691 GLY A N 1
ATOM 5349 C CA . GLY A 1 691 ? -24.581 9.956 25.576 1.00 73.12 691 GLY A CA 1
ATOM 5350 C C . GLY A 1 691 ? -25.883 9.246 25.205 1.00 73.12 691 GLY A C 1
ATOM 5351 O O . GLY A 1 691 ? -26.111 8.879 24.050 1.00 73.12 691 GLY A O 1
ATOM 5352 N N . GLY A 1 692 ? -26.763 9.092 26.196 1.00 74.69 692 GLY A N 1
ATOM 5353 C CA . GLY A 1 692 ? -28.098 8.523 25.997 1.00 74.69 692 GLY A CA 1
ATOM 5354 C C . GLY A 1 692 ? -28.084 7.000 25.922 1.00 74.69 692 GLY A C 1
ATOM 5355 O O . GLY A 1 692 ? -28.937 6.401 25.263 1.00 74.69 692 GLY A O 1
ATOM 5356 N N . LEU A 1 693 ? -27.105 6.375 26.574 1.00 79.56 693 LEU A N 1
ATOM 5357 C CA . LEU A 1 693 ? -27.000 4.929 26.641 1.00 79.56 693 LEU A CA 1
ATOM 5358 C C . LEU A 1 693 ? -28.074 4.357 27.561 1.00 79.56 693 LEU A C 1
ATOM 5360 O O . LEU A 1 693 ? -28.447 4.943 28.572 1.00 79.56 693 LEU A O 1
ATOM 5364 N N . THR A 1 694 ? -28.597 3.193 27.191 1.00 77.12 694 THR A N 1
ATOM 5365 C CA . THR A 1 694 ? -29.622 2.480 27.963 1.00 77.12 694 THR A CA 1
ATOM 5366 C C . THR A 1 694 ? -28.995 1.441 28.893 1.00 77.12 694 THR A C 1
ATOM 5368 O O . THR A 1 694 ? -27.810 1.148 28.800 1.00 77.12 694 THR A O 1
ATOM 5371 N N . LEU A 1 695 ? -29.790 0.801 29.749 1.00 68.12 695 LEU A N 1
ATOM 5372 C CA . LEU A 1 695 ? -29.304 -0.233 30.675 1.00 68.12 695 LEU A CA 1
ATOM 5373 C C . LEU A 1 695 ? -28.758 -1.497 29.992 1.00 68.12 695 LEU A C 1
ATOM 5375 O O . LEU A 1 695 ? -27.769 -2.060 30.449 1.00 68.12 695 LEU A O 1
ATOM 5379 N N . ALA A 1 696 ? -29.394 -1.939 28.902 1.00 62.06 696 ALA A N 1
ATOM 5380 C CA . ALA A 1 696 ? -29.112 -3.231 28.276 1.00 62.06 696 ALA A CA 1
ATOM 5381 C C . ALA A 1 696 ? -29.380 -3.196 26.766 1.00 62.06 696 ALA A C 1
ATOM 5383 O O . ALA A 1 696 ? -30.521 -3.367 26.353 1.00 62.06 696 ALA A O 1
ATOM 5384 N N . VAL A 1 697 ? -28.343 -2.934 25.960 1.00 65.12 697 VAL A N 1
ATOM 5385 C CA . VAL A 1 697 ? -28.252 -3.170 24.501 1.00 65.12 697 VAL A CA 1
ATOM 5386 C C . VAL A 1 697 ? -26.778 -2.997 24.088 1.00 65.12 697 VAL A C 1
ATOM 5388 O O . VAL A 1 697 ? -26.041 -2.264 24.764 1.00 65.12 697 VAL A O 1
ATOM 5391 N N . ALA A 1 698 ? -26.373 -3.602 22.964 1.00 56.88 698 ALA A N 1
ATOM 5392 C CA . ALA A 1 698 ? -25.199 -3.150 22.214 1.00 56.88 698 ALA A CA 1
ATOM 5393 C C . ALA A 1 698 ? -25.314 -1.658 21.907 1.00 56.88 698 ALA A C 1
ATOM 5395 O O . ALA A 1 698 ? -26.364 -1.197 21.448 1.00 56.88 698 ALA A O 1
ATOM 5396 N N . ALA A 1 699 ? -24.233 -0.922 22.132 1.00 56.50 699 ALA A N 1
ATOM 5397 C CA . ALA A 1 699 ? -24.107 0.412 21.579 1.00 56.50 699 ALA A CA 1
ATOM 5398 C C . ALA A 1 699 ? -23.374 0.367 20.224 1.00 56.50 699 ALA A C 1
ATOM 5400 O O . ALA A 1 699 ? -22.470 -0.450 20.065 1.00 56.50 699 ALA A O 1
ATOM 5401 N N . PRO A 1 700 ? -23.773 1.194 19.241 1.00 46.81 700 PRO A N 1
ATOM 5402 C CA . PRO A 1 700 ? -23.106 1.270 17.941 1.00 46.81 700 PRO A CA 1
ATOM 5403 C C . PRO A 1 700 ? -21.680 1.839 18.059 1.00 46.81 700 PRO A C 1
ATOM 5405 O O . PRO A 1 700 ? -21.317 2.395 19.097 1.00 46.81 700 PRO A O 1
ATOM 5408 N N . SER A 1 701 ? -20.902 1.747 16.978 1.00 38.50 701 SER A N 1
ATOM 5409 C CA . SER A 1 701 ? -19.549 2.311 16.867 1.00 38.50 701 SER A CA 1
ATOM 5410 C C . SER A 1 701 ? -19.452 3.766 17.368 1.00 38.50 701 SER A C 1
ATOM 5412 O O . SER A 1 701 ? -20.356 4.583 17.153 1.00 38.50 701 SER A O 1
ATOM 5414 N N . GLY A 1 702 ? -18.358 4.093 18.071 1.00 35.22 702 GLY A N 1
ATOM 5415 C CA . GLY A 1 702 ? -18.142 5.397 18.722 1.00 35.22 702 GLY A CA 1
ATOM 5416 C C . GLY A 1 702 ? -18.699 5.514 20.153 1.00 35.22 702 GLY A C 1
ATOM 5417 O O . GLY A 1 702 ? -18.918 6.629 20.655 1.00 35.22 702 GLY A O 1
ATOM 5418 N N . THR A 1 703 ? -18.942 4.374 20.804 1.00 37.12 703 THR A N 1
ATOM 5419 C CA . THR A 1 703 ? -19.472 4.250 22.167 1.00 37.12 703 THR A CA 1
ATOM 5420 C C . THR A 1 703 ? -18.565 3.333 22.977 1.00 37.12 703 THR A C 1
ATOM 5422 O O . THR A 1 703 ? -18.220 2.272 22.483 1.00 37.12 703 THR A O 1
ATOM 5425 N N . PHE A 1 704 ? -18.231 3.696 24.209 1.00 47.31 704 PHE A N 1
ATOM 5426 C CA . PHE A 1 704 ? -17.116 3.121 24.952 1.00 47.31 704 PHE A CA 1
ATOM 5427 C C . PHE A 1 704 ? -17.448 2.817 26.407 1.00 47.31 704 PHE A C 1
ATOM 5429 O O . PHE A 1 704 ? -18.437 3.263 26.988 1.00 47.31 704 PHE A O 1
ATOM 5436 N N . LEU A 1 705 ? -16.531 2.119 27.036 1.00 40.50 705 LEU A N 1
ATOM 5437 C CA . LEU A 1 705 ? -16.446 1.938 28.464 1.00 40.50 705 LEU A CA 1
ATOM 5438 C C . LEU A 1 705 ? -14.991 1.962 28.879 1.00 40.50 705 LEU A C 1
ATOM 5440 O O . LEU A 1 705 ? -14.128 1.627 28.091 1.00 40.50 705 LEU A O 1
ATOM 5444 N N . GLY A 1 706 ? -14.741 2.446 30.086 1.00 32.75 706 GLY A N 1
ATOM 5445 C CA . GLY A 1 706 ? -14.482 1.484 31.149 1.00 32.75 706 GLY A CA 1
ATOM 5446 C C . GLY A 1 706 ? -15.781 1.406 31.949 1.00 32.75 706 GLY A C 1
ATOM 5447 O O . GLY A 1 706 ? -16.508 2.408 32.043 1.00 32.75 706 GLY A O 1
ATOM 5448 N N . LYS A 1 707 ? -16.173 0.239 32.452 1.00 42.09 707 LYS A N 1
ATOM 5449 C CA . LYS A 1 707 ? -17.141 0.209 33.560 1.00 42.09 707 LYS A CA 1
ATOM 5450 C C . LYS A 1 707 ? -16.350 0.472 34.828 1.00 42.09 707 LYS A C 1
ATOM 5452 O O . LYS A 1 707 ? -15.140 0.510 34.842 1.00 42.09 707 LYS A O 1
ATOM 5457 N N . THR A 1 708 ? -17.034 0.737 35.919 1.00 37.09 708 THR A N 1
ATOM 5458 C CA . THR A 1 708 ? -16.437 0.494 37.225 1.00 37.09 708 THR A CA 1
ATOM 5459 C C . THR A 1 708 ? -17.587 0.099 38.105 1.00 37.09 708 THR A C 1
ATOM 5461 O O . THR A 1 708 ? -18.538 0.873 38.280 1.00 37.09 708 THR A O 1
ATOM 5464 N N . TYR A 1 709 ? -17.518 -1.098 38.663 1.00 44.19 709 TYR A N 1
ATOM 5465 C CA . TYR A 1 709 ? -18.490 -1.522 39.646 1.00 44.19 709 TYR A CA 1
ATOM 5466 C C . TYR A 1 709 ? -18.041 -1.027 41.012 1.00 44.19 709 TYR A C 1
ATOM 5468 O O . TYR A 1 709 ? -17.032 -1.413 41.597 1.00 44.19 709 TYR A O 1
ATOM 5476 N N . ALA A 1 710 ? -18.821 -0.087 41.527 1.00 31.64 710 ALA A N 1
ATOM 5477 C CA . ALA A 1 710 ? -18.633 0.457 42.852 1.00 31.64 710 ALA A CA 1
ATOM 5478 C C . ALA A 1 710 ? -18.931 -0.604 43.906 1.00 31.64 710 ALA A C 1
ATOM 5480 O O . ALA A 1 710 ? -20.084 -0.817 44.282 1.00 31.64 710 ALA A O 1
ATOM 5481 N N . ARG A 1 711 ? -17.897 -1.220 44.466 1.00 38.31 711 ARG A N 1
ATOM 5482 C CA . ARG A 1 711 ? -18.039 -2.003 45.687 1.00 38.31 711 ARG A CA 1
ATOM 5483 C C . ARG A 1 711 ? -18.329 -1.068 46.870 1.00 38.31 711 ARG A C 1
ATOM 5485 O O . ARG A 1 711 ? -17.419 -0.609 47.561 1.00 38.31 711 ARG A O 1
ATOM 5492 N N . LEU A 1 712 ? -19.603 -0.798 47.150 1.00 35.28 712 LEU A N 1
ATOM 5493 C CA . LEU A 1 712 ? -19.994 -0.054 48.350 1.00 35.28 712 LEU A CA 1
ATOM 5494 C C . LEU A 1 712 ? -20.006 -0.982 49.564 1.00 35.28 712 LEU A C 1
ATOM 5496 O O . LEU A 1 712 ? -20.894 -1.810 49.739 1.00 35.28 712 LEU A O 1
ATOM 5500 N N . ARG A 1 713 ? -18.986 -0.847 50.418 1.00 31.94 713 ARG A N 1
ATOM 5501 C CA . ARG A 1 713 ? -18.956 -1.468 51.746 1.00 31.94 713 ARG A CA 1
ATOM 5502 C C . ARG A 1 713 ? -19.396 -0.438 52.778 1.00 31.94 713 ARG A C 1
ATOM 5504 O O . ARG A 1 713 ? -18.627 0.473 53.078 1.00 31.94 713 ARG A O 1
ATOM 5511 N N . TYR A 1 714 ? -20.580 -0.602 53.360 1.00 40.69 714 TYR A N 1
ATOM 5512 C CA . TYR A 1 714 ? -20.964 0.175 54.540 1.00 40.69 714 TYR A CA 1
ATOM 5513 C C . TYR A 1 714 ? -20.729 -0.601 55.843 1.00 40.69 714 TYR A C 1
ATOM 5515 O O . TYR A 1 714 ? -20.963 -1.813 55.872 1.00 40.69 714 TYR A O 1
ATOM 5523 N N . PRO A 1 715 ? -20.226 0.061 56.902 1.00 32.84 715 PRO A N 1
ATOM 5524 C CA . PRO A 1 715 ? -20.274 -0.446 58.271 1.00 32.84 715 PRO A CA 1
ATOM 5525 C C . PRO A 1 715 ? -21.680 -0.400 58.885 1.00 32.84 715 PRO A C 1
ATOM 5527 O O . PRO A 1 715 ? -22.469 0.506 58.528 1.00 32.84 715 PRO A O 1
#

Solvent-accessible surface area (backbone atoms only — not comparable to full-atom values): 38593 Å² total; per-residue (Å²): 136,90,79,87,84,85,84,90,77,89,81,81,91,72,81,88,70,87,74,71,84,78,74,36,48,54,26,62,83,32,73,37,48,58,50,86,57,81,64,72,77,33,56,41,75,86,91,52,79,57,49,61,61,9,51,33,36,34,28,75,83,69,50,73,50,67,23,39,26,32,42,34,43,22,58,42,77,75,26,6,17,40,60,61,29,61,34,51,32,20,21,36,74,44,78,40,64,49,100,87,58,21,38,35,37,40,30,31,46,32,34,42,38,31,70,49,40,72,65,101,63,86,66,62,48,18,30,48,99,57,71,50,73,47,76,65,86,66,81,51,73,58,47,42,33,31,69,21,30,46,36,40,43,31,29,58,66,72,69,84,50,52,64,94,78,61,71,69,68,78,40,88,68,76,62,54,39,22,44,76,65,54,64,30,36,28,56,46,61,74,55,62,87,56,95,74,68,62,94,87,68,73,62,32,40,44,62,25,32,19,35,78,59,41,70,32,46,53,78,34,67,42,73,48,79,46,43,36,40,18,93,76,34,44,44,76,85,40,51,62,43,59,54,53,51,45,10,48,78,66,60,37,65,45,44,42,28,21,40,46,15,70,63,33,30,40,43,81,43,62,89,47,63,60,76,90,44,54,79,87,71,71,72,54,45,66,24,62,36,40,38,32,18,30,70,75,60,75,67,82,64,98,62,64,68,41,81,31,59,65,34,78,48,71,86,16,36,22,36,54,15,26,54,90,67,37,21,33,36,34,33,72,47,81,30,50,49,56,23,20,41,25,29,43,34,44,33,27,34,27,51,66,61,34,47,25,46,40,102,86,69,47,71,28,89,56,35,34,32,38,40,38,34,35,19,38,61,37,64,52,81,66,98,38,91,53,47,43,64,28,54,68,76,41,78,49,76,37,48,64,82,53,46,52,76,46,80,72,45,68,84,42,49,17,23,35,34,36,77,95,78,67,45,67,40,78,68,39,35,36,49,39,32,35,38,39,36,55,36,61,73,94,77,28,52,72,42,81,13,27,80,93,52,62,38,61,35,20,47,33,47,27,34,34,54,71,49,92,49,92,65,38,40,48,14,47,18,25,22,82,60,84,67,99,56,46,16,31,36,32,82,42,62,86,92,54,68,71,79,68,43,79,37,53,37,46,86,93,45,97,57,52,75,39,76,33,35,54,17,35,35,34,25,58,44,64,49,74,76,72,81,39,28,29,45,48,18,46,33,17,72,84,34,91,86,39,93,28,57,35,56,20,32,64,94,63,42,16,34,31,25,31,69,56,89,59,47,24,32,21,17,54,85,86,49,95,30,26,52,77,58,72,45,98,55,29,39,49,20,86,78,46,50,33,50,62,74,74,77,45,46,22,42,73,10,55,46,71,53,85,70,72,67,80,49,67,60,37,63,49,60,33,36,41,25,27,29,32,61,70,68,72,28,27,11,32,24,28,31,35,23,48,72,57,81,30,58,56,87,55,96,80,17,63,77,34,77,45,39,76,44,46,59,40,79,37,80,42,74,48,79,37,54,71,77,42,51,89,56,73,36,57,30,49,42,41,28,14,72,81,35,74,73,74,86,58,48,74,48,62,84,67,22,28,39,20,41,32,65,50,78,45,80,70,135